Protein 1E4E (pdb70)

Radius of gyration: 25.15 Å; Cα contacts (8 Å, |Δi|>4): 1741; chains: 2; bounding box: 69×65×69 Å

Secondary structure (DSSP, 8-state):
-PEEEEEEEE-SSTTHHHHHHHHHHHHHHS-TTTEEEEEEEE-TTS-EEEES---TT---TT-EEEEE-S-TTT-EEEEEETTEEEEEE-SEEEE---STTTTSSHHHHHHHHHT--BSS--HHHHHHHHSHHHHHHHHHHTT-B---EEEE-TT----GGGSPSPEEEEESS--TTTT-EEE-SGGGHHHHHHHHTTT-SSEEEEEPPPSEEEEEEEEEETT--EE---EEEEESSS---GGGSSSGGG--SSEEE-SS-SS-HHHHHHHHHHHHHHHHHTT-EEEEEEEEEE-TT--EEEEEEESS---STT-HHHHHHHHTT--HHHHHHHHHHHHH-/--EEEEEEEE-SSTTHHHHHHHHHHHHTTS-TTTEEEEEEEE-TTS-EEEESS-STT---TT-EEEEE---TTT-EEEEESSSSEEEEE-SEEEE---STTTTSSHHHHHHHHHT--BSS--HHHHHHHHSHHHHHHHHHHTT-----EEEE-SS----GGGSPSSEEEEESS--TTTT-EEE-SGGGHHHHHHHHTTT-SSEEEEEPPPSEEEEEEEEE-TT--EE---EEEEESSS---GGGSSSGGG--SSEEEESS-SS-HHHHHHHHHHHHHHHHHTT--EEEEEEEEE-TT--EEEEEEESS---STT-HHHHHHHHTT--HHHHHHHHHHHH-

CATH classification: 3.30.470.20 (+2 more: 3.30.1490.20, 3.40.50.20)

B-factor: mean 54.25, std 12.25, range [28.39, 143.51]

Nearest PDB structures (foldseek):
  1e4e-assembly1_A-2  TM=1.003E+00  e=3.037E-80  Enterococcus faecium
  1e4e-assembly1_B-2  TM=1.000E+00  e=1.804E-72  Enterococcus faecium
  3se7-assembly3_F  TM=9.676E-01  e=1.861E-54  unclassified
  4fu0-assembly1_B  TM=8.749E-01  e=3.438E-44  Enterococcus faecalis
  4me6-assembly1_A-2  TM=8.802E-01  e=4.103E-37  Xanthomonas oryzae pv. oryzae KACC 10331

Solvent-accessible surface area: 26660 Å² total; per-residue (Å²): 151,99,44,58,0,0,0,0,0,1,0,48,15,44,10,13,85,13,0,11,58,0,0,60,43,0,18,78,44,8,59,90,154,80,0,52,23,28,10,0,0,6,14,135,72,2,29,2,47,27,9,134,100,5,33,83,149,17,95,52,183,113,17,86,31,0,0,0,0,0,3,65,176,12,47,0,0,0,0,90,66,128,142,86,22,75,80,37,86,0,38,0,0,0,7,0,0,5,1,53,19,1,13,32,0,1,0,12,0,0,2,67,10,0,37,2,44,32,9,6,3,39,10,29,0,0,2,5,5,11,1,18,6,8,1,2,30,8,0,129,78,32,63,12,25,23,4,64,51,94,62,10,72,140,134,61,221,36,106,22,84,105,24,96,50,49,0,44,0,14,2,0,50,8,8,28,26,45,12,40,51,77,0,85,37,30,125,62,0,92,160,1,4,98,29,0,56,135,48,15,53,34,0,0,0,5,44,37,29,65,48,25,29,0,0,0,0,0,4,8,27,49,72,92,16,49,30,1,45,0,0,9,2,114,62,147,135,36,19,38,102,17,47,54,20,129,98,10,104,172,35,33,136,12,9,99,41,41,37,62,5,98,41,67,76,147,44,58,25,94,0,36,104,28,0,38,105,0,0,114,38,4,43,6,102,3,0,0,25,0,3,0,30,14,36,133,128,18,138,17,6,0,20,23,3,22,4,11,1,12,0,4,76,25,8,14,0,18,82,0,0,50,50,42,60,16,61,24,55,70,0,0,37,82,1,0,70,36,18,73,116,197,101,48,62,0,0,0,0,0,0,0,49,14,51,11,11,83,12,0,10,61,0,0,55,48,0,12,76,40,4,72,94,166,75,0,60,25,15,11,0,0,4,14,125,78,2,32,2,45,33,10,134,108,7,35,100,77,13,88,66,176,124,12,68,31,0,0,0,0,0,2,64,173,19,42,0,0,0,0,82,78,121,168,30,14,82,76,39,84,0,37,0,0,0,7,0,0,5,1,58,16,1,12,31,0,0,0,16,0,0,2,72,11,0,38,2,44,30,10,5,6,42,11,29,0,1,2,6,4,16,0,19,6,7,1,0,21,8,0,91,87,56,68,25,59,25,4,48,32,99,54,10,62,130,101,58,216,35,102,19,88,103,38,95,50,50,0,42,0,14,2,0,49,6,8,28,29,42,12,37,51,86,0,86,50,37,121,74,0,88,149,0,6,97,26,0,57,129,50,16,74,34,0,0,0,5,57,34,26,72,45,29,29,0,0,0,0,0,4,6,45,81,104,73,25,61,27,0,41,0,0,6,2,116,60,141,128,37,22,34,98,18,45,52,20,135,92,13,89,163,36,28,128,11,11,94,47,40,40,64,5,97,39,69,75,127,36,54,24,90,0,33,90,30,0,47,105,0,0,97,37,4,44,8,109,3,0,0,24,0,3,0,30,12,37,140,156,9,142,22,9,0,18,26,4,23,8,15,2,14,1,2,83,27,7,14,0,18,77,0,0,57,48,41,60,13,60,27,55,85,0,1,38,81,1,0,76,58,16,103

InterPro domains:
  IPR000291 D-alanine--D-alanine ligase/VANA/B/C, conserved site [PS00843] (99-110)
  IPR000291 D-alanine--D-alanine ligase/VANA/B/C, conserved site [PS00844] (283-311)
  IPR005905 D-alanine--D-alanine ligase [MF_00047] (4-341)
  IPR005905 D-alanine--D-alanine ligase [PIRSF039102] (2-342)
  IPR005905 D-alanine--D-alanine ligase [TIGR01205] (5-340)
  IPR011095 D-alanine--D-alanine ligase, C-terminal [PF07478] (141-337)
  IPR011127 D-alanine--D-alanine ligase, N-terminal domain [PF01820] (5-122)
  IPR011761 ATP-grasp fold [PS50975] (137-338)
  IPR013815 ATP-grasp fold, subdomain 1 [G3DSA:3.30.1490.20] (147-206)
  IPR016185 Pre-ATP-grasp domain superfamily [SSF52440] (3-131)
  IPR058165 Vancomycin/teicoplanin A-type resistance protein VanA-like [NF000206] (1-342)
  IPR058166 Vancomycin/teicoplanin A-type resistance protein VanA [NF012217] (1-343)

Structure (mmCIF, N/CA/C/O backbone):
data_1E4E
#
_entry.id   1E4E
#
_cell.length_a   123.204
_cell.length_b   225.359
_cell.length_c   72.439
_cell.angle_alpha   90.00
_cell.angle_beta   90.00
_cell.angle_gamma   90.00
#
_symmetry.space_group_name_H-M   'C 2 2 21'
#
loop_
_entity.id
_entity.type
_entity.pdbx_description
1 polymer 'VANCOMYCIN/TEICOPLANIN A-TYPE RESISTANCE PROTEIN VANA'
2 polymer 'VANCOMYCIN/TEICOPLANIN A-TYPE RESISTANCE PROTEIN VANA'
3 non-polymer "ADENOSINE-5'-DIPHOSPHATE"
4 non-polymer '1(S)-AMINOETHYL-(2-CARBOXYPROPYL)PHOSPHORYL-PHOSPHINIC ACID'
5 non-polymer 'MAGNESIUM ION'
6 non-polymer 'SULFATE ION'
7 non-polymer GLYCEROL
8 water water
#
loop_
_atom_site.group_PDB
_atom_site.id
_atom_site.type_symbol
_atom_site.label_atom_id
_atom_site.label_alt_id
_atom_site.label_comp_id
_atom_site.label_asym_id
_atom_site.label_entity_id
_atom_site.label_seq_id
_atom_site.pdbx_PDB_ins_code
_atom_site.Cartn_x
_atom_site.Cartn_y
_atom_site.Cartn_z
_atom_site.occupancy
_atom_site.B_iso_or_equiv
_atom_site.auth_seq_id
_atom_site.auth_comp_id
_atom_site.auth_asym_id
_atom_site.auth_atom_id
_atom_site.pdbx_PDB_model_num
ATOM 1 N N . ASN A 1 2 ? 7.199 34.700 36.270 1.00 74.16 2 ASN A N 1
ATOM 2 C CA . ASN A 1 2 ? 7.983 35.811 35.638 1.00 72.56 2 ASN A CA 1
ATOM 3 C C . ASN A 1 2 ? 8.387 35.619 34.175 1.00 70.85 2 ASN A C 1
ATOM 4 O O . ASN A 1 2 ? 8.246 34.554 33.570 1.00 70.76 2 ASN A O 1
ATOM 6 N N . ARG A 1 3 ? 8.804 36.726 33.598 1.00 68.23 3 ARG A N 1
ATOM 7 C CA . ARG A 1 3 ? 9.523 36.712 32.331 1.00 65.09 3 ARG A CA 1
ATOM 8 C C . ARG A 1 3 ? 10.997 36.294 32.585 1.00 63.35 3 ARG A C 1
ATOM 9 O O . ARG A 1 3 ? 11.523 36.439 33.696 1.00 62.47 3 ARG A O 1
ATOM 17 N N . ILE A 1 4 ? 11.685 35.764 31.595 1.00 61.98 4 ILE A N 1
ATOM 18 C CA . ILE A 1 4 ? 13.080 35.439 31.847 1.00 60.39 4 ILE A CA 1
ATOM 19 C C . ILE A 1 4 ? 13.895 36.730 31.896 1.00 59.09 4 ILE A C 1
ATOM 20 O O . ILE A 1 4 ? 13.795 37.496 30.977 1.00 58.99 4 ILE A O 1
ATOM 25 N N . LYS A 1 5 ? 14.598 37.038 32.999 1.00 58.27 5 LYS A N 1
ATOM 26 C CA . LYS A 1 5 ? 15.464 38.226 33.027 1.00 57.54 5 LYS A CA 1
ATOM 27 C C . LYS A 1 5 ? 16.712 37.943 32.217 1.00 56.19 5 LYS A C 1
ATOM 28 O O . LYS A 1 5 ? 17.473 37.055 32.580 1.00 56.41 5 LYS A O 1
ATOM 34 N N . VAL A 1 6 ? 16.899 38.750 31.178 1.00 53.92 6 VAL A N 1
ATOM 35 C CA . VAL A 1 6 ? 18.028 38.718 30.294 1.00 53.91 6 VAL A CA 1
ATOM 36 C C . VAL A 1 6 ? 18.972 39.993 30.351 1.00 52.45 6 VAL A C 1
ATOM 37 O O . VAL A 1 6 ? 18.644 41.136 29.914 1.00 50.05 6 VAL A O 1
ATOM 41 N N . ALA A 1 7 ? 20.176 39.768 30.838 1.00 50.25 7 ALA A N 1
ATOM 42 C CA . ALA A 1 7 ? 21.087 40.874 30.839 1.00 50.42 7 ALA A CA 1
ATOM 43 C C . ALA A 1 7 ? 21.707 40.961 29.434 1.00 50.01 7 ALA A C 1
ATOM 44 O O . ALA A 1 7 ? 22.268 39.954 28.912 1.00 49.08 7 ALA A O 1
ATOM 46 N N . ILE A 1 8 ? 21.516 42.139 28.830 1.00 49.03 8 ILE A N 1
ATOM 47 C CA . ILE A 1 8 ? 22.031 42.463 27.510 1.00 49.25 8 ILE A CA 1
ATOM 48 C C . ILE A 1 8 ? 23.113 43.505 27.556 1.00 50.72 8 ILE A C 1
ATOM 49 O O . ILE A 1 8 ? 22.857 44.690 27.828 1.00 51.89 8 ILE A O 1
ATOM 54 N N . LEU A 1 9 ? 24.334 43.031 27.348 1.00 51.90 9 LEU A N 1
ATOM 55 C CA . LEU A 1 9 ? 25.538 43.864 27.426 1.00 52.10 9 LEU A CA 1
ATOM 56 C C . LEU A 1 9 ? 25.880 44.435 26.062 1.00 52.18 9 LEU A C 1
ATOM 57 O O . LEU A 1 9 ? 25.799 43.733 25.056 1.00 53.15 9 LEU A O 1
ATOM 62 N N . PHE A 1 10 ? 26.330 45.681 26.026 1.00 52.31 10 PHE A N 1
ATOM 63 C CA . PHE A 1 10 ? 26.632 46.302 24.728 1.00 52.01 10 PHE A CA 1
ATOM 64 C C . PHE A 1 10 ? 27.572 47.481 24.888 1.00 52.43 10 PHE A C 1
ATOM 65 O O . PHE A 1 10 ? 27.775 48.015 26.006 1.00 52.58 10 PHE A O 1
ATOM 73 N N . GLY A 1 11 ? 28.124 47.916 23.764 1.00 51.88 11 GLY A N 1
ATOM 74 C CA . GLY A 1 11 ? 29.089 49.017 23.759 1.00 49.64 11 GLY A CA 1
ATOM 75 C C . GLY A 1 11 ? 30.514 48.505 23.877 1.00 48.70 11 GLY A C 1
ATOM 76 O O . GLY A 1 11 ? 31.018 47.937 22.911 1.00 49.29 11 GLY A O 1
ATOM 77 N N . GLY A 1 12 ? 31.173 48.694 25.012 1.00 46.37 12 GLY A N 1
ATOM 78 C CA . GLY A 1 12 ? 32.478 48.106 25.163 1.00 44.98 12 GLY A CA 1
ATOM 79 C C . GLY A 1 12 ? 33.661 48.994 25.008 1.00 44.66 12 GLY A C 1
ATOM 80 O O . GLY A 1 12 ? 33.643 49.999 24.326 1.00 43.46 12 GLY A O 1
ATOM 81 N N . CYS A 1 13 ? 34.723 48.585 25.684 1.00 45.13 13 CYS A N 1
ATOM 82 C CA . CYS A 1 13 ? 36.003 49.258 25.554 1.00 46.17 13 CYS A CA 1
ATOM 83 C C . CYS A 1 13 ? 36.656 48.520 24.375 1.00 46.91 13 CYS A C 1
ATOM 84 O O . CYS A 1 13 ? 37.427 47.583 24.575 1.00 48.47 13 CYS A O 1
ATOM 87 N N . SER A 1 14 ? 36.309 48.914 23.151 1.00 46.41 14 SER A N 1
ATOM 88 C CA . SER A 1 14 ? 36.697 48.208 21.992 1.00 45.28 14 SER A CA 1
ATOM 89 C C . SER A 1 14 ? 36.461 49.109 20.814 1.00 45.39 14 SER A C 1
ATOM 90 O O . SER A 1 14 ? 35.497 49.792 20.844 1.00 47.38 14 SER A O 1
ATOM 93 N N . GLU A 1 15 ? 37.300 49.150 19.804 1.00 45.18 15 GLU A N 1
ATOM 94 C CA . GLU A 1 15 ? 36.979 49.846 18.615 1.00 45.50 15 GLU A CA 1
ATOM 95 C C . GLU A 1 15 ? 35.678 49.377 17.932 1.00 47.45 15 GLU A C 1
ATOM 96 O O . GLU A 1 15 ? 35.173 50.136 17.110 1.00 49.79 15 GLU A O 1
ATOM 102 N N . GLU A 1 16 ? 35.096 48.223 18.195 1.00 47.38 16 GLU A N 1
ATOM 103 C CA . GLU A 1 16 ? 33.795 47.990 17.526 1.00 47.71 16 GLU A CA 1
ATOM 104 C C . GLU A 1 16 ? 32.614 48.478 18.368 1.00 47.44 16 GLU A C 1
ATOM 105 O O . GLU A 1 16 ? 31.464 48.148 18.066 1.00 46.44 16 GLU A O 1
ATOM 111 N N . HIS A 1 17 ? 32.922 49.284 19.375 1.00 45.46 17 HIS A N 1
ATOM 112 C CA . HIS A 1 17 ? 31.909 49.866 20.252 1.00 46.68 17 HIS A CA 1
ATOM 113 C C . HIS A 1 17 ? 30.713 50.358 19.528 1.00 46.41 17 HIS A C 1
ATOM 114 O O . HIS A 1 17 ? 29.635 49.899 19.846 1.00 48.37 17 HIS A O 1
ATOM 121 N N . ASP A 1 18 ? 30.878 51.209 18.508 1.00 46.12 18 ASP A N 1
ATOM 122 C CA . ASP A 1 18 ? 29.713 51.738 17.775 1.00 45.68 18 ASP A CA 1
ATOM 123 C C . ASP A 1 18 ? 28.926 50.718 17.042 1.00 46.17 18 ASP A C 1
ATOM 124 O O . ASP A 1 18 ? 27.716 50.879 16.985 1.00 49.65 18 ASP A O 1
ATOM 129 N N . VAL A 1 19 ? 29.554 49.599 16.577 1.00 43.68 19 VAL A N 1
ATOM 130 C CA . VAL A 1 19 ? 28.829 48.652 15.830 1.00 41.77 19 VAL A CA 1
ATOM 131 C C . VAL A 1 19 ? 28.030 47.892 16.882 1.00 43.22 19 VAL A C 1
ATOM 132 O O . VAL A 1 19 ? 26.918 47.404 16.640 1.00 41.50 19 VAL A O 1
ATOM 136 N N . SER A 1 20 ? 28.600 47.765 18.071 1.00 42.30 20 SER A N 1
ATOM 137 C CA . SER A 1 20 ? 27.928 47.000 19.090 1.00 43.72 20 SER A CA 1
ATOM 138 C C . SER A 1 20 ? 26.603 47.661 19.575 1.00 43.89 20 SER A C 1
ATOM 139 O O . SER A 1 20 ? 25.571 46.971 19.796 1.00 38.86 20 SER A O 1
ATOM 142 N N . VAL A 1 21 ? 26.657 49.001 19.749 1.00 46.05 21 VAL A N 1
ATOM 143 C CA . VAL A 1 21 ? 25.471 49.748 20.217 1.00 47.09 21 VAL A CA 1
ATOM 144 C C . VAL A 1 21 ? 24.357 49.484 19.115 1.00 49.70 21 VAL A C 1
ATOM 145 O O . VAL A 1 21 ? 23.150 49.108 19.388 1.00 49.18 21 VAL A O 1
ATOM 149 N N . LYS A 1 22 ? 24.777 49.612 17.852 1.00 49.58 22 LYS A N 1
ATOM 150 C CA . LYS A 1 22 ? 23.845 49.291 16.779 1.00 50.33 22 LYS A CA 1
ATOM 151 C C . LYS A 1 22 ? 23.298 47.940 16.875 1.00 50.40 22 LYS A C 1
ATOM 152 O O . LYS A 1 22 ? 22.116 47.742 16.646 1.00 52.71 22 LYS A O 1
ATOM 158 N N . SER A 1 23 ? 24.154 46.950 17.169 1.00 51.69 23 SER A N 1
ATOM 159 C CA . SER A 1 23 ? 23.725 45.547 17.268 1.00 50.15 23 SER A CA 1
ATOM 160 C C . SER A 1 23 ? 22.699 45.490 18.366 1.00 51.19 23 SER A C 1
ATOM 161 O O . SER A 1 23 ? 21.590 44.948 18.176 1.00 51.07 23 SER A O 1
ATOM 164 N N . ALA A 1 24 ? 23.037 46.107 19.494 1.00 51.02 24 ALA A N 1
ATOM 165 C CA . ALA A 1 24 ? 22.096 46.126 20.630 1.00 51.18 24 ALA A CA 1
ATOM 166 C C . ALA A 1 24 ? 20.818 46.860 20.296 1.00 51.63 24 ALA A C 1
ATOM 167 O O . ALA A 1 24 ? 19.741 46.427 20.709 1.00 54.10 24 ALA A O 1
ATOM 169 N N . ILE A 1 25 ? 20.874 47.937 19.537 1.00 50.43 25 ILE A N 1
ATOM 170 C CA . ILE A 1 25 ? 19.614 48.608 19.238 1.00 49.21 25 ILE A CA 1
ATOM 171 C C . ILE A 1 25 ? 18.586 47.654 18.607 1.00 50.94 25 ILE A C 1
ATOM 172 O O . ILE A 1 25 ? 17.398 47.546 19.043 1.00 52.71 25 ILE A O 1
ATOM 177 N N . GLU A 1 26 ? 19.035 46.925 17.596 1.00 51.96 26 GLU A N 1
ATOM 178 C CA . GLU A 1 26 ? 18.175 45.912 16.951 1.00 51.17 26 GLU A CA 1
ATOM 179 C C . GLU A 1 26 ? 17.670 44.902 17.944 1.00 52.17 26 GLU A C 1
ATOM 180 O O . GLU A 1 26 ? 16.495 44.553 17.934 1.00 53.75 26 GLU A O 1
ATOM 186 N N . ILE A 1 27 ? 18.543 44.379 18.782 1.00 53.13 27 ILE A N 1
ATOM 187 C CA . ILE A 1 27 ? 18.101 43.310 19.621 1.00 53.59 27 ILE A CA 1
ATOM 188 C C . ILE A 1 27 ? 17.098 43.841 20.516 1.00 54.10 27 ILE A C 1
ATOM 189 O O . ILE A 1 27 ? 16.096 43.197 20.704 1.00 54.48 27 ILE A O 1
ATOM 194 N N . ALA A 1 28 ? 17.322 45.026 21.071 1.00 55.15 28 ALA A N 1
ATOM 195 C CA . ALA A 1 28 ? 16.268 45.559 21.970 1.00 55.88 28 ALA A CA 1
ATOM 196 C C . ALA A 1 28 ? 15.014 45.781 21.216 1.00 56.08 28 ALA A C 1
ATOM 197 O O . ALA A 1 28 ? 13.956 45.711 21.794 1.00 58.61 28 ALA A O 1
ATOM 199 N N . ALA A 1 29 ? 15.082 46.054 19.939 1.00 55.63 29 ALA A N 1
ATOM 200 C CA . ALA A 1 29 ? 13.809 46.266 19.257 1.00 56.15 29 ALA A CA 1
ATOM 201 C C . ALA A 1 29 ? 13.108 45.004 18.849 1.00 56.90 29 ALA A C 1
ATOM 202 O O . ALA A 1 29 ? 11.973 45.134 18.378 1.00 57.93 29 ALA A O 1
ATOM 204 N N . ASN A 1 30 ? 13.735 43.813 18.953 1.00 55.98 30 ASN A N 1
ATOM 205 C CA . ASN A 1 30 ? 13.034 42.575 18.515 1.00 55.77 30 ASN A CA 1
ATOM 206 C C . ASN A 1 30 ? 12.788 41.509 19.565 1.00 55.73 30 ASN A C 1
ATOM 207 O O . ASN A 1 30 ? 11.970 40.638 19.339 1.00 57.35 30 ASN A O 1
ATOM 212 N N . ILE A 1 31 ? 13.515 41.535 20.678 1.00 54.53 31 ILE A N 1
ATOM 213 C CA . ILE A 1 31 ? 13.355 40.533 21.678 1.00 54.00 31 ILE A CA 1
ATOM 214 C C . ILE A 1 31 ? 11.896 40.554 22.089 1.00 56.52 31 ILE A C 1
ATOM 215 O O . ILE A 1 31 ? 11.259 41.581 22.149 1.00 56.63 31 ILE A O 1
ATOM 220 N N . ASN A 1 32 ? 11.332 39.419 22.387 1.00 59.54 32 ASN A N 1
ATOM 221 C CA . ASN A 1 32 ? 9.954 39.424 22.761 1.00 61.52 32 ASN A CA 1
ATOM 222 C C . ASN A 1 32 ? 9.751 39.806 24.255 1.00 61.58 32 ASN A C 1
ATOM 223 O O . ASN A 1 32 ? 10.052 38.990 25.141 1.00 63.51 32 ASN A O 1
ATOM 228 N N . LYS A 1 33 ? 9.209 40.997 24.543 1.00 60.25 33 LYS A N 1
ATOM 229 C CA . LYS A 1 33 ? 9.040 41.375 25.933 1.00 61.43 33 LYS A CA 1
ATOM 230 C C . LYS A 1 33 ? 7.832 40.735 26.639 1.00 62.69 33 LYS A C 1
ATOM 231 O O . LYS A 1 33 ? 7.536 41.002 27.808 1.00 62.47 33 LYS A O 1
ATOM 237 N N . GLU A 1 34 ? 7.166 39.818 25.964 1.00 64.24 34 GLU A N 1
ATOM 238 C CA . GLU A 1 34 ? 6.115 39.080 26.630 1.00 65.49 34 GLU A CA 1
ATOM 239 C C . GLU A 1 34 ? 6.843 38.029 27.395 1.00 63.44 34 GLU A C 1
ATOM 240 O O . GLU A 1 34 ? 6.562 37.809 28.534 1.00 64.28 34 GLU A O 1
ATOM 246 N N . LYS A 1 35 ? 7.792 37.397 26.751 1.00 62.30 35 LYS A N 1
ATOM 247 C CA . LYS A 1 35 ? 8.557 36.305 27.342 1.00 61.23 35 LYS A CA 1
ATOM 248 C C . LYS A 1 35 ? 9.753 36.816 28.161 1.00 60.44 35 LYS A C 1
ATOM 249 O O . LYS A 1 35 ? 10.154 36.223 29.201 1.00 60.76 35 LYS A O 1
ATOM 255 N N . TYR A 1 36 ? 10.329 37.925 27.703 1.00 57.91 36 TYR A N 1
ATOM 256 C CA . TYR A 1 36 ? 11.554 38.301 28.316 1.00 56.65 36 TYR A CA 1
ATOM 257 C C . TYR A 1 36 ? 11.585 39.692 28.908 1.00 56.90 36 TYR A C 1
ATOM 258 O O . TYR A 1 36 ? 10.985 40.636 28.365 1.00 57.92 36 TYR A O 1
ATOM 267 N N . GLU A 1 37 ? 12.299 39.803 30.012 1.00 54.55 37 GLU A N 1
ATOM 268 C CA . GLU A 1 37 ? 12.540 41.098 30.606 1.00 55.94 37 GLU A CA 1
ATOM 269 C C . GLU A 1 37 ? 14.035 41.531 30.429 1.00 55.46 37 GLU A C 1
ATOM 270 O O . GLU A 1 37 ? 14.924 41.044 31.089 1.00 54.40 37 GLU A O 1
ATOM 276 N N . PRO A 1 38 ? 14.288 42.371 29.459 1.00 54.67 38 PRO A N 1
ATOM 277 C CA . PRO A 1 38 ? 15.630 42.764 29.143 1.00 54.82 38 PRO A CA 1
ATOM 278 C C . PRO A 1 38 ? 16.205 43.789 30.127 1.00 55.76 38 PRO A C 1
ATOM 279 O O . PRO A 1 38 ? 15.513 44.722 30.558 1.00 56.89 38 PRO A O 1
ATOM 283 N N . LEU A 1 39 ? 17.467 43.588 30.479 1.00 54.52 39 LEU A N 1
ATOM 284 C CA . LEU A 1 39 ? 18.196 44.463 31.309 1.00 53.78 39 LEU A CA 1
ATOM 285 C C . LEU A 1 39 ? 19.448 44.918 30.553 1.00 54.68 39 LEU A C 1
ATOM 286 O O . LEU A 1 39 ? 20.422 44.176 30.392 1.00 54.79 39 LEU A O 1
ATOM 291 N N . TYR A 1 40 ? 19.432 46.166 30.119 1.00 54.26 40 TYR A N 1
ATOM 292 C CA . TYR A 1 40 ? 20.485 46.800 29.399 1.00 53.62 40 TYR A CA 1
ATOM 293 C C . TYR A 1 40 ? 21.679 47.393 30.220 1.00 54.15 40 TYR A C 1
ATOM 294 O O . TYR A 1 40 ? 21.573 48.367 30.972 1.00 54.29 40 TYR A O 1
ATOM 303 N N . ILE A 1 41 ? 22.837 46.747 30.048 1.00 54.02 41 ILE A N 1
ATOM 304 C CA . ILE A 1 41 ? 24.085 47.234 30.552 1.00 50.92 41 ILE A CA 1
ATOM 305 C C . ILE A 1 41 ? 24.956 47.632 29.348 1.00 49.72 41 ILE A C 1
ATOM 306 O O . ILE A 1 41 ? 25.370 46.811 28.466 1.00 49.35 41 ILE A O 1
ATOM 311 N N . GLY A 1 42 ? 25.266 48.909 29.326 1.00 48.69 42 GLY A N 1
ATOM 312 C CA . GLY A 1 42 ? 26.191 49.493 28.364 1.00 47.93 42 GLY A CA 1
ATOM 313 C C . GLY A 1 42 ? 27.548 49.621 29.085 1.00 48.09 42 GLY A C 1
ATOM 314 O O . GLY A 1 42 ? 27.618 49.841 30.329 1.00 49.04 42 GLY A O 1
ATOM 315 N N . ILE A 1 43 ? 28.629 49.465 28.330 1.00 45.87 43 ILE A N 1
ATOM 316 C CA . ILE A 1 43 ? 29.931 49.712 28.857 1.00 42.92 43 ILE A CA 1
ATOM 317 C C . ILE A 1 43 ? 30.498 50.796 28.039 1.00 42.13 43 ILE A C 1
ATOM 318 O O . ILE A 1 43 ? 30.490 50.710 26.810 1.00 41.83 43 ILE A O 1
ATOM 323 N N . THR A 1 44 ? 31.031 51.817 28.697 1.00 41.56 44 THR A N 1
ATOM 324 C CA . THR A 1 44 ? 31.580 52.905 27.967 1.00 42.82 44 THR A CA 1
ATOM 325 C C . THR A 1 44 ? 32.787 52.561 27.133 1.00 46.69 44 THR A C 1
ATOM 326 O O . THR A 1 44 ? 33.362 51.470 27.211 1.00 48.70 44 THR A O 1
ATOM 330 N N . LYS A 1 45 ? 33.276 53.530 26.371 1.00 48.93 45 LYS A N 1
ATOM 331 C CA . LYS A 1 45 ? 34.450 53.249 25.611 1.00 50.98 45 LYS A CA 1
ATOM 332 C C . LYS A 1 45 ? 35.614 53.020 26.555 1.00 50.48 45 LYS A C 1
ATOM 333 O O . LYS A 1 45 ? 36.694 52.603 26.195 1.00 51.72 45 LYS A O 1
ATOM 339 N N . SER A 1 46 ? 35.396 53.346 27.780 1.00 50.21 46 SER A N 1
ATOM 340 C CA . SER A 1 46 ? 36.506 53.316 28.626 1.00 50.37 46 SER A CA 1
ATOM 341 C C . SER A 1 46 ? 36.248 52.371 29.762 1.00 49.61 46 SER A C 1
ATOM 342 O O . SER A 1 46 ? 36.839 52.542 30.795 1.00 51.31 46 SER A O 1
ATOM 345 N N . GLY A 1 47 ? 35.388 51.362 29.581 1.00 49.19 47 GLY A N 1
ATOM 346 C CA . GLY A 1 47 ? 35.216 50.344 30.616 1.00 47.54 47 GLY A CA 1
ATOM 347 C C . GLY A 1 47 ? 34.236 50.521 31.766 1.00 48.43 47 GLY A C 1
ATOM 348 O O . GLY A 1 47 ? 34.326 49.724 32.696 1.00 50.38 47 GLY A O 1
ATOM 349 N N . VAL A 1 48 ? 33.322 51.505 31.703 1.00 47.04 48 VAL A N 1
ATOM 350 C CA . VAL A 1 48 ? 32.472 51.760 32.781 1.00 46.14 48 VAL A CA 1
ATOM 351 C C . VAL A 1 48 ? 31.141 51.103 32.479 1.00 48.21 48 VAL A C 1
ATOM 352 O O . VAL A 1 48 ? 30.581 51.240 31.348 1.00 47.92 48 VAL A O 1
ATOM 356 N N . TRP A 1 49 ? 30.636 50.381 33.488 1.00 47.27 49 TRP A N 1
ATOM 357 C CA . TRP A 1 49 ? 29.385 49.675 33.395 1.00 48.41 49 TRP A CA 1
ATOM 358 C C . TRP A 1 49 ? 28.191 50.420 33.945 1.00 49.97 49 TRP A C 1
ATOM 359 O O . TRP A 1 49 ? 28.153 50.892 35.114 1.00 49.48 49 TRP A O 1
ATOM 370 N N . LYS A 1 50 ? 27.133 50.390 33.131 1.00 51.48 50 LYS A N 1
ATOM 371 C CA . LYS A 1 50 ? 25.910 51.051 33.494 1.00 52.72 50 LYS A CA 1
ATOM 372 C C . LYS A 1 50 ? 24.676 50.406 33.005 1.00 54.50 50 LYS A C 1
ATOM 373 O O . LYS A 1 50 ? 24.619 50.094 31.797 1.00 55.71 50 LYS A O 1
ATOM 379 N N . MET A 1 51 ? 23.634 50.376 33.868 1.00 54.28 51 MET A N 1
ATOM 380 C CA . MET A 1 51 ? 22.320 49.933 33.519 1.00 54.88 51 MET A CA 1
ATOM 381 C C . MET A 1 51 ? 21.525 51.121 32.954 1.00 56.20 51 MET A C 1
ATOM 382 O O . MET A 1 51 ? 21.354 52.108 33.607 1.00 55.98 51 MET A O 1
ATOM 387 N N . CYS A 1 52 ? 20.942 50.973 31.772 1.00 56.53 52 CYS A N 1
ATOM 388 C CA . CYS A 1 52 ? 20.163 52.019 31.199 1.00 56.14 52 CYS A CA 1
ATOM 389 C C . CYS A 1 52 ? 18.845 51.451 30.778 1.00 55.29 52 CYS A C 1
ATOM 390 O O . CYS A 1 52 ? 18.619 50.244 30.828 1.00 53.63 52 CYS A O 1
ATOM 393 N N . GLU A 1 53 ? 17.969 52.354 30.373 1.00 56.08 53 GLU A N 1
ATOM 394 C CA . GLU A 1 53 ? 16.653 52.005 29.985 1.00 58.33 53 GLU A CA 1
ATOM 395 C C . GLU A 1 53 ? 16.720 51.255 28.693 1.00 56.62 53 GLU A C 1
ATOM 396 O O . GLU A 1 53 ? 15.965 50.295 28.471 1.00 56.35 53 GLU A O 1
ATOM 402 N N . LYS A 1 54 ? 17.634 51.687 27.852 1.00 56.74 54 LYS A N 1
ATOM 403 C CA . LYS A 1 54 ? 17.737 51.086 26.541 1.00 56.64 54 LYS A CA 1
ATOM 404 C C . LYS A 1 54 ? 18.925 51.478 25.693 1.00 57.25 54 LYS A C 1
ATOM 405 O O . LYS A 1 54 ? 19.554 52.563 25.825 1.00 57.35 54 LYS A O 1
ATOM 411 N N . PRO A 1 55 ? 19.297 50.556 24.814 1.00 57.28 55 PRO A N 1
ATOM 412 C CA . PRO A 1 55 ? 20.406 50.821 23.902 1.00 56.19 55 PRO A CA 1
ATOM 413 C C . PRO A 1 55 ? 19.991 51.900 22.900 1.00 55.81 55 PRO A C 1
ATOM 414 O O . PRO A 1 55 ? 18.891 51.828 22.385 1.00 55.60 55 PRO A O 1
ATOM 418 N N . CYS A 1 56 ? 20.836 52.912 22.703 1.00 55.54 56 CYS A N 1
ATOM 419 C CA . CYS A 1 56 ? 20.633 53.930 21.668 1.00 55.94 56 CYS A CA 1
ATOM 420 C C . CYS A 1 56 ? 21.905 54.627 21.422 1.00 55.85 56 CYS A C 1
ATOM 421 O O . CYS A 1 56 ? 22.860 54.466 22.156 1.00 54.29 56 CYS A O 1
ATOM 424 N N . ALA A 1 57 ? 21.909 55.403 20.366 1.00 57.26 57 ALA A N 1
ATOM 425 C CA . ALA A 1 57 ? 23.068 56.214 20.090 1.00 60.02 57 ALA A CA 1
ATOM 426 C C . ALA A 1 57 ? 23.549 57.045 21.299 1.00 61.55 57 ALA A C 1
ATOM 427 O O . ALA A 1 57 ? 24.713 57.175 21.540 1.00 63.85 57 ALA A O 1
ATOM 429 N N . GLU A 1 58 ? 22.682 57.657 22.051 1.00 64.43 58 GLU A N 1
ATOM 430 C CA . GLU A 1 58 ? 23.153 58.359 23.217 1.00 66.72 58 GLU A CA 1
ATOM 431 C C . GLU A 1 58 ? 22.399 57.782 24.336 1.00 66.09 58 GLU A C 1
ATOM 432 O O . GLU A 1 58 ? 21.465 58.408 24.870 1.00 67.29 58 GLU A O 1
ATOM 438 N N . TRP A 1 59 ? 22.860 56.596 24.686 1.00 64.11 59 TRP A N 1
ATOM 439 C CA . TRP A 1 59 ? 22.300 55.809 25.739 1.00 62.63 59 TRP A CA 1
ATOM 440 C C . TRP A 1 59 ? 22.772 56.297 27.114 1.00 61.99 59 TRP A C 1
ATOM 441 O O . TRP A 1 59 ? 22.013 56.144 28.045 1.00 61.34 59 TRP A O 1
ATOM 452 N N . GLU A 1 60 ? 23.979 56.849 27.263 1.00 61.79 60 GLU A N 1
ATOM 453 C CA . GLU A 1 60 ? 24.350 57.279 28.612 1.00 64.50 60 GLU A CA 1
ATOM 454 C C . GLU A 1 60 ? 23.538 58.516 28.917 1.00 66.77 60 GLU A C 1
ATOM 455 O O . GLU A 1 60 ? 23.618 59.511 28.177 1.00 67.40 60 GLU A O 1
ATOM 461 N N . ASN A 1 61 ? 22.859 58.486 30.062 1.00 68.94 61 ASN A N 1
ATOM 462 C CA . ASN A 1 61 ? 21.832 59.462 30.470 1.00 70.54 61 ASN A CA 1
ATOM 463 C C . ASN A 1 61 ? 21.917 59.643 31.998 1.00 71.51 61 ASN A C 1
ATOM 464 O O . ASN A 1 61 ? 22.467 58.768 32.667 1.00 70.95 61 ASN A O 1
ATOM 466 N N . GLU A 1 62 ? 21.374 60.714 32.599 1.00 73.47 62 GLU A N 1
ATOM 467 C CA . GLU A 1 62 ? 21.329 60.631 34.085 1.00 76.75 62 GLU A CA 1
ATOM 468 C C . GLU A 1 62 ? 20.389 59.509 34.567 1.00 77.33 62 GLU A C 1
ATOM 469 O O . GLU A 1 62 ? 20.174 59.335 35.766 1.00 77.42 62 GLU A O 1
ATOM 475 N N . ASN A 1 63 ? 19.847 58.726 33.645 1.00 79.06 63 ASN A N 1
ATOM 476 C CA . ASN A 1 63 ? 19.114 57.555 34.054 1.00 80.73 63 ASN A CA 1
ATOM 477 C C . ASN A 1 63 ? 19.968 56.255 34.210 1.00 80.51 63 ASN A C 1
ATOM 478 O O . ASN A 1 63 ? 19.670 55.458 35.097 1.00 82.73 63 ASN A O 1
ATOM 483 N N . CYS A 1 64 ? 20.976 56.065 33.356 1.00 78.21 64 CYS A N 1
ATOM 484 C CA . CYS A 1 64 ? 21.843 54.884 33.248 1.00 77.57 64 CYS A CA 1
ATOM 485 C C . CYS A 1 64 ? 22.492 54.146 34.455 1.00 78.60 64 CYS A C 1
ATOM 486 O O . CYS A 1 64 ? 23.379 54.725 34.928 1.00 80.54 64 CYS A O 1
ATOM 489 N N . TYR A 1 65 ? 22.249 52.904 34.913 1.00 78.09 65 TYR A N 1
ATOM 490 C CA . TYR A 1 65 ? 22.889 52.491 36.256 1.00 76.61 65 TYR A CA 1
ATOM 491 C C . TYR A 1 65 ? 24.290 51.989 36.537 1.00 71.99 65 TYR A C 1
ATOM 492 O O . TYR A 1 65 ? 24.677 50.956 36.003 1.00 74.86 65 TYR A O 1
ATOM 501 N N . SER A 1 66 ? 24.990 52.599 37.483 1.00 66.48 66 SER A N 1
ATOM 502 C CA . SER A 1 66 ? 26.225 51.905 37.841 1.00 61.25 66 SER A CA 1
ATOM 503 C C . SER A 1 66 ? 25.800 50.429 38.214 1.00 59.37 66 SER A C 1
ATOM 504 O O . SER A 1 66 ? 25.097 50.177 39.192 1.00 56.56 66 SER A O 1
ATOM 507 N N . ALA A 1 67 ? 26.242 49.475 37.375 1.00 56.05 67 ALA A N 1
ATOM 508 C CA . ALA A 1 67 ? 25.749 48.142 37.475 1.00 54.24 67 ALA A CA 1
ATOM 509 C C . ALA A 1 67 ? 26.708 47.171 36.866 1.00 52.80 67 ALA A C 1
ATOM 510 O O . ALA A 1 67 ? 27.032 47.253 35.671 1.00 53.11 67 ALA A O 1
ATOM 512 N N . VAL A 1 68 ? 27.199 46.253 37.680 1.00 50.46 68 VAL A N 1
ATOM 513 C CA . VAL A 1 68 ? 28.029 45.190 37.146 1.00 47.90 68 VAL A CA 1
ATOM 514 C C . VAL A 1 68 ? 27.467 43.794 37.333 1.00 49.57 68 VAL A C 1
ATOM 515 O O . VAL A 1 68 ? 26.716 43.487 38.246 1.00 48.84 68 VAL A O 1
ATOM 519 N N . LEU A 1 69 ? 27.865 42.939 36.415 1.00 50.77 69 LEU A N 1
ATOM 520 C CA . LEU A 1 69 ? 27.548 41.529 36.476 1.00 50.90 69 LEU A CA 1
ATOM 521 C C . LEU A 1 69 ? 28.668 40.978 37.365 1.00 49.88 69 LEU A C 1
ATOM 522 O O . LEU A 1 69 ? 29.816 41.324 37.151 1.00 48.92 69 LEU A O 1
ATOM 527 N N . SER A 1 70 ? 28.288 40.248 38.424 1.00 47.67 70 SER A N 1
ATOM 528 C CA . SER A 1 70 ? 29.209 39.809 39.419 1.00 45.98 70 SER A CA 1
ATOM 529 C C . SER A 1 70 ? 29.660 38.380 39.096 1.00 45.92 70 SER A C 1
ATOM 530 O O . SER A 1 70 ? 28.886 37.636 38.504 1.00 46.03 70 SER A O 1
ATOM 533 N N . PRO A 1 71 ? 30.858 37.996 39.521 1.00 44.51 71 PRO A N 1
ATOM 534 C CA . PRO A 1 71 ? 31.370 36.653 39.256 1.00 45.86 71 PRO A CA 1
ATOM 535 C C . PRO A 1 71 ? 30.870 35.668 40.276 1.00 46.28 71 PRO A C 1
ATOM 536 O O . PRO A 1 71 ? 31.134 34.463 40.188 1.00 45.39 71 PRO A O 1
ATOM 540 N N . ASP A 1 72 ? 30.148 36.182 41.246 1.00 46.73 72 ASP A N 1
ATOM 541 C CA . ASP A 1 72 ? 29.645 35.314 42.315 1.00 47.88 72 ASP A CA 1
ATOM 542 C C . ASP A 1 72 ? 28.430 34.376 41.964 1.00 47.76 72 ASP A C 1
ATOM 543 O O . ASP A 1 72 ? 27.390 34.858 41.540 1.00 49.20 72 ASP A O 1
ATOM 548 N N . LYS A 1 73 ? 28.562 33.071 42.156 1.00 47.21 73 LYS A N 1
ATOM 549 C CA . LYS A 1 73 ? 27.452 32.129 41.860 1.00 48.69 73 LYS A CA 1
ATOM 550 C C . LYS A 1 73 ? 26.195 32.290 42.679 1.00 50.48 73 LYS A C 1
ATOM 551 O O . LYS A 1 73 ? 25.128 31.967 42.205 1.00 49.52 73 LYS A O 1
ATOM 557 N N . LYS A 1 74 ? 26.301 32.690 43.943 1.00 52.81 74 LYS A N 1
ATOM 558 C CA . LYS A 1 74 ? 25.061 32.884 44.681 1.00 55.51 74 LYS A CA 1
ATOM 559 C C . LYS A 1 74 ? 24.362 34.111 44.243 1.00 53.65 74 LYS A C 1
ATOM 560 O O . LYS A 1 74 ? 23.166 34.080 44.103 1.00 53.74 74 LYS A O 1
ATOM 566 N N . MET A 1 75 ? 25.101 35.185 43.996 1.00 52.63 75 MET A N 1
ATOM 567 C CA . MET A 1 75 ? 24.443 36.395 43.469 1.00 52.13 75 MET A CA 1
ATOM 568 C C . MET A 1 75 ? 23.752 36.097 42.160 1.00 52.91 75 MET A C 1
ATOM 569 O O . MET A 1 75 ? 22.678 36.630 41.929 1.00 53.61 75 MET A O 1
ATOM 574 N N . HIS A 1 76 ? 24.312 35.201 41.330 1.00 52.86 76 HIS A N 1
ATOM 575 C CA . HIS A 1 76 ? 23.678 34.885 40.016 1.00 52.69 76 HIS A CA 1
ATOM 576 C C . HIS A 1 76 ? 23.052 36.106 39.305 1.00 51.34 76 HIS A C 1
ATOM 577 O O . HIS A 1 76 ? 21.912 36.060 38.859 1.00 53.03 76 HIS A O 1
ATOM 584 N N . GLY A 1 77 ? 23.824 37.166 39.161 1.00 50.93 77 GLY A N 1
ATOM 585 C CA . GLY A 1 77 ? 23.296 38.344 38.519 1.00 52.85 77 GLY A CA 1
ATOM 586 C C . GLY A 1 77 ? 24.125 39.582 38.755 1.00 53.37 77 GLY A C 1
ATOM 587 O O . GLY A 1 77 ? 25.343 39.512 38.707 1.00 53.25 77 GLY A O 1
ATOM 588 N N . LEU A 1 78 ? 23.461 40.704 39.029 1.00 53.70 78 LEU A N 1
ATOM 589 C CA . LEU A 1 78 ? 24.142 41.968 39.106 1.00 53.92 78 LEU A CA 1
ATOM 590 C C . LEU A 1 78 ? 24.288 42.671 40.489 1.00 54.78 78 LEU A C 1
ATOM 591 O O . LEU A 1 78 ? 23.547 42.408 41.423 1.00 55.52 78 LEU A O 1
ATOM 596 N N . LEU A 1 79 ? 25.287 43.542 40.615 1.00 55.63 79 LEU A N 1
ATOM 597 C CA . LEU A 1 79 ? 25.439 44.498 41.734 1.00 55.63 79 LEU A CA 1
ATOM 598 C C . LEU A 1 79 ? 25.026 45.898 41.113 1.00 56.81 79 LEU A C 1
ATOM 599 O O . LEU A 1 79 ? 25.697 46.407 40.180 1.00 57.46 79 LEU A O 1
ATOM 604 N N . VAL A 1 80 ? 23.838 46.408 41.487 1.00 55.61 80 VAL A N 1
ATOM 605 C CA . VAL A 1 80 ? 23.268 47.637 40.916 1.00 56.62 80 VAL A CA 1
ATOM 606 C C . VAL A 1 80 ? 23.236 48.787 41.942 1.00 56.86 80 VAL A C 1
ATOM 607 O O . VAL A 1 80 ? 22.821 48.606 43.105 1.00 56.80 80 VAL A O 1
ATOM 611 N N . LYS A 1 81 ? 23.757 49.929 41.554 1.00 57.26 81 LYS A N 1
ATOM 612 C CA . LYS A 1 81 ? 23.873 51.000 42.512 1.00 60.14 81 LYS A CA 1
ATOM 613 C C . LYS A 1 81 ? 22.567 51.785 42.492 1.00 62.52 81 LYS A C 1
ATOM 614 O O . LYS A 1 81 ? 22.182 52.323 41.474 1.00 62.32 81 LYS A O 1
ATOM 620 N N . LYS A 1 82 ? 21.835 51.768 43.589 1.00 65.73 82 LYS A N 1
ATOM 621 C CA . LYS A 1 82 ? 20.665 52.614 43.653 1.00 69.77 82 LYS A CA 1
ATOM 622 C C . LYS A 1 82 ? 20.619 53.117 45.083 1.00 70.73 82 LYS A C 1
ATOM 623 O O . LYS A 1 82 ? 20.941 52.398 46.042 1.00 70.47 82 LYS A O 1
ATOM 629 N N . ASN A 1 83 ? 20.408 54.427 45.182 1.00 72.25 83 ASN A N 1
ATOM 630 C CA . ASN A 1 83 ? 20.496 55.116 46.453 1.00 71.21 83 ASN A CA 1
ATOM 631 C C . ASN A 1 83 ? 21.827 55.088 47.022 1.00 70.01 83 ASN A C 1
ATOM 632 O O . ASN A 1 83 ? 21.965 54.977 48.237 1.00 70.68 83 ASN A O 1
ATOM 637 N N . HIS A 1 84 ? 22.801 55.203 46.136 1.00 68.17 84 HIS A N 1
ATOM 638 C CA . HIS A 1 84 ? 24.191 55.180 46.502 1.00 66.41 84 HIS A CA 1
ATOM 639 C C . HIS A 1 84 ? 24.591 53.841 47.114 1.00 65.36 84 HIS A C 1
ATOM 640 O O . HIS A 1 84 ? 25.636 53.710 47.627 1.00 64.76 84 HIS A O 1
ATOM 647 N N . GLU A 1 85 ? 23.753 52.837 47.102 1.00 64.90 85 GLU A N 1
ATOM 648 C CA . GLU A 1 85 ? 24.215 51.544 47.622 1.00 64.64 85 GLU A CA 1
ATOM 649 C C . GLU A 1 85 ? 24.094 50.447 46.567 1.00 62.36 85 GLU A C 1
ATOM 650 O O . GLU A 1 85 ? 23.083 50.390 45.830 1.00 61.24 85 GLU A O 1
ATOM 656 N N . TYR A 1 86 ? 25.112 49.589 46.490 1.00 60.65 86 TYR A N 1
ATOM 657 C CA . TYR A 1 86 ? 25.049 48.456 45.534 1.00 58.19 86 TYR A CA 1
ATOM 658 C C . TYR A 1 86 ? 24.092 47.437 46.022 1.00 58.52 86 TYR A C 1
ATOM 659 O O . TYR A 1 86 ? 24.116 47.046 47.205 1.00 57.77 86 TYR A O 1
ATOM 668 N N . GLU A 1 87 ? 23.170 47.061 45.155 1.00 58.81 87 GLU A N 1
ATOM 669 C CA . GLU A 1 87 ? 22.366 45.903 45.518 1.00 59.92 87 GLU A CA 1
ATOM 670 C C . GLU A 1 87 ? 22.289 44.734 44.467 1.00 59.00 87 GLU A C 1
ATOM 671 O O . GLU A 1 87 ? 22.469 44.920 43.247 1.00 58.15 87 GLU A O 1
ATOM 677 N N . ILE A 1 88 ? 21.920 43.539 44.967 1.00 58.12 88 ILE A N 1
ATOM 678 C CA . ILE A 1 88 ? 21.824 42.374 44.134 1.00 56.00 88 ILE A CA 1
ATOM 679 C C . ILE A 1 88 ? 20.552 42.220 43.402 1.00 55.90 88 ILE A C 1
ATOM 680 O O . ILE A 1 88 ? 19.580 42.043 44.019 1.00 55.95 88 ILE A O 1
ATOM 685 N N . ASN A 1 89 ? 20.622 42.222 42.067 1.00 56.00 89 ASN A N 1
ATOM 686 C CA . ASN A 1 89 ? 19.570 41.867 41.175 1.00 55.67 89 ASN A CA 1
ATOM 687 C C . ASN A 1 89 ? 19.842 40.629 40.367 1.00 56.03 89 ASN A C 1
ATOM 688 O O . ASN A 1 89 ? 20.832 40.545 39.567 1.00 54.71 89 ASN A O 1
ATOM 693 N N . HIS A 1 90 ? 18.873 39.714 40.476 1.00 55.88 90 HIS A N 1
ATOM 694 C CA . HIS A 1 90 ? 18.979 38.410 39.851 1.00 55.80 90 HIS A CA 1
ATOM 695 C C . HIS A 1 90 ? 18.877 38.447 38.346 1.00 55.63 90 HIS A C 1
ATOM 696 O O . HIS A 1 90 ? 18.174 39.222 37.824 1.00 55.42 90 HIS A O 1
ATOM 703 N N . VAL A 1 91 ? 19.604 37.585 37.663 1.00 55.15 91 VAL A N 1
ATOM 704 C CA . VAL A 1 91 ? 19.495 37.603 36.222 1.00 55.50 91 VAL A CA 1
ATOM 705 C C . VAL A 1 91 ? 19.263 36.146 35.812 1.00 55.07 91 VAL A C 1
ATOM 706 O O . VAL A 1 91 ? 19.821 35.276 36.470 1.00 54.79 91 VAL A O 1
ATOM 710 N N . ASP A 1 92 ? 18.509 35.846 34.760 1.00 53.70 92 ASP A N 1
ATOM 711 C CA . ASP A 1 92 ? 18.424 34.447 34.360 1.00 53.21 92 ASP A CA 1
ATOM 712 C C . ASP A 1 92 ? 19.421 33.952 33.336 1.00 52.59 92 ASP A C 1
ATOM 713 O O . ASP A 1 92 ? 19.888 32.810 33.404 1.00 53.48 92 ASP A O 1
ATOM 718 N N . VAL A 1 93 ? 19.764 34.834 32.399 1.00 51.04 93 VAL A N 1
ATOM 719 C CA . VAL A 1 93 ? 20.542 34.457 31.256 1.00 50.09 93 VAL A CA 1
ATOM 720 C C . VAL A 1 93 ? 21.238 35.736 30.803 1.00 49.81 93 VAL A C 1
ATOM 721 O O . VAL A 1 93 ? 20.725 36.835 31.033 1.00 51.27 93 VAL A O 1
ATOM 725 N N . ALA A 1 94 ? 22.395 35.595 30.197 1.00 48.14 94 ALA A N 1
ATOM 726 C CA . ALA A 1 94 ? 23.171 36.743 29.701 1.00 49.57 94 ALA A CA 1
ATOM 727 C C . ALA A 1 94 ? 23.399 36.602 28.200 1.00 49.24 94 ALA A C 1
ATOM 728 O O . ALA A 1 94 ? 23.864 35.565 27.695 1.00 49.45 94 ALA A O 1
ATOM 730 N N . PHE A 1 95 ? 23.147 37.694 27.531 1.00 48.91 95 PHE A N 1
ATOM 731 C CA . PHE A 1 95 ? 23.374 37.787 26.169 1.00 49.18 95 PHE A CA 1
ATOM 732 C C . PHE A 1 95 ? 24.255 38.992 25.904 1.00 49.25 95 PHE A C 1
ATOM 733 O O . PHE A 1 95 ? 23.831 40.166 25.922 1.00 51.76 95 PHE A O 1
ATOM 741 N N . SER A 1 96 ? 25.507 38.722 25.639 1.00 46.93 96 SER A N 1
ATOM 742 C CA . SER A 1 96 ? 26.412 39.794 25.266 1.00 45.11 96 SER A CA 1
ATOM 743 C C . SER A 1 96 ? 26.390 40.169 23.826 1.00 43.49 96 SER A C 1
ATOM 744 O O . SER A 1 96 ? 26.586 39.346 22.926 1.00 40.49 96 SER A O 1
ATOM 747 N N . ALA A 1 97 ? 26.146 41.456 23.611 1.00 44.53 97 ALA A N 1
ATOM 748 C CA . ALA A 1 97 ? 26.229 41.954 22.248 1.00 46.01 97 ALA A CA 1
ATOM 749 C C . ALA A 1 97 ? 27.512 42.771 21.970 1.00 46.31 97 ALA A C 1
ATOM 750 O O . ALA A 1 97 ? 27.607 43.501 20.980 1.00 47.78 97 ALA A O 1
ATOM 752 N N . LEU A 1 98 ? 28.515 42.627 22.832 1.00 45.82 98 LEU A N 1
ATOM 753 C CA . LEU A 1 98 ? 29.789 43.256 22.589 1.00 44.27 98 LEU A CA 1
ATOM 754 C C . LEU A 1 98 ? 30.454 42.560 21.451 1.00 45.24 98 LEU A C 1
ATOM 755 O O . LEU A 1 98 ? 30.416 41.315 21.364 1.00 44.00 98 LEU A O 1
ATOM 760 N N . HIS A 1 99 ? 31.241 43.332 20.720 1.00 44.30 99 HIS A N 1
ATOM 761 C CA . HIS A 1 99 ? 31.991 42.801 19.644 1.00 44.88 99 HIS A CA 1
ATOM 762 C C . HIS A 1 99 ? 33.541 42.964 19.781 1.00 44.40 99 HIS A C 1
ATOM 763 O O . HIS A 1 99 ? 34.017 44.004 20.138 1.00 43.51 99 HIS A O 1
ATOM 770 N N . GLY A 1 100 ? 34.337 41.998 19.334 1.00 45.56 100 GLY A N 1
ATOM 771 C CA . GLY A 1 100 ? 35.784 42.245 19.342 1.00 46.74 100 GLY A CA 1
ATOM 772 C C . GLY A 1 100 ? 36.373 42.256 20.764 1.00 47.19 100 GLY A C 1
ATOM 773 O O . GLY A 1 100 ? 35.872 41.587 21.655 1.00 45.53 100 GLY A O 1
ATOM 774 N N . LYS A 1 101 ? 37.402 43.071 20.968 1.00 48.05 101 LYS A N 1
ATOM 775 C CA . LYS A 1 101 ? 37.970 43.278 22.302 1.00 49.49 101 LYS A CA 1
ATOM 776 C C . LYS A 1 101 ? 36.951 43.284 23.440 1.00 49.29 101 LYS A C 1
ATOM 777 O O . LYS A 1 101 ? 35.955 44.070 23.503 1.00 46.87 101 LYS A O 1
ATOM 783 N N . SER A 1 102 ? 37.238 42.323 24.323 1.00 48.51 102 SER A N 1
ATOM 784 C CA . SER A 1 102 ? 36.535 42.117 25.581 1.00 47.18 102 SER A CA 1
ATOM 785 C C . SER A 1 102 ? 35.324 41.356 25.310 1.00 46.14 102 SER A C 1
ATOM 786 O O . SER A 1 102 ? 34.823 40.764 26.228 1.00 47.64 102 SER A O 1
ATOM 789 N N . GLY A 1 103 ? 34.839 41.386 24.087 1.00 44.00 103 GLY A N 1
ATOM 790 C CA . GLY A 1 103 ? 33.568 40.780 23.790 1.00 44.28 103 GLY A CA 1
ATOM 791 C C . GLY A 1 103 ? 33.568 39.430 23.071 1.00 45.56 103 GLY A C 1
ATOM 792 O O . GLY A 1 103 ? 32.728 38.601 23.409 1.00 46.19 103 GLY A O 1
ATOM 793 N N . GLU A 1 104 ? 34.413 39.254 22.042 1.00 45.96 104 GLU A N 1
ATOM 794 C CA . GLU A 1 104 ? 34.614 38.012 21.346 1.00 45.96 104 GLU A CA 1
ATOM 795 C C . GLU A 1 104 ? 35.945 37.374 21.692 1.00 46.58 104 GLU A C 1
ATOM 796 O O . GLU A 1 104 ? 36.398 36.505 20.981 1.00 47.22 104 GLU A O 1
ATOM 802 N N . ASP A 1 105 ? 36.651 37.846 22.725 1.00 45.75 105 ASP A N 1
ATOM 803 C CA . ASP A 1 105 ? 37.986 37.281 22.931 1.00 43.80 105 ASP A CA 1
ATOM 804 C C . ASP A 1 105 ? 38.023 36.420 24.231 1.00 44.16 105 ASP A C 1
ATOM 805 O O . ASP A 1 105 ? 39.081 36.094 24.700 1.00 42.56 105 ASP A O 1
ATOM 810 N N . GLY A 1 106 ? 36.850 36.135 24.794 1.00 44.25 106 GLY A N 1
ATOM 811 C CA . GLY A 1 106 ? 36.644 35.297 25.937 1.00 44.92 106 GLY A CA 1
ATOM 812 C C . GLY A 1 106 ? 36.728 35.973 27.296 1.00 45.41 106 GLY A C 1
ATOM 813 O O . GLY A 1 106 ? 36.661 35.327 28.300 1.00 46.99 106 GLY A O 1
ATOM 814 N N . SER A 1 107 ? 36.957 37.254 27.295 1.00 44.73 107 SER A N 1
ATOM 815 C CA . SER A 1 107 ? 36.939 38.070 28.447 1.00 44.84 107 SER A CA 1
ATOM 816 C C . SER A 1 107 ? 35.608 38.112 29.115 1.00 43.47 107 SER A C 1
ATOM 817 O O . SER A 1 107 ? 35.508 37.800 30.252 1.00 46.31 107 SER A O 1
ATOM 820 N N . ILE A 1 108 ? 34.583 38.537 28.390 1.00 44.63 108 ILE A N 1
ATOM 821 C CA . ILE A 1 108 ? 33.205 38.526 28.850 1.00 43.90 108 ILE A CA 1
ATOM 822 C C . ILE A 1 108 ? 32.818 37.109 29.176 1.00 44.28 108 ILE A C 1
ATOM 823 O O . ILE A 1 108 ? 32.273 36.884 30.264 1.00 45.54 108 ILE A O 1
ATOM 828 N N . GLN A 1 109 ? 33.150 36.132 28.313 1.00 43.45 109 GLN A N 1
ATOM 829 C CA . GLN A 1 109 ? 32.835 34.738 28.631 1.00 44.15 109 GLN A CA 1
ATOM 830 C C . GLN A 1 109 ? 33.444 34.242 29.967 1.00 44.43 109 GLN A C 1
ATOM 831 O O . GLN A 1 109 ? 32.819 33.449 30.712 1.00 42.64 109 GLN A O 1
ATOM 837 N N . GLY A 1 110 ? 34.651 34.750 30.265 1.00 43.82 110 GLY A N 1
ATOM 838 C CA . GLY A 1 110 ? 35.326 34.432 31.514 1.00 45.03 110 GLY A CA 1
ATOM 839 C C . GLY A 1 110 ? 34.494 34.820 32.755 1.00 45.81 110 GLY A C 1
ATOM 840 O O . GLY A 1 110 ? 34.317 34.025 33.711 1.00 43.97 110 GLY A O 1
ATOM 841 N N . LEU A 1 111 ? 33.935 36.044 32.707 1.00 46.60 111 LEU A N 1
ATOM 842 C CA . LEU A 1 111 ? 33.087 36.512 33.795 1.00 45.23 111 LEU A CA 1
ATOM 843 C C . LEU A 1 111 ? 31.808 35.685 33.771 1.00 44.20 111 LEU A C 1
ATOM 844 O O . LEU A 1 111 ? 31.330 35.241 34.837 1.00 42.58 111 LEU A O 1
ATOM 849 N N . PHE A 1 112 ? 31.248 35.475 32.578 1.00 42.58 112 PHE A N 1
ATOM 850 C CA . PHE A 1 112 ? 29.999 34.670 32.545 1.00 43.80 112 PHE A CA 1
ATOM 851 C C . PHE A 1 112 ? 30.285 33.277 33.181 1.00 43.84 112 PHE A C 1
ATOM 852 O O . PHE A 1 112 ? 29.509 32.811 33.988 1.00 43.80 112 PHE A O 1
ATOM 860 N N . GLU A 1 113 ? 31.387 32.618 32.823 1.00 44.31 113 GLU A N 1
ATOM 861 C CA . GLU A 1 113 ? 31.663 31.326 33.432 1.00 44.67 113 GLU A CA 1
ATOM 862 C C . GLU A 1 113 ? 31.719 31.402 34.945 1.00 44.87 113 GLU A C 1
ATOM 863 O O . GLU A 1 113 ? 31.163 30.555 35.604 1.00 46.89 113 GLU A O 1
ATOM 869 N N . LEU A 1 114 ? 32.328 32.442 35.500 1.00 46.95 114 LEU A N 1
ATOM 870 C CA . LEU A 1 114 ? 32.560 32.536 36.958 1.00 45.82 114 LEU A CA 1
ATOM 871 C C . LEU A 1 114 ? 31.223 32.692 37.651 1.00 46.80 114 LEU A C 1
ATOM 872 O O . LEU A 1 114 ? 30.987 32.091 38.658 1.00 47.64 114 LEU A O 1
ATOM 877 N N . SER A 1 115 ? 30.329 33.487 37.052 1.00 47.30 115 SER A N 1
ATOM 878 C CA . SER A 1 115 ? 29.018 33.764 37.583 1.00 46.84 115 SER A CA 1
ATOM 879 C C . SER A 1 115 ? 28.028 32.626 37.579 1.00 49.48 115 SER A C 1
ATOM 880 O O . SER A 1 115 ? 27.006 32.727 38.300 1.00 48.97 115 SER A O 1
ATOM 883 N N . GLY A 1 116 ? 28.237 31.607 36.715 1.00 48.92 116 GLY A N 1
ATOM 884 C CA . GLY A 1 116 ? 27.269 30.544 36.542 1.00 46.57 116 GLY A CA 1
ATOM 885 C C . GLY A 1 116 ? 25.994 31.006 35.818 1.00 47.59 116 GLY A C 1
ATOM 886 O O . GLY A 1 116 ? 25.004 30.237 35.703 1.00 47.10 116 GLY A O 1
ATOM 887 N N . ILE A 1 117 ? 25.895 32.266 35.384 1.00 47.06 117 ILE A N 1
ATOM 888 C CA . ILE A 1 117 ? 24.686 32.575 34.628 1.00 49.30 117 ILE A CA 1
ATOM 889 C C . ILE A 1 117 ? 24.770 31.896 33.243 1.00 50.84 117 ILE A C 1
ATOM 890 O O . ILE A 1 117 ? 25.767 31.957 32.575 1.00 53.66 117 ILE A O 1
ATOM 895 N N . PRO A 1 118 ? 23.733 31.237 32.814 1.00 50.71 118 PRO A N 1
ATOM 896 C CA . PRO A 1 118 ? 23.711 30.761 31.440 1.00 50.03 118 PRO A CA 1
ATOM 897 C C . PRO A 1 118 ? 23.822 32.001 30.514 1.00 49.66 118 PRO A C 1
ATOM 898 O O . PRO A 1 118 ? 23.220 33.037 30.801 1.00 49.89 118 PRO A O 1
ATOM 902 N N . PHE A 1 119 ? 24.565 31.848 29.420 1.00 48.40 119 PHE A N 1
ATOM 903 C CA . PHE A 1 119 ? 24.834 32.883 28.434 1.00 48.21 119 PHE A CA 1
ATOM 904 C C . PHE A 1 119 ? 24.854 32.349 27.001 1.00 46.90 119 PHE A C 1
ATOM 905 O O . PHE A 1 119 ? 25.111 31.231 26.725 1.00 46.99 119 PHE A O 1
ATOM 913 N N . VAL A 1 120 ? 24.534 33.217 26.098 1.00 46.68 120 VAL A N 1
ATOM 914 C CA . VAL A 1 120 ? 24.442 32.939 24.703 1.00 46.18 120 VAL A CA 1
ATOM 915 C C . VAL A 1 120 ? 25.797 32.864 24.065 1.00 45.87 120 VAL A C 1
ATOM 916 O O . VAL A 1 120 ? 26.690 33.535 24.542 1.00 46.69 120 VAL A O 1
ATOM 920 N N . GLY A 1 121 ? 26.009 31.995 23.059 1.00 46.31 121 GLY A N 1
ATOM 921 C CA . GLY A 1 121 ? 27.245 32.017 22.278 1.00 47.46 121 GLY A CA 1
ATOM 922 C C . GLY A 1 121 ? 28.368 31.113 22.745 1.00 48.97 121 GLY A C 1
ATOM 923 O O . GLY A 1 121 ? 28.133 30.244 23.569 1.00 50.68 121 GLY A O 1
ATOM 924 N N . CYS A 1 122 ? 29.565 31.379 22.257 1.00 46.85 122 CYS A N 1
ATOM 925 C CA . CYS A 1 122 ? 30.712 30.574 22.401 1.00 45.18 122 CYS A CA 1
ATOM 926 C C . CYS A 1 122 ? 31.392 30.669 23.802 1.00 45.41 122 CYS A C 1
ATOM 927 O O . CYS A 1 122 ? 31.263 31.694 24.524 1.00 43.55 122 CYS A O 1
ATOM 930 N N . ASP A 1 123 ? 32.117 29.599 24.153 1.00 43.11 123 ASP A N 1
ATOM 931 C CA . ASP A 1 123 ? 32.750 29.537 25.443 1.00 43.88 123 ASP A CA 1
ATOM 932 C C . ASP A 1 123 ? 33.996 30.355 25.274 1.00 44.58 123 ASP A C 1
ATOM 933 O O . ASP A 1 123 ? 34.134 31.012 24.227 1.00 46.27 123 ASP A O 1
ATOM 938 N N . ILE A 1 124 ? 34.881 30.296 26.265 1.00 43.57 124 ILE A N 1
ATOM 939 C CA . ILE A 1 124 ? 36.088 31.100 26.315 1.00 43.51 124 ILE A CA 1
ATOM 940 C C . ILE A 1 124 ? 37.141 30.670 25.277 1.00 45.53 124 ILE A C 1
ATOM 941 O O . ILE A 1 124 ? 37.647 31.499 24.558 1.00 47.45 124 ILE A O 1
ATOM 946 N N . GLN A 1 125 ? 37.506 29.375 25.230 1.00 45.96 125 GLN A N 1
ATOM 947 C CA . GLN A 1 125 ? 38.514 28.894 24.320 1.00 44.63 125 GLN A CA 1
ATOM 948 C C . GLN A 1 125 ? 38.108 29.024 22.845 1.00 44.47 125 GLN A C 1
ATOM 949 O O . GLN A 1 125 ? 38.932 29.321 22.044 1.00 44.13 125 GLN A O 1
ATOM 955 N N . SER A 1 126 ? 36.861 28.823 22.499 1.00 43.66 126 SER A N 1
ATOM 956 C CA . SER A 1 126 ? 36.551 28.944 21.102 1.00 43.24 126 SER A CA 1
ATOM 957 C C . SER A 1 126 ? 36.514 30.452 20.736 1.00 42.83 126 SER A C 1
ATOM 958 O O . SER A 1 126 ? 36.833 30.814 19.596 1.00 40.84 126 SER A O 1
ATOM 961 N N . SER A 1 127 ? 36.119 31.289 21.711 1.00 41.43 127 SER A N 1
ATOM 962 C CA . SER A 1 127 ? 36.113 32.733 21.500 1.00 41.31 127 SER A CA 1
ATOM 963 C C . SER A 1 127 ? 37.580 33.106 21.338 1.00 43.14 127 SER A C 1
ATOM 964 O O . SER A 1 127 ? 37.961 33.660 20.314 1.00 43.22 127 SER A O 1
ATOM 967 N N . ALA A 1 128 ? 38.472 32.651 22.219 1.00 44.06 128 ALA A N 1
ATOM 968 C CA . ALA A 1 128 ? 39.876 33.035 22.029 1.00 44.34 128 ALA A CA 1
ATOM 969 C C . ALA A 1 128 ? 40.492 32.540 20.713 1.00 43.40 128 ALA A C 1
ATOM 970 O O . ALA A 1 128 ? 41.253 33.258 20.034 1.00 44.26 128 ALA A O 1
ATOM 972 N N . ILE A 1 129 ? 40.136 31.345 20.328 1.00 43.45 129 ILE A N 1
ATOM 973 C CA . ILE A 1 129 ? 40.724 30.831 19.117 1.00 44.53 129 ILE A CA 1
ATOM 974 C C . ILE A 1 129 ? 40.140 31.518 17.845 1.00 43.39 129 ILE A C 1
ATOM 975 O O . ILE A 1 129 ? 40.880 31.747 16.886 1.00 40.28 129 ILE A O 1
ATOM 980 N N . CYS A 1 130 ? 38.837 31.819 17.853 1.00 42.09 130 CYS A N 1
ATOM 981 C CA . CYS A 1 130 ? 38.237 32.553 16.737 1.00 43.15 130 CYS A CA 1
ATOM 982 C C . CYS A 1 130 ? 38.634 34.100 16.675 1.00 42.31 130 CYS A C 1
ATOM 983 O O . CYS A 1 130 ? 38.620 34.666 15.617 1.00 40.48 130 CYS A O 1
ATOM 986 N N . MET A 1 131 ? 39.048 34.662 17.803 1.00 43.48 131 MET A N 1
ATOM 987 C CA . MET A 1 131 ? 39.442 36.051 17.886 1.00 43.52 131 MET A CA 1
ATOM 988 C C . MET A 1 131 ? 40.827 36.302 17.329 1.00 42.35 131 MET A C 1
ATOM 989 O O . MET A 1 131 ? 41.044 37.317 16.683 1.00 41.72 131 MET A O 1
ATOM 994 N N . ASP A 1 132 ? 41.793 35.468 17.674 1.00 43.40 132 ASP A N 1
ATOM 995 C CA . ASP A 1 132 ? 43.127 35.608 17.121 1.00 43.98 132 ASP A CA 1
ATOM 996 C C . ASP A 1 132 ? 43.111 34.823 15.806 1.00 44.77 132 ASP A C 1
ATOM 997 O O . ASP A 1 132 ? 43.150 33.550 15.789 1.00 45.17 132 ASP A O 1
ATOM 1002 N N . LYS A 1 133 ? 43.010 35.593 14.713 1.00 43.95 133 LYS A N 1
ATOM 1003 C CA . LYS A 1 133 ? 42.921 35.001 13.384 1.00 44.05 133 LYS A CA 1
ATOM 1004 C C . LYS A 1 133 ? 43.980 33.935 13.156 1.00 43.03 133 LYS A C 1
ATOM 1005 O O . LYS A 1 133 ? 43.645 32.899 12.619 1.00 43.24 133 LYS A O 1
ATOM 1011 N N . SER A 1 134 ? 45.221 34.195 13.563 1.00 42.71 134 SER A N 1
ATOM 1012 C CA . SER A 1 134 ? 46.308 33.200 13.401 1.00 43.62 134 SER A CA 1
ATOM 1013 C C . SER A 1 134 ? 46.033 31.989 14.259 1.00 43.97 134 SER A C 1
ATOM 1014 O O . SER A 1 134 ? 46.196 30.854 13.811 1.00 42.90 134 SER A O 1
ATOM 1017 N N . LEU A 1 135 ? 45.408 32.187 15.424 1.00 45.82 135 LEU A N 1
ATOM 1018 C CA . LEU A 1 135 ? 45.010 30.982 16.132 1.00 44.75 135 LEU A CA 1
ATOM 1019 C C . LEU A 1 135 ? 43.945 30.192 15.340 1.00 45.73 135 LEU A C 1
ATOM 1020 O O . LEU A 1 135 ? 44.057 28.978 15.241 1.00 46.44 135 LEU A O 1
ATOM 1025 N N . THR A 1 136 ? 42.944 30.853 14.748 1.00 44.76 136 THR A N 1
ATOM 1026 C CA . THR A 1 136 ? 41.940 30.168 13.997 1.00 44.19 136 THR A CA 1
ATOM 1027 C C . THR A 1 136 ? 42.540 29.407 12.808 1.00 45.38 136 THR A C 1
ATOM 1028 O O . THR A 1 136 ? 42.046 28.311 12.485 1.00 44.55 136 THR A O 1
ATOM 1032 N N . TYR A 1 137 ? 43.571 29.954 12.154 1.00 43.31 137 TYR A N 1
ATOM 1033 C CA . TYR A 1 137 ? 44.092 29.262 11.012 1.00 43.57 137 TYR A CA 1
ATOM 1034 C C . TYR A 1 137 ? 44.827 27.988 11.471 1.00 44.81 137 TYR A C 1
ATOM 1035 O O . TYR A 1 137 ? 44.918 26.943 10.734 1.00 44.23 137 TYR A O 1
ATOM 1044 N N . ILE A 1 138 ? 45.455 28.099 12.621 1.00 43.84 138 ILE A N 1
ATOM 1045 C CA . ILE A 1 138 ? 46.185 26.960 13.091 1.00 44.33 138 ILE A CA 1
ATOM 1046 C C . ILE A 1 138 ? 45.254 25.852 13.450 1.00 43.96 138 ILE A C 1
ATOM 1047 O O . ILE A 1 138 ? 45.460 24.745 13.074 1.00 45.01 138 ILE A O 1
ATOM 1052 N N . VAL A 1 139 ? 44.158 26.147 14.089 1.00 43.63 139 VAL A N 1
ATOM 1053 C CA . VAL A 1 139 ? 43.258 25.116 14.464 1.00 42.65 139 VAL A CA 1
ATOM 1054 C C . VAL A 1 139 ? 42.443 24.640 13.245 1.00 43.67 139 VAL A C 1
ATOM 1055 O O . VAL A 1 139 ? 42.080 23.470 13.139 1.00 43.46 139 VAL A O 1
ATOM 1059 N N . ALA A 1 140 ? 42.095 25.523 12.326 1.00 44.73 140 ALA A N 1
ATOM 1060 C CA . ALA A 1 140 ? 41.271 25.042 11.195 1.00 44.33 140 ALA A CA 1
ATOM 1061 C C . ALA A 1 140 ? 42.114 24.096 10.300 1.00 43.44 140 ALA A C 1
ATOM 1062 O O . ALA A 1 140 ? 41.664 23.045 9.824 1.00 43.80 140 ALA A O 1
ATOM 1064 N N . LYS A 1 141 ? 43.356 24.492 10.100 1.00 42.98 141 LYS A N 1
ATOM 1065 C CA . LYS A 1 141 ? 44.302 23.740 9.307 1.00 43.67 141 LYS A CA 1
ATOM 1066 C C . LYS A 1 141 ? 44.453 22.389 9.915 1.00 45.76 141 LYS A C 1
ATOM 1067 O O . LYS A 1 141 ? 44.211 21.429 9.236 1.00 46.27 141 LYS A O 1
ATOM 1073 N N . ASN A 1 142 ? 44.621 22.293 11.243 1.00 46.72 142 ASN A N 1
ATOM 1074 C CA . ASN A 1 142 ? 44.810 20.999 11.861 1.00 46.49 142 ASN A CA 1
ATOM 1075 C C . ASN A 1 142 ? 43.615 20.148 11.574 1.00 45.25 142 ASN A C 1
ATOM 1076 O O . ASN A 1 142 ? 43.739 18.954 11.481 1.00 46.95 142 ASN A O 1
ATOM 1081 N N . ALA A 1 143 ? 42.449 20.729 11.470 1.00 44.33 143 ALA A N 1
ATOM 1082 C CA . ALA A 1 143 ? 41.244 19.947 11.137 1.00 44.57 143 ALA A CA 1
ATOM 1083 C C . ALA A 1 143 ? 40.995 19.758 9.568 1.00 46.19 143 ALA A C 1
ATOM 1084 O O . ALA A 1 143 ? 39.917 19.350 9.128 1.00 47.46 143 ALA A O 1
ATOM 1086 N N . GLY A 1 144 ? 41.943 20.129 8.712 1.00 45.88 144 GLY A N 1
ATOM 1087 C CA . GLY A 1 144 ? 41.729 19.857 7.307 1.00 46.49 144 GLY A CA 1
ATOM 1088 C C . GLY A 1 144 ? 41.091 20.976 6.446 1.00 49.22 144 GLY A C 1
ATOM 1089 O O . GLY A 1 144 ? 40.841 20.732 5.243 1.00 48.57 144 GLY A O 1
ATOM 1090 N N . ILE A 1 145 ? 40.908 22.182 7.020 1.00 48.74 145 ILE A N 1
ATOM 1091 C CA . ILE A 1 145 ? 40.301 23.288 6.342 1.00 48.91 145 ILE A CA 1
ATOM 1092 C C . ILE A 1 145 ? 41.395 24.066 5.733 1.00 48.74 145 ILE A C 1
ATOM 1093 O O . ILE A 1 145 ? 42.399 24.319 6.428 1.00 49.94 145 ILE A O 1
ATOM 1098 N N . ALA A 1 146 ? 41.259 24.487 4.481 1.00 45.98 146 ALA A N 1
ATOM 1099 C CA . ALA A 1 146 ? 42.352 25.297 3.885 1.00 43.72 146 ALA A CA 1
ATOM 1100 C C . ALA A 1 146 ? 42.318 26.726 4.504 1.00 42.18 146 ALA A C 1
ATOM 1101 O O . ALA A 1 146 ? 41.278 27.191 4.907 1.00 40.95 146 ALA A O 1
ATOM 1103 N N . THR A 1 147 ? 43.424 27.431 4.488 1.00 40.22 147 THR A N 1
ATOM 1104 C CA . THR A 1 147 ? 43.480 28.661 5.101 1.00 42.94 147 THR A CA 1
ATOM 1105 C C . THR A 1 147 ? 44.449 29.486 4.264 1.00 42.77 147 THR A C 1
ATOM 1106 O O . THR A 1 147 ? 45.244 28.987 3.570 1.00 41.19 147 THR A O 1
ATOM 1110 N N . PRO A 1 148 ? 44.483 30.774 4.464 1.00 43.11 148 PRO A N 1
ATOM 1111 C CA . PRO A 1 148 ? 45.477 31.562 3.728 1.00 42.38 148 PRO A CA 1
ATOM 1112 C C . PRO A 1 148 ? 46.806 31.361 4.343 1.00 42.18 148 PRO A C 1
ATOM 1113 O O . PRO A 1 148 ? 46.954 31.235 5.535 1.00 47.33 148 PRO A O 1
ATOM 1117 N N . ALA A 1 149 ? 47.828 31.446 3.561 1.00 42.92 149 ALA A N 1
ATOM 1118 C CA . ALA A 1 149 ? 49.175 31.525 4.047 1.00 42.54 149 ALA A CA 1
ATOM 1119 C C . ALA A 1 149 ? 49.269 32.886 4.729 1.00 44.35 149 ALA A C 1
ATOM 1120 O O . ALA A 1 149 ? 48.756 33.877 4.207 1.00 44.81 149 ALA A O 1
ATOM 1122 N N . PHE A 1 150 ? 49.998 32.979 5.830 1.00 45.84 150 PHE A N 1
ATOM 1123 C CA . PHE A 1 150 ? 50.155 34.241 6.515 1.00 46.34 150 PHE A CA 1
ATOM 1124 C C . PHE A 1 150 ? 51.482 34.356 7.269 1.00 45.73 150 PHE A C 1
ATOM 1125 O O . PHE A 1 150 ? 52.190 33.426 7.422 1.00 46.10 150 PHE A O 1
ATOM 1133 N N . TRP A 1 151 ? 51.798 35.556 7.695 1.00 47.13 151 TRP A N 1
ATOM 1134 C CA . TRP A 1 151 ? 52.944 35.872 8.483 1.00 47.54 151 TRP A CA 1
ATOM 1135 C C . TRP A 1 151 ? 52.485 36.711 9.652 1.00 48.31 151 TRP A C 1
ATOM 1136 O O . TRP A 1 151 ? 51.729 37.724 9.470 1.00 48.32 151 TRP A O 1
ATOM 1147 N N . VAL A 1 152 ? 52.925 36.268 10.838 1.00 48.48 152 VAL A N 1
ATOM 1148 C CA . VAL A 1 152 ? 52.713 36.926 12.112 1.00 49.02 152 VAL A CA 1
ATOM 1149 C C . VAL A 1 152 ? 53.831 38.000 12.213 1.00 51.08 152 VAL A C 1
ATOM 1150 O O . VAL A 1 152 ? 54.962 37.688 11.996 1.00 51.07 152 VAL A O 1
ATOM 1154 N N . ILE A 1 153 ? 53.491 39.251 12.523 1.00 52.47 153 ILE A N 1
ATOM 1155 C CA . ILE A 1 153 ? 54.431 40.303 12.588 1.00 53.12 153 ILE A CA 1
ATOM 1156 C C . ILE A 1 153 ? 54.240 40.834 13.954 1.00 55.75 153 ILE A C 1
ATOM 1157 O O . ILE A 1 153 ? 53.214 41.407 14.225 1.00 55.70 153 ILE A O 1
ATOM 1162 N N . ASN A 1 154 ? 55.209 40.671 14.849 1.00 59.21 154 ASN A N 1
ATOM 1163 C CA . ASN A 1 154 ? 54.995 41.109 16.230 1.00 62.30 154 ASN A CA 1
ATOM 1164 C C . ASN A 1 154 ? 55.526 42.413 16.353 1.00 62.91 154 ASN A C 1
ATOM 1165 O O . ASN A 1 154 ? 56.211 42.842 15.448 1.00 61.63 154 ASN A O 1
ATOM 1170 N N . LYS A 1 155 ? 55.247 43.006 17.512 1.00 66.47 155 LYS A N 1
ATOM 1171 C CA . LYS A 1 155 ? 55.480 44.417 17.813 1.00 69.86 155 LYS A CA 1
ATOM 1172 C C . LYS A 1 155 ? 56.788 45.069 17.419 1.00 70.32 155 LYS A C 1
ATOM 1173 O O . LYS A 1 155 ? 56.805 46.207 16.907 1.00 69.73 155 LYS A O 1
ATOM 1179 N N . ASP A 1 156 ? 57.885 44.354 17.640 1.00 70.82 156 ASP A N 1
ATOM 1180 C CA . ASP A 1 156 ? 59.155 44.978 17.293 1.00 72.05 156 ASP A CA 1
ATOM 1181 C C . ASP A 1 156 ? 59.709 44.538 15.913 1.00 72.60 156 ASP A C 1
ATOM 1182 O O . ASP A 1 156 ? 60.790 44.973 15.529 1.00 74.00 156 ASP A O 1
ATOM 1187 N N . ASP A 1 157 ? 58.954 43.743 15.140 1.00 70.02 157 ASP A N 1
ATOM 1188 C CA . ASP A 1 157 ? 59.450 43.293 13.858 1.00 67.14 157 ASP A CA 1
ATOM 1189 C C . ASP A 1 157 ? 59.463 44.386 12.822 1.00 66.20 157 ASP A C 1
ATOM 1190 O O . ASP A 1 157 ? 58.543 45.188 12.779 1.00 64.65 157 ASP A O 1
ATOM 1195 N N . ARG A 1 158 ? 60.453 44.327 11.933 1.00 63.75 158 ARG A N 1
ATOM 1196 C CA . ARG A 1 158 ? 60.521 45.219 10.827 1.00 62.96 158 ARG A CA 1
ATOM 1197 C C . ARG A 1 158 ? 60.749 44.407 9.539 1.00 60.56 158 ARG A C 1
ATOM 1198 O O . ARG A 1 158 ? 61.841 44.188 9.115 1.00 60.08 158 ARG A O 1
ATOM 1206 N N . PRO A 1 159 ? 59.692 43.898 8.958 1.00 58.93 159 PRO A N 1
ATOM 1207 C CA . PRO A 1 159 ? 59.831 43.052 7.788 1.00 57.64 159 PRO A CA 1
ATOM 1208 C C . PRO A 1 159 ? 60.271 43.858 6.584 1.00 58.27 159 PRO A C 1
ATOM 1209 O O . PRO A 1 159 ? 59.789 44.974 6.506 1.00 58.75 159 PRO A O 1
ATOM 1213 N N . VAL A 1 160 ? 61.131 43.315 5.701 1.00 56.37 160 VAL A N 1
ATOM 1214 C CA . VAL A 1 160 ? 61.453 43.928 4.461 1.00 54.77 160 VAL A CA 1
ATOM 1215 C C . VAL A 1 160 ? 60.280 43.644 3.506 1.00 56.42 160 VAL A C 1
ATOM 1216 O O . VAL A 1 160 ? 59.928 42.474 3.238 1.00 55.79 160 VAL A O 1
ATOM 1220 N N . ALA A 1 161 ? 59.692 44.718 2.972 1.00 56.21 161 ALA A N 1
ATOM 1221 C CA . ALA A 1 161 ? 58.568 44.619 2.054 1.00 56.15 161 ALA A CA 1
ATOM 1222 C C . ALA A 1 161 ? 58.789 43.829 0.764 1.00 57.50 161 ALA A C 1
ATOM 1223 O O . ALA A 1 161 ? 57.859 43.142 0.256 1.00 56.40 161 ALA A O 1
ATOM 1225 N N . ALA A 1 162 ? 60.009 43.958 0.215 1.00 59.32 162 ALA A N 1
ATOM 1226 C CA . ALA A 1 162 ? 60.287 43.282 -1.050 1.00 59.62 162 ALA A CA 1
ATOM 1227 C C . ALA A 1 162 ? 60.131 41.776 -0.901 1.00 58.23 162 ALA A C 1
ATOM 1228 O O . ALA A 1 162 ? 59.860 41.122 -1.877 1.00 59.68 162 ALA A O 1
ATOM 1230 N N . THR A 1 163 ? 60.282 41.234 0.297 1.00 56.37 163 THR A N 1
ATOM 1231 C CA . THR A 1 163 ? 60.074 39.800 0.490 1.00 55.00 163 THR A CA 1
ATOM 1232 C C . THR A 1 163 ? 58.777 39.208 -0.043 1.00 54.60 163 THR A C 1
ATOM 1233 O O . THR A 1 163 ? 58.793 38.132 -0.595 1.00 54.92 163 THR A O 1
ATOM 1237 N N . PHE A 1 164 ? 57.667 39.904 0.138 1.00 53.73 164 PHE A N 1
ATOM 1238 C CA . PHE A 1 164 ? 56.379 39.388 -0.248 1.00 53.25 164 PHE A CA 1
ATOM 1239 C C . PHE A 1 164 ? 56.095 39.467 -1.756 1.00 54.21 164 PHE A C 1
ATOM 1240 O O . PHE A 1 164 ? 56.726 40.200 -2.525 1.00 56.16 164 PHE A O 1
ATOM 1248 N N . THR A 1 165 ? 55.141 38.658 -2.159 1.00 54.52 165 THR A N 1
ATOM 1249 C CA . THR A 1 165 ? 54.487 38.669 -3.423 1.00 52.58 165 THR A CA 1
ATOM 1250 C C . THR A 1 165 ? 53.154 39.476 -3.194 1.00 53.06 165 THR A C 1
ATOM 1251 O O . THR A 1 165 ? 52.370 39.118 -2.379 1.00 48.89 165 THR A O 1
ATOM 1255 N N . TYR A 1 166 ? 52.921 40.574 -3.930 1.00 53.92 166 TYR A N 1
ATOM 1256 C CA . TYR A 1 166 ? 51.732 41.362 -3.808 1.00 54.14 166 TYR A CA 1
ATOM 1257 C C . TYR A 1 166 ? 50.625 40.845 -4.725 1.00 55.95 166 TYR A C 1
ATOM 1258 O O . TYR A 1 166 ? 50.911 40.151 -5.713 1.00 58.47 166 TYR A O 1
ATOM 1267 N N . PRO A 1 167 ? 49.341 41.059 -4.390 1.00 54.55 167 PRO A N 1
ATOM 1268 C CA . PRO A 1 167 ? 48.953 41.824 -3.229 1.00 53.37 167 PRO A CA 1
ATOM 1269 C C . PRO A 1 167 ? 48.924 41.001 -1.952 1.00 52.98 167 PRO A C 1
ATOM 1270 O O . PRO A 1 167 ? 48.834 39.802 -1.973 1.00 50.62 167 PRO A O 1
ATOM 1274 N N . VAL A 1 168 ? 48.839 41.727 -0.850 1.00 53.51 168 VAL A N 1
ATOM 1275 C CA . VAL A 1 168 ? 48.920 41.149 0.455 1.00 52.28 168 VAL A CA 1
ATOM 1276 C C . VAL A 1 168 ? 47.856 41.835 1.359 1.00 52.38 168 VAL A C 1
ATOM 1277 O O . VAL A 1 168 ? 47.360 42.918 1.022 1.00 52.95 168 VAL A O 1
ATOM 1281 N N . PHE A 1 169 ? 47.335 41.155 2.385 1.00 51.37 169 PHE A N 1
ATOM 1282 C CA . PHE A 1 169 ? 46.363 41.812 3.285 1.00 49.23 169 PHE A CA 1
ATOM 1283 C C . PHE A 1 169 ? 47.053 41.991 4.640 1.00 48.91 169 PHE A C 1
ATOM 1284 O O . PHE A 1 169 ? 47.665 41.060 5.162 1.00 50.72 169 PHE A O 1
ATOM 1292 N N . VAL A 1 170 ? 47.014 43.194 5.161 1.00 46.35 170 VAL A N 1
ATOM 1293 C CA . VAL A 1 170 ? 47.581 43.512 6.401 1.00 45.87 170 VAL A CA 1
ATOM 1294 C C . VAL A 1 170 ? 46.414 43.736 7.346 1.00 45.88 170 VAL A C 1
ATOM 1295 O O . VAL A 1 170 ? 45.347 44.232 6.936 1.00 46.18 170 VAL A O 1
ATOM 1299 N N . LYS A 1 171 ? 46.577 43.261 8.579 1.00 45.54 171 LYS A N 1
ATOM 1300 C CA . LYS A 1 171 ? 45.528 43.374 9.580 1.00 44.91 171 LYS A CA 1
ATOM 1301 C C . LYS A 1 171 ? 46.031 43.003 10.953 1.00 43.42 171 LYS A C 1
ATOM 1302 O O . LYS A 1 171 ? 47.022 42.306 11.112 1.00 42.77 171 LYS A O 1
ATOM 1308 N N . PRO A 1 172 ? 45.304 43.526 11.918 1.00 41.95 172 PRO A N 1
ATOM 1309 C CA . PRO A 1 172 ? 45.487 43.215 13.331 1.00 41.34 172 PRO A CA 1
ATOM 1310 C C . PRO A 1 172 ? 45.186 41.733 13.504 1.00 41.11 172 PRO A C 1
ATOM 1311 O O . PRO A 1 172 ? 44.385 41.254 12.696 1.00 41.88 172 PRO A O 1
ATOM 1315 N N . ALA A 1 173 ? 45.744 41.046 14.505 1.00 40.56 173 ALA A N 1
ATOM 1316 C CA . ALA A 1 173 ? 45.360 39.688 14.714 1.00 42.51 173 ALA A CA 1
ATOM 1317 C C . ALA A 1 173 ? 44.009 39.593 15.337 1.00 43.11 173 ALA A C 1
ATOM 1318 O O . ALA A 1 173 ? 43.236 38.658 15.010 1.00 40.64 173 ALA A O 1
ATOM 1320 N N . ARG A 1 174 ? 43.728 40.542 16.245 1.00 43.51 174 ARG A N 1
ATOM 1321 C CA . ARG A 1 174 ? 42.514 40.417 17.025 1.00 44.62 174 ARG A CA 1
ATOM 1322 C C . ARG A 1 174 ? 41.568 41.601 16.875 1.00 44.38 174 ARG A C 1
ATOM 1323 O O . ARG A 1 174 ? 41.324 42.304 17.811 1.00 44.55 174 ARG A O 1
ATOM 1331 N N . SER A 1 175 ? 41.029 41.854 15.700 1.00 44.60 175 SER A N 1
ATOM 1332 C CA . SER A 1 175 ? 40.077 42.922 15.630 1.00 43.35 175 SER A CA 1
ATOM 1333 C C . SER A 1 175 ? 38.846 42.449 14.805 1.00 43.59 175 SER A C 1
ATOM 1334 O O . SER A 1 175 ? 38.587 41.233 14.745 1.00 43.81 175 SER A O 1
ATOM 1337 N N . GLY A 1 176 ? 38.076 43.385 14.251 1.00 43.70 176 GLY A N 1
ATOM 1338 C CA . GLY A 1 176 ? 36.866 43.081 13.516 1.00 43.25 176 GLY A CA 1
ATOM 1339 C C . GLY A 1 176 ? 36.381 44.328 12.857 1.00 44.20 176 GLY A C 1
ATOM 1340 O O . GLY A 1 176 ? 36.998 45.448 13.047 1.00 43.91 176 GLY A O 1
ATOM 1341 N N . SER A 1 177 ? 35.333 44.159 12.044 1.00 43.04 177 SER A N 1
ATOM 1342 C CA . SER A 1 177 ? 34.758 45.270 11.306 1.00 45.64 177 SER A CA 1
ATOM 1343 C C . SER A 1 177 ? 35.688 45.984 10.386 1.00 44.89 177 SER A C 1
ATOM 1344 O O . SER A 1 177 ? 35.401 47.071 9.949 1.00 46.62 177 SER A O 1
ATOM 1347 N N . SER A 1 178 ? 36.746 45.308 10.027 1.00 44.97 178 SER A N 1
ATOM 1348 C CA . SER A 1 178 ? 37.780 45.834 9.164 1.00 42.54 178 SER A CA 1
ATOM 1349 C C . SER A 1 178 ? 38.594 46.912 9.780 1.00 43.03 178 SER A C 1
ATOM 1350 O O . SER A 1 178 ? 39.350 47.500 9.087 1.00 42.70 178 SER A O 1
ATOM 1353 N N . PHE A 1 179 ? 38.505 47.175 11.072 1.00 43.86 179 PHE A N 1
ATOM 1354 C CA . PHE A 1 179 ? 39.440 48.096 11.602 1.00 44.78 179 PHE A CA 1
ATOM 1355 C C . PHE A 1 179 ? 40.833 47.547 11.342 1.00 46.74 179 PHE A C 1
ATOM 1356 O O . PHE A 1 179 ? 41.175 46.372 11.508 1.00 46.74 179 PHE A O 1
ATOM 1364 N N . GLY A 1 180 ? 41.688 48.446 10.889 1.00 48.28 180 GLY A N 1
ATOM 1365 C CA . GLY A 1 180 ? 43.063 48.090 10.609 1.00 45.45 180 GLY A CA 1
ATOM 1366 C C . GLY A 1 180 ? 43.330 47.170 9.448 1.00 44.40 180 GLY A C 1
ATOM 1367 O O . GLY A 1 180 ? 44.441 46.773 9.357 1.00 43.68 180 GLY A O 1
ATOM 1368 N N . VAL A 1 181 ? 42.391 46.905 8.546 1.00 44.87 181 VAL A N 1
ATOM 1369 C CA . VAL A 1 181 ? 42.635 45.978 7.458 1.00 47.44 181 VAL A CA 1
ATOM 1370 C C . VAL A 1 181 ? 42.975 46.702 6.157 1.00 50.72 181 VAL A C 1
ATOM 1371 O O . VAL A 1 181 ? 42.485 47.750 5.902 1.00 52.16 181 VAL A O 1
ATOM 1375 N N . LYS A 1 182 ? 43.807 46.159 5.297 1.00 52.51 182 LYS A N 1
ATOM 1376 C CA . LYS A 1 182 ? 43.995 46.900 4.103 1.00 53.12 182 LYS A CA 1
ATOM 1377 C C . LYS A 1 182 ? 44.607 45.972 3.060 1.00 53.42 182 LYS A C 1
ATOM 1378 O O . LYS A 1 182 ? 45.465 45.121 3.341 1.00 53.05 182 LYS A O 1
ATOM 1384 N N . LYS A 1 183 ? 44.169 46.144 1.826 1.00 53.80 183 LYS A N 1
ATOM 1385 C CA . LYS A 1 183 ? 44.784 45.414 0.748 1.00 52.84 183 LYS A CA 1
ATOM 1386 C C . LYS A 1 183 ? 46.012 46.234 0.293 1.00 54.71 183 LYS A C 1
ATOM 1387 O O . LYS A 1 183 ? 45.937 47.419 -0.088 1.00 56.33 183 LYS A O 1
ATOM 1393 N N . VAL A 1 184 ? 47.185 45.639 0.411 1.00 56.32 184 VAL A N 1
ATOM 1394 C CA . VAL A 1 184 ? 48.352 46.342 -0.015 1.00 57.91 184 VAL A CA 1
ATOM 1395 C C . VAL A 1 184 ? 48.900 45.735 -1.308 1.00 59.42 184 VAL A C 1
ATOM 1396 O O . VAL A 1 184 ? 49.195 44.526 -1.430 1.00 60.10 184 VAL A O 1
ATOM 1400 N N . ASN A 1 185 ? 48.916 46.585 -2.330 1.00 61.78 185 ASN A N 1
ATOM 1401 C CA . ASN A 1 185 ? 49.279 46.097 -3.680 1.00 62.53 185 ASN A CA 1
ATOM 1402 C C . ASN A 1 185 ? 50.721 46.297 -4.046 1.00 60.81 185 ASN A C 1
ATOM 1403 O O . ASN A 1 185 ? 51.134 45.791 -5.089 1.00 59.01 185 ASN A O 1
ATOM 1408 N N . SER A 1 186 ? 51.457 47.026 -3.215 1.00 58.03 186 SER A N 1
ATOM 1409 C CA . SER A 1 186 ? 52.805 47.176 -3.547 1.00 58.71 186 SER A CA 1
ATOM 1410 C C . SER A 1 186 ? 53.589 47.384 -2.281 1.00 59.55 186 SER A C 1
ATOM 1411 O O . SER A 1 186 ? 53.150 48.019 -1.312 1.00 58.64 186 SER A O 1
ATOM 1414 N N . ALA A 1 187 ? 54.795 46.850 -2.325 1.00 60.81 187 ALA A N 1
ATOM 1415 C CA . ALA A 1 187 ? 55.655 46.926 -1.193 1.00 62.21 187 ALA A CA 1
ATOM 1416 C C . ALA A 1 187 ? 55.771 48.287 -0.554 1.00 63.23 187 ALA A C 1
ATOM 1417 O O . ALA A 1 187 ? 55.860 48.409 0.662 1.00 65.90 187 ALA A O 1
ATOM 1419 N N . ASP A 1 188 ? 55.773 49.326 -1.336 1.00 62.83 188 ASP A N 1
ATOM 1420 C CA . ASP A 1 188 ? 55.985 50.632 -0.727 1.00 63.95 188 ASP A CA 1
ATOM 1421 C C . ASP A 1 188 ? 54.811 51.014 0.114 1.00 62.45 188 ASP A C 1
ATOM 1422 O O . ASP A 1 188 ? 54.915 51.930 0.921 1.00 61.79 188 ASP A O 1
ATOM 1427 N N . GLU A 1 189 ? 53.701 50.292 0.010 1.00 62.04 189 GLU A N 1
ATOM 1428 C CA . GLU A 1 189 ? 52.572 50.627 0.906 1.00 62.35 189 GLU A CA 1
ATOM 1429 C C . GLU A 1 189 ? 52.505 49.792 2.168 1.00 59.79 189 GLU A C 1
ATOM 1430 O O . GLU A 1 189 ? 51.736 50.093 3.063 1.00 57.81 189 GLU A O 1
ATOM 1436 N N . LEU A 1 190 ? 53.399 48.804 2.268 1.00 57.23 190 LEU A N 1
ATOM 1437 C CA . LEU A 1 190 ? 53.406 47.907 3.424 1.00 56.48 190 LEU A CA 1
ATOM 1438 C C . LEU A 1 190 ? 53.507 48.569 4.756 1.00 55.53 190 LEU A C 1
ATOM 1439 O O . LEU A 1 190 ? 52.714 48.270 5.623 1.00 56.11 190 LEU A O 1
ATOM 1444 N N . ASP A 1 191 ? 54.436 49.491 4.916 1.00 56.22 191 ASP A N 1
ATOM 1445 C CA . ASP A 1 191 ? 54.653 50.139 6.193 1.00 57.70 191 ASP A CA 1
ATOM 1446 C C . ASP A 1 191 ? 53.494 50.882 6.667 1.00 56.45 191 ASP A C 1
ATOM 1447 O O . ASP A 1 191 ? 53.163 50.820 7.847 1.00 55.75 191 ASP A O 1
ATOM 1452 N N . TYR A 1 192 ? 52.883 51.601 5.738 1.00 54.94 192 TYR A N 1
ATOM 1453 C CA . TYR A 1 192 ? 51.731 52.329 6.151 1.00 53.85 192 TYR A CA 1
ATOM 1454 C C . TYR A 1 192 ? 50.718 51.358 6.769 1.00 50.95 192 TYR A C 1
ATOM 1455 O O . TYR A 1 192 ? 50.178 51.649 7.835 1.00 49.48 192 TYR A O 1
ATOM 1464 N N . ALA A 1 193 ? 50.491 50.217 6.125 1.00 48.27 193 ALA A N 1
ATOM 1465 C CA . ALA A 1 193 ? 49.466 49.333 6.578 1.00 47.55 193 ALA A CA 1
ATOM 1466 C C . ALA A 1 193 ? 49.847 48.636 7.898 1.00 48.04 193 ALA A C 1
ATOM 1467 O O . ALA A 1 193 ? 48.994 48.469 8.714 1.00 45.75 193 ALA A O 1
ATOM 1469 N N . ILE A 1 194 ? 51.146 48.321 8.128 1.00 49.53 194 ILE A N 1
ATOM 1470 C CA . ILE A 1 194 ? 51.534 47.662 9.384 1.00 50.01 194 ILE A CA 1
ATOM 1471 C C . ILE A 1 194 ? 51.191 48.548 10.530 1.00 50.29 194 ILE A C 1
ATOM 1472 O O . ILE A 1 194 ? 50.562 48.070 11.571 1.00 50.96 194 ILE A O 1
ATOM 1477 N N . GLU A 1 195 ? 51.553 49.808 10.363 1.00 48.60 195 GLU A N 1
ATOM 1478 C CA . GLU A 1 195 ? 51.324 50.817 11.455 1.00 51.35 195 GLU A CA 1
ATOM 1479 C C . GLU A 1 195 ? 49.867 51.101 11.744 1.00 49.24 195 GLU A C 1
ATOM 1480 O O . GLU A 1 195 ? 49.457 51.239 12.863 1.00 50.95 195 GLU A O 1
ATOM 1486 N N . SER A 1 196 ? 49.085 51.098 10.720 1.00 48.39 196 SER A N 1
ATOM 1487 C CA . SER A 1 196 ? 47.715 51.359 10.873 1.00 49.81 196 SER A CA 1
ATOM 1488 C C . SER A 1 196 ? 47.097 50.133 11.606 1.00 49.11 196 SER A C 1
ATOM 1489 O O . SER A 1 196 ? 46.376 50.356 12.619 1.00 48.72 196 SER A O 1
ATOM 1492 N N . ALA A 1 197 ? 47.394 48.893 11.171 1.00 47.27 197 ALA A N 1
ATOM 1493 C CA . ALA A 1 197 ? 46.954 47.685 11.943 1.00 48.55 197 ALA A CA 1
ATOM 1494 C C . ALA A 1 197 ? 47.397 47.713 13.410 1.00 47.58 197 ALA A C 1
ATOM 1495 O O . ALA A 1 197 ? 46.675 47.282 14.253 1.00 47.62 197 ALA A O 1
ATOM 1497 N N . ARG A 1 198 ? 48.616 48.199 13.651 1.00 47.28 198 ARG A N 1
ATOM 1498 C CA . ARG A 1 198 ? 49.205 48.250 14.984 1.00 47.15 198 ARG A CA 1
ATOM 1499 C C . ARG A 1 198 ? 48.455 49.166 15.890 1.00 49.36 198 ARG A C 1
ATOM 1500 O O . ARG A 1 198 ? 48.718 49.141 17.083 1.00 49.17 198 ARG A O 1
ATOM 1508 N N . GLN A 1 199 ? 47.501 49.924 15.357 1.00 47.57 199 GLN A N 1
ATOM 1509 C CA . GLN A 1 199 ? 46.658 50.591 16.307 1.00 48.82 199 GLN A CA 1
ATOM 1510 C C . GLN A 1 199 ? 45.700 49.630 16.995 1.00 47.70 199 GLN A C 1
ATOM 1511 O O . GLN A 1 199 ? 45.240 49.918 18.058 1.00 48.60 199 GLN A O 1
ATOM 1517 N N . TYR A 1 200 ? 45.358 48.499 16.429 1.00 47.74 200 TYR A N 1
ATOM 1518 C CA . TYR A 1 200 ? 44.351 47.743 17.139 1.00 47.25 200 TYR A CA 1
ATOM 1519 C C . TYR A 1 200 ? 44.934 46.488 17.792 1.00 47.61 200 TYR A C 1
ATOM 1520 O O . TYR A 1 200 ? 44.252 45.736 18.495 1.00 50.02 200 TYR A O 1
ATOM 1529 N N . ASP A 1 201 ? 46.191 46.177 17.529 1.00 48.10 201 ASP A N 1
ATOM 1530 C CA . ASP A 1 201 ? 46.759 45.016 18.193 1.00 47.41 201 ASP A CA 1
ATOM 1531 C C . ASP A 1 201 ? 48.274 45.166 18.165 1.00 46.66 201 ASP A C 1
ATOM 1532 O O . ASP A 1 201 ? 48.830 45.575 17.180 1.00 46.94 201 ASP A O 1
ATOM 1537 N N . SER A 1 202 ? 48.957 44.772 19.220 1.00 47.06 202 SER A N 1
ATOM 1538 C CA . SER A 1 202 ? 50.385 44.712 19.146 1.00 45.98 202 SER A CA 1
ATOM 1539 C C . SER A 1 202 ? 50.755 43.566 18.253 1.00 45.04 202 SER A C 1
ATOM 1540 O O . SER A 1 202 ? 51.854 43.592 17.738 1.00 45.00 202 SER A O 1
ATOM 1543 N N . LYS A 1 203 ? 49.867 42.622 17.984 1.00 44.43 203 LYS A N 1
ATOM 1544 C CA . LYS A 1 203 ? 50.242 41.658 16.971 1.00 44.65 203 LYS A CA 1
ATOM 1545 C C . LYS A 1 203 ? 49.417 41.776 15.690 1.00 44.23 203 LYS A C 1
ATOM 1546 O O . LYS A 1 203 ? 48.221 41.923 15.743 1.00 44.79 203 LYS A O 1
ATOM 1552 N N . ILE A 1 204 ? 50.052 41.674 14.530 1.00 44.64 204 ILE A N 1
ATOM 1553 C CA . ILE A 1 204 ? 49.395 41.865 13.247 1.00 44.77 204 ILE A CA 1
ATOM 1554 C C . ILE A 1 204 ? 49.767 40.808 12.195 1.00 46.23 204 ILE A C 1
ATOM 1555 O O . ILE A 1 204 ? 50.833 40.222 12.257 1.00 47.30 204 ILE A O 1
ATOM 1560 N N . LEU A 1 205 ? 48.854 40.564 11.267 1.00 46.97 205 LEU A N 1
ATOM 1561 C CA . LEU A 1 205 ? 49.013 39.610 10.230 1.00 47.53 205 LEU A CA 1
ATOM 1562 C C . LEU A 1 205 ? 49.208 40.187 8.813 1.00 48.48 205 LEU A C 1
ATOM 1563 O O . LEU A 1 205 ? 48.464 41.152 8.396 1.00 48.01 205 LEU A O 1
ATOM 1568 N N . ILE A 1 206 ? 50.194 39.590 8.094 1.00 46.91 206 ILE A N 1
ATOM 1569 C CA . ILE A 1 206 ? 50.322 39.766 6.669 1.00 45.69 206 ILE A CA 1
ATOM 1570 C C . ILE A 1 206 ? 49.765 38.445 6.018 1.00 46.90 206 ILE A C 1
ATOM 1571 O O . ILE A 1 206 ? 50.239 37.339 6.313 1.00 45.98 206 ILE A O 1
ATOM 1576 N N . GLU A 1 207 ? 48.727 38.547 5.181 1.00 46.31 207 GLU A N 1
ATOM 1577 C CA . GLU A 1 207 ? 48.173 37.352 4.570 1.00 47.00 207 GLU A CA 1
ATOM 1578 C C . GLU A 1 207 ? 48.313 37.319 3.009 1.00 49.31 207 GLU A C 1
ATOM 1579 O O . GLU A 1 207 ? 48.234 38.330 2.329 1.00 51.03 207 GLU A O 1
ATOM 1585 N N . GLN A 1 208 ? 48.372 36.106 2.475 1.00 52.01 208 GLN A N 1
ATOM 1586 C CA . GLN A 1 208 ? 48.387 35.939 1.033 1.00 52.81 208 GLN A CA 1
ATOM 1587 C C . GLN A 1 208 ? 47.032 36.401 0.527 1.00 51.70 208 GLN A C 1
ATOM 1588 O O . GLN A 1 208 ? 45.967 35.999 1.070 1.00 51.57 208 GLN A O 1
ATOM 1594 N N . ALA A 1 209 ? 46.996 37.266 -0.472 1.00 49.91 209 ALA A N 1
ATOM 1595 C CA . ALA A 1 209 ? 45.687 37.556 -1.017 1.00 51.77 209 ALA A CA 1
ATOM 1596 C C . ALA A 1 209 ? 44.993 36.263 -1.433 1.00 52.56 209 ALA A C 1
ATOM 1597 O O . ALA A 1 209 ? 45.564 35.478 -2.127 1.00 54.60 209 ALA A O 1
ATOM 1599 N N . VAL A 1 210 ? 43.794 35.987 -0.989 1.00 53.00 210 VAL A N 1
ATOM 1600 C CA . VAL A 1 210 ? 43.152 34.766 -1.411 1.00 54.41 210 VAL A CA 1
ATOM 1601 C C . VAL A 1 210 ? 42.116 35.106 -2.495 1.00 57.76 210 VAL A C 1
ATOM 1602 O O . VAL A 1 210 ? 41.240 35.979 -2.341 1.00 60.28 210 VAL A O 1
ATOM 1606 N N . SER A 1 211 ? 42.124 34.418 -3.596 1.00 58.89 211 SER A N 1
ATOM 1607 C CA . SER A 1 211 ? 41.248 34.882 -4.664 1.00 59.97 211 SER A CA 1
ATOM 1608 C C . SER A 1 211 ? 39.814 34.348 -4.580 1.00 61.52 211 SER A C 1
ATOM 1609 O O . SER A 1 211 ? 39.517 33.334 -3.896 1.00 62.61 211 SER A O 1
ATOM 1612 N N . GLY A 1 212 ? 38.896 34.998 -5.275 1.00 61.39 212 GLY A N 1
ATOM 1613 C CA . GLY A 1 212 ? 37.548 34.450 -5.311 1.00 62.37 212 GLY A CA 1
ATOM 1614 C C . GLY A 1 212 ? 36.505 35.392 -4.769 1.00 62.79 212 GLY A C 1
ATOM 1615 O O . GLY A 1 212 ? 36.577 36.582 -4.956 1.00 65.70 212 GLY A O 1
ATOM 1616 N N . CYS A 1 213 ? 35.461 34.876 -4.176 1.00 61.18 213 CYS A N 1
ATOM 1617 C CA . CYS A 1 213 ? 34.537 35.778 -3.589 1.00 58.39 213 CYS A CA 1
ATOM 1618 C C . CYS A 1 213 ? 34.301 35.243 -2.189 1.00 55.46 213 CYS A C 1
ATOM 1619 O O . CYS A 1 213 ? 34.578 34.035 -1.904 1.00 53.27 213 CYS A O 1
ATOM 1622 N N . GLU A 1 214 ? 33.773 36.138 -1.357 1.00 51.21 214 GLU A N 1
ATOM 1623 C CA . GLU A 1 214 ? 33.530 35.838 -0.007 1.00 49.85 214 GLU A CA 1
ATOM 1624 C C . GLU A 1 214 ? 32.207 35.243 0.067 1.00 48.79 214 GLU A C 1
ATOM 1625 O O . GLU A 1 214 ? 31.284 35.799 -0.484 1.00 50.92 214 GLU A O 1
ATOM 1631 N N . VAL A 1 215 ? 32.143 34.053 0.661 1.00 48.55 215 VAL A N 1
ATOM 1632 C CA . VAL A 1 215 ? 30.828 33.397 0.890 1.00 49.69 215 VAL A CA 1
ATOM 1633 C C . VAL A 1 215 ? 30.717 33.135 2.375 1.00 50.75 215 VAL A C 1
ATOM 1634 O O . VAL A 1 215 ? 31.688 32.627 2.986 1.00 51.91 215 VAL A O 1
ATOM 1638 N N . GLY A 1 216 ? 29.640 33.590 2.990 1.00 49.72 216 GLY A N 1
ATOM 1639 C CA . GLY A 1 216 ? 29.535 33.397 4.427 1.00 48.36 216 GLY A CA 1
ATOM 1640 C C . GLY A 1 216 ? 28.481 32.440 4.855 1.00 47.63 216 GLY A C 1
ATOM 1641 O O . GLY A 1 216 ? 27.645 32.037 4.067 1.00 48.23 216 GLY A O 1
ATOM 1642 N N . CYS A 1 217 ? 28.493 32.035 6.113 1.00 48.03 217 CYS A N 1
ATOM 1643 C CA . CYS A 1 217 ? 27.400 31.160 6.531 1.00 46.98 217 CYS A CA 1
ATOM 1644 C C . CYS A 1 217 ? 26.999 31.370 7.959 1.00 47.32 217 CYS A C 1
ATOM 1645 O O . CYS A 1 217 ? 27.823 31.182 8.808 1.00 48.64 217 CYS A O 1
ATOM 1648 N N . ALA A 1 218 ? 25.739 31.753 8.224 1.00 46.83 218 ALA A N 1
ATOM 1649 C CA . ALA A 1 218 ? 25.224 31.848 9.586 1.00 46.75 218 ALA A CA 1
ATOM 1650 C C . ALA A 1 218 ? 24.894 30.481 10.188 1.00 48.59 218 ALA A C 1
ATOM 1651 O O . ALA A 1 218 ? 24.034 29.737 9.623 1.00 49.94 218 ALA A O 1
ATOM 1653 N N . VAL A 1 219 ? 25.562 30.176 11.327 1.00 48.53 219 VAL A N 1
ATOM 1654 C CA . VAL A 1 219 ? 25.393 28.907 12.078 1.00 48.05 219 VAL A CA 1
ATOM 1655 C C . VAL A 1 219 ? 24.674 29.069 13.437 1.00 48.87 219 VAL A C 1
ATOM 1656 O O . VAL A 1 219 ? 24.899 30.029 14.157 1.00 48.50 219 VAL A O 1
ATOM 1660 N N . LEU A 1 220 ? 23.831 28.100 13.782 1.00 49.93 220 LEU A N 1
ATOM 1661 C CA . LEU A 1 220 ? 23.007 28.248 14.949 1.00 51.94 220 LEU A CA 1
ATOM 1662 C C . LEU A 1 220 ? 22.891 26.907 15.591 1.00 51.82 220 LEU A C 1
ATOM 1663 O O . LEU A 1 220 ? 22.444 25.947 14.985 1.00 50.70 220 LEU A O 1
ATOM 1668 N N . GLY A 1 221 ? 23.228 26.889 16.855 1.00 51.74 221 GLY A N 1
ATOM 1669 C CA . GLY A 1 221 ? 23.159 25.660 17.543 1.00 52.06 221 GLY A CA 1
ATOM 1670 C C . GLY A 1 221 ? 24.351 25.394 18.406 1.00 54.15 221 GLY A C 1
ATOM 1671 O O . GLY A 1 221 ? 25.338 26.140 18.446 1.00 54.45 221 GLY A O 1
ATOM 1672 N N . ASN A 1 222 ? 24.182 24.297 19.123 1.00 57.26 222 ASN A N 1
ATOM 1673 C CA . ASN A 1 222 ? 25.143 23.752 20.039 1.00 61.37 222 ASN A CA 1
ATOM 1674 C C . ASN A 1 222 ? 25.638 22.402 19.616 1.00 65.11 222 ASN A C 1
ATOM 1675 O O . ASN A 1 222 ? 24.869 21.477 19.490 1.00 67.99 222 ASN A O 1
ATOM 1680 N N . SER A 1 223 ? 26.920 22.249 19.404 1.00 69.45 223 SER A N 1
ATOM 1681 C CA . SER A 1 223 ? 27.484 20.889 19.157 1.00 73.95 223 SER A CA 1
ATOM 1682 C C . SER A 1 223 ? 26.576 19.933 18.426 1.00 74.99 223 SER A C 1
ATOM 1683 O O . SER A 1 223 ? 25.672 19.397 19.013 1.00 76.48 223 SER A O 1
ATOM 1686 N N . ALA A 1 224 ? 26.797 19.713 17.146 1.00 77.37 224 ALA A N 1
ATOM 1687 C CA . ALA A 1 224 ? 25.965 18.731 16.471 1.00 78.30 224 ALA A CA 1
ATOM 1688 C C . ALA A 1 224 ? 24.719 19.202 15.678 1.00 78.57 224 ALA A C 1
ATOM 1689 O O . ALA A 1 224 ? 24.754 19.219 14.431 1.00 80.24 224 ALA A O 1
ATOM 1691 N N . ALA A 1 225 ? 23.648 19.549 16.405 1.00 76.74 225 ALA A N 1
ATOM 1692 C CA . ALA A 1 225 ? 22.289 19.832 15.868 1.00 75.08 225 ALA A CA 1
ATOM 1693 C C . ALA A 1 225 ? 22.049 21.098 14.952 1.00 73.13 225 ALA A C 1
ATOM 1694 O O . ALA A 1 225 ? 20.898 21.430 14.578 1.00 74.96 225 ALA A O 1
ATOM 1696 N N . LEU A 1 226 ? 23.147 21.730 14.577 1.00 68.34 226 LEU A N 1
ATOM 1697 C CA . LEU A 1 226 ? 23.278 22.932 13.765 1.00 63.88 226 LEU A CA 1
ATOM 1698 C C . LEU A 1 226 ? 22.204 23.377 12.746 1.00 62.34 226 LEU A C 1
ATOM 1699 O O . LEU A 1 226 ? 21.777 22.661 11.911 1.00 62.64 226 LEU A O 1
ATOM 1704 N N . VAL A 1 227 ? 21.777 24.601 12.811 1.00 60.47 227 VAL A N 1
ATOM 1705 C CA . VAL A 1 227 ? 20.923 25.108 11.781 1.00 58.54 227 VAL A CA 1
ATOM 1706 C C . VAL A 1 227 ? 21.796 26.091 11.095 1.00 58.97 227 VAL A C 1
ATOM 1707 O O . VAL A 1 227 ? 22.623 26.743 11.771 1.00 59.12 227 VAL A O 1
ATOM 1711 N N . VAL A 1 228 ? 21.591 26.236 9.780 1.00 57.53 228 VAL A N 1
ATOM 1712 C CA . VAL A 1 228 ? 22.281 27.228 9.005 1.00 57.71 228 VAL A CA 1
ATOM 1713 C C . VAL A 1 228 ? 21.345 28.151 8.227 1.00 56.96 228 VAL A C 1
ATOM 1714 O O . VAL A 1 228 ? 20.277 27.718 7.824 1.00 56.26 228 VAL A O 1
ATOM 1718 N N . GLY A 1 229 ? 21.781 29.388 7.938 1.00 55.70 229 GLY A N 1
ATOM 1719 C CA . GLY A 1 229 ? 20.950 30.267 7.135 1.00 54.42 229 GLY A CA 1
ATOM 1720 C C . GLY A 1 229 ? 21.251 30.035 5.667 1.00 53.84 229 GLY A C 1
ATOM 1721 O O . GLY A 1 229 ? 21.907 29.059 5.318 1.00 52.48 229 GLY A O 1
ATOM 1722 N N . GLU A 1 230 ? 20.812 30.936 4.803 1.00 53.07 230 GLU A N 1
ATOM 1723 C CA . GLU A 1 230 ? 21.128 30.862 3.368 1.00 52.52 230 GLU A CA 1
ATOM 1724 C C . GLU A 1 230 ? 22.543 31.382 3.146 1.00 51.82 230 GLU A C 1
ATOM 1725 O O . GLU A 1 230 ? 22.960 32.328 3.781 1.00 53.17 230 GLU A O 1
ATOM 1731 N N . VAL A 1 231 ? 23.321 30.775 2.286 1.00 51.13 231 VAL A N 1
ATOM 1732 C CA . VAL A 1 231 ? 24.623 31.326 2.076 1.00 50.57 231 VAL A CA 1
ATOM 1733 C C . VAL A 1 231 ? 24.550 32.735 1.492 1.00 51.88 231 VAL A C 1
ATOM 1734 O O . VAL A 1 231 ? 23.818 32.952 0.567 1.00 53.15 231 VAL A O 1
ATOM 1738 N N . ASP A 1 232 ? 25.360 33.670 2.005 1.00 51.38 232 ASP A N 1
ATOM 1739 C CA . ASP A 1 232 ? 25.419 35.021 1.436 1.00 48.47 232 ASP A CA 1
ATOM 1740 C C . ASP A 1 232 ? 26.668 35.047 0.554 1.00 49.28 232 ASP A C 1
ATOM 1741 O O . ASP A 1 232 ? 27.387 34.057 0.499 1.00 48.27 232 ASP A O 1
ATOM 1746 N N . GLN A 1 233 ? 26.906 36.123 -0.181 1.00 49.27 233 GLN A N 1
ATOM 1747 C CA . GLN A 1 233 ? 28.017 36.146 -1.142 1.00 53.14 233 GLN A CA 1
ATOM 1748 C C . GLN A 1 233 ? 28.365 37.584 -1.435 1.00 52.65 233 GLN A C 1
ATOM 1749 O O . GLN A 1 233 ? 27.497 38.300 -1.766 1.00 52.80 233 GLN A O 1
ATOM 1755 N N . ILE A 1 234 ? 29.620 37.975 -1.294 1.00 53.41 234 ILE A N 1
ATOM 1756 C CA . ILE A 1 234 ? 30.083 39.333 -1.553 1.00 55.23 234 ILE A CA 1
ATOM 1757 C C . ILE A 1 234 ? 31.029 39.428 -2.745 1.00 56.62 234 ILE A C 1
ATOM 1758 O O . ILE A 1 234 ? 32.099 38.755 -2.816 1.00 57.80 234 ILE A O 1
ATOM 1763 N N . ARG A 1 235 ? 30.665 40.325 -3.635 1.00 57.74 235 ARG A N 1
ATOM 1764 C CA . ARG A 1 235 ? 31.435 40.714 -4.776 1.00 59.20 235 ARG A CA 1
ATOM 1765 C C . ARG A 1 235 ? 31.894 42.149 -4.531 1.00 58.29 235 ARG A C 1
ATOM 1766 O O . ARG A 1 235 ? 31.131 42.994 -4.013 1.00 56.64 235 ARG A O 1
ATOM 1774 N N . LEU A 1 236 ? 33.158 42.395 -4.827 1.00 57.22 236 LEU A N 1
ATOM 1775 C CA . LEU A 1 236 ? 33.741 43.667 -4.577 1.00 58.04 236 LEU A CA 1
ATOM 1776 C C . LEU A 1 236 ? 34.211 44.278 -5.907 1.00 59.48 236 LEU A C 1
ATOM 1777 O O . LEU A 1 236 ? 34.769 43.556 -6.714 1.00 58.80 236 LEU A O 1
ATOM 1782 N N . GLN A 1 237 ? 34.054 45.597 -6.121 1.00 60.01 237 GLN A N 1
ATOM 1783 C CA . GLN A 1 237 ? 34.522 46.163 -7.362 1.00 60.81 237 GLN A CA 1
ATOM 1784 C C . GLN A 1 237 ? 35.981 46.612 -7.225 1.00 60.98 237 GLN A C 1
ATOM 1785 O O . GLN A 1 237 ? 36.699 46.666 -8.199 1.00 62.74 237 GLN A O 1
ATOM 1791 N N . TYR A 1 238 ? 36.430 46.872 -5.992 1.00 57.98 238 TYR A N 1
ATOM 1792 C CA . TYR A 1 238 ? 37.802 47.118 -5.667 1.00 53.80 238 TYR A CA 1
ATOM 1793 C C . TYR A 1 238 ? 37.855 47.070 -4.139 1.00 53.14 238 TYR A C 1
ATOM 1794 O O . TYR A 1 238 ? 36.869 46.803 -3.476 1.00 53.43 238 TYR A O 1
ATOM 1803 N N . GLY A 1 239 ? 39.016 47.313 -3.578 1.00 51.60 239 GLY A N 1
ATOM 1804 C CA . GLY A 1 239 ? 39.214 47.302 -2.143 1.00 51.67 239 GLY A CA 1
ATOM 1805 C C . GLY A 1 239 ? 38.793 46.114 -1.294 1.00 50.87 239 GLY A C 1
ATOM 1806 O O . GLY A 1 239 ? 38.991 45.011 -1.694 1.00 52.41 239 GLY A O 1
ATOM 1807 N N . ILE A 1 240 ? 38.174 46.321 -0.145 1.00 48.89 240 ILE A N 1
ATOM 1808 C CA . ILE A 1 240 ? 37.891 45.184 0.705 1.00 49.54 240 ILE A CA 1
ATOM 1809 C C . ILE A 1 240 ? 36.508 45.408 1.247 1.00 51.08 240 ILE A C 1
ATOM 1810 O O . ILE A 1 240 ? 36.002 46.519 1.138 1.00 52.35 240 ILE A O 1
ATOM 1815 N N . PHE A 1 241 ? 35.860 44.380 1.797 1.00 49.01 241 PHE A N 1
ATOM 1816 C CA . PHE A 1 241 ? 34.554 44.581 2.433 1.00 48.49 241 PHE A CA 1
ATOM 1817 C C . PHE A 1 241 ? 34.856 45.270 3.777 1.00 48.25 241 PHE A C 1
ATOM 1818 O O . PHE A 1 241 ? 35.620 44.757 4.580 1.00 48.53 241 PHE A O 1
ATOM 1826 N N . ARG A 1 242 ? 34.271 46.438 3.982 1.00 46.91 242 ARG A N 1
ATOM 1827 C CA . ARG A 1 242 ? 34.455 47.191 5.182 1.00 47.12 242 ARG A CA 1
ATOM 1828 C C . ARG A 1 242 ? 33.271 48.083 5.388 1.00 46.87 242 ARG A C 1
ATOM 1829 O O . ARG A 1 242 ? 33.437 49.276 5.707 1.00 48.37 242 ARG A O 1
ATOM 1837 N N . ILE A 1 243 ? 32.099 47.519 5.176 1.00 45.37 243 ILE A N 1
ATOM 1838 C CA . ILE A 1 243 ? 30.874 48.213 5.311 1.00 47.39 243 ILE A CA 1
ATOM 1839 C C . ILE A 1 243 ? 30.705 49.102 6.582 1.00 46.31 243 ILE A C 1
ATOM 1840 O O . ILE A 1 243 ? 30.212 50.178 6.457 1.00 46.32 243 ILE A O 1
ATOM 1845 N N . HIS A 1 244 ? 31.084 48.677 7.773 1.00 46.31 244 HIS A N 1
ATOM 1846 C CA . HIS A 1 244 ? 30.902 49.506 8.990 1.00 47.33 244 HIS A CA 1
ATOM 1847 C C . HIS A 1 244 ? 31.773 50.758 9.017 1.00 48.00 244 HIS A C 1
ATOM 1848 O O . HIS A 1 244 ? 31.500 51.731 9.719 1.00 46.07 244 HIS A O 1
ATOM 1855 N N . GLN A 1 245 ? 32.778 50.757 8.164 1.00 49.63 245 GLN A N 1
ATOM 1856 C CA . GLN A 1 245 ? 33.659 51.865 8.106 1.00 49.52 245 GLN A CA 1
ATOM 1857 C C . GLN A 1 245 ? 33.199 52.912 7.103 1.00 50.11 245 GLN A C 1
ATOM 1858 O O . GLN A 1 245 ? 33.877 53.941 6.987 1.00 47.96 245 GLN A O 1
ATOM 1864 N N . GLU A 1 246 ? 32.112 52.637 6.349 1.00 50.36 246 GLU A N 1
ATOM 1865 C CA . GLU A 1 246 ? 31.736 53.490 5.181 1.00 50.55 246 GLU A CA 1
ATOM 1866 C C . GLU A 1 246 ? 30.827 54.711 5.549 1.00 51.54 246 GLU A C 1
ATOM 1867 O O . GLU A 1 246 ? 30.349 54.848 6.683 1.00 51.23 246 GLU A O 1
ATOM 1873 N N . VAL A 1 247 ? 30.619 55.630 4.614 1.00 50.84 247 VAL A N 1
ATOM 1874 C CA . VAL A 1 247 ? 29.681 56.677 4.906 1.00 49.01 247 VAL A CA 1
ATOM 1875 C C . VAL A 1 247 ? 28.305 56.038 4.942 1.00 48.26 247 VAL A C 1
ATOM 1876 O O . VAL A 1 247 ? 27.892 55.364 4.012 1.00 47.11 247 VAL A O 1
ATOM 1880 N N . GLU A 1 248 ? 27.557 56.314 5.991 1.00 49.54 248 GLU A N 1
ATOM 1881 C CA . GLU A 1 248 ? 26.201 55.883 6.128 1.00 50.64 248 GLU A CA 1
ATOM 1882 C C . GLU A 1 248 ? 25.935 54.498 5.577 1.00 52.73 248 GLU A C 1
ATOM 1883 O O . GLU A 1 248 ? 25.238 54.352 4.579 1.00 51.31 248 GLU A O 1
ATOM 1889 N N . PRO A 1 249 ? 26.472 53.463 6.220 1.00 55.10 249 PRO A N 1
ATOM 1890 C CA . PRO A 1 249 ? 26.338 52.093 5.705 1.00 55.05 249 PRO A CA 1
ATOM 1891 C C . PRO A 1 249 ? 24.935 51.616 5.591 1.00 55.89 249 PRO A C 1
ATOM 1892 O O . PRO A 1 249 ? 24.694 50.791 4.721 1.00 55.80 249 PRO A O 1
ATOM 1896 N N . GLU A 1 250 ? 24.011 52.132 6.391 1.00 57.53 250 GLU A N 1
ATOM 1897 C CA . GLU A 1 250 ? 22.597 51.662 6.285 1.00 57.79 250 GLU A CA 1
ATOM 1898 C C . GLU A 1 250 ? 22.128 51.971 4.852 1.00 57.60 250 GLU A C 1
ATOM 1899 O O . GLU A 1 250 ? 21.223 51.329 4.294 1.00 57.81 250 GLU A O 1
ATOM 1905 N N . LYS A 1 251 ? 22.854 52.834 4.153 1.00 56.93 251 LYS A N 1
ATOM 1906 C CA . LYS A 1 251 ? 22.362 53.156 2.844 1.00 55.78 251 LYS A CA 1
ATOM 1907 C C . LYS A 1 251 ? 22.961 52.336 1.786 1.00 57.43 251 LYS A C 1
ATOM 1908 O O . LYS A 1 251 ? 22.694 52.539 0.625 1.00 59.95 251 LYS A O 1
ATOM 1914 N N . GLY A 1 252 ? 23.814 51.418 2.207 1.00 56.16 252 GLY A N 1
ATOM 1915 C CA . GLY A 1 252 ? 24.535 50.588 1.273 1.00 52.59 252 GLY A CA 1
ATOM 1916 C C . GLY A 1 252 ? 26.035 50.862 1.170 1.00 52.36 252 GLY A C 1
ATOM 1917 O O . GLY A 1 252 ? 26.565 51.896 1.617 1.00 52.89 252 GLY A O 1
ATOM 1918 N N . SER A 1 253 ? 26.743 49.894 0.577 1.00 51.88 253 SER A N 1
ATOM 1919 C CA . SER A 1 253 ? 28.136 49.966 0.299 1.00 51.28 253 SER A CA 1
ATOM 1920 C C . SER A 1 253 ? 28.494 50.629 -0.990 1.00 51.14 253 SER A C 1
ATOM 1921 O O . SER A 1 253 ? 27.866 50.490 -1.977 1.00 52.92 253 SER A O 1
ATOM 1924 N N . GLU A 1 254 ? 29.638 51.230 -0.988 1.00 51.82 254 GLU A N 1
ATOM 1925 C CA . GLU A 1 254 ? 30.141 51.816 -2.174 1.00 53.85 254 GLU A CA 1
ATOM 1926 C C . GLU A 1 254 ? 30.850 50.831 -3.105 1.00 54.54 254 GLU A C 1
ATOM 1927 O O . GLU A 1 254 ? 30.931 51.107 -4.313 1.00 55.96 254 GLU A O 1
ATOM 1933 N N . ASN A 1 255 ? 31.427 49.753 -2.583 1.00 53.60 255 ASN A N 1
ATOM 1934 C CA . ASN A 1 255 ? 32.314 48.985 -3.446 1.00 52.85 255 ASN A CA 1
ATOM 1935 C C . ASN A 1 255 ? 31.904 47.530 -3.414 1.00 53.84 255 ASN A C 1
ATOM 1936 O O . ASN A 1 255 ? 32.415 46.718 -4.200 1.00 54.57 255 ASN A O 1
ATOM 1941 N N . ALA A 1 256 ? 30.970 47.212 -2.527 1.00 52.50 256 ALA A N 1
ATOM 1942 C CA . ALA A 1 256 ? 30.617 45.854 -2.277 1.00 52.24 256 ALA A CA 1
ATOM 1943 C C . ALA A 1 256 ? 29.182 45.566 -2.615 1.00 52.62 256 ALA A C 1
ATOM 1944 O O . ALA A 1 256 ? 28.386 46.341 -2.246 1.00 54.27 256 ALA A O 1
ATOM 1946 N N . VAL A 1 257 ? 28.850 44.429 -3.243 1.00 52.99 257 VAL A N 1
ATOM 1947 C CA . VAL A 1 257 ? 27.469 43.977 -3.339 1.00 51.73 257 VAL A CA 1
ATOM 1948 C C . VAL A 1 257 ? 27.421 42.601 -2.780 1.00 51.55 257 VAL A C 1
ATOM 1949 O O . VAL A 1 257 ? 28.287 41.797 -3.003 1.00 52.81 257 VAL A O 1
ATOM 1953 N N . ILE A 1 258 ? 26.383 42.326 -2.042 1.00 52.53 258 ILE A N 1
ATOM 1954 C CA . ILE A 1 258 ? 26.183 41.084 -1.358 1.00 53.49 258 ILE A CA 1
ATOM 1955 C C . ILE A 1 258 ? 24.951 40.398 -1.883 1.00 55.14 258 ILE A C 1
ATOM 1956 O O . ILE A 1 258 ? 23.926 40.994 -1.907 1.00 57.79 258 ILE A O 1
ATOM 1961 N N . THR A 1 259 ? 24.955 39.125 -2.188 1.00 56.25 259 THR A N 1
ATOM 1962 C CA . THR A 1 259 ? 23.732 38.495 -2.643 1.00 54.67 259 THR A CA 1
ATOM 1963 C C . THR A 1 259 ? 23.359 37.327 -1.770 1.00 54.84 259 THR A C 1
ATOM 1964 O O . THR A 1 259 ? 24.182 36.482 -1.422 1.00 53.86 259 THR A O 1
ATOM 1968 N N . VAL A 1 260 ? 22.094 37.225 -1.465 1.00 56.41 260 VAL A N 1
ATOM 1969 C CA . VAL A 1 260 ? 21.630 36.115 -0.670 1.00 59.09 260 VAL A CA 1
ATOM 1970 C C . VAL A 1 260 ? 20.279 35.744 -1.155 1.00 60.93 260 VAL A C 1
ATOM 1971 O O . VAL A 1 260 ? 19.416 36.599 -1.262 1.00 62.14 260 VAL A O 1
ATOM 1975 N N . PRO A 1 261 ? 20.044 34.476 -1.390 1.00 62.67 261 PRO A N 1
ATOM 1976 C CA . PRO A 1 261 ? 21.091 33.468 -1.306 1.00 63.26 261 PRO A CA 1
ATOM 1977 C C . PRO A 1 261 ? 22.165 33.787 -2.316 1.00 63.67 261 PRO A C 1
ATOM 1978 O O . PRO A 1 261 ? 21.926 34.571 -3.273 1.00 66.08 261 PRO A O 1
ATOM 1982 N N . ALA A 1 262 ? 23.342 33.207 -2.148 1.00 63.17 262 ALA A N 1
ATOM 1983 C CA . ALA A 1 262 ? 24.391 33.408 -3.137 1.00 62.26 262 ALA A CA 1
ATOM 1984 C C . ALA A 1 262 ? 23.966 32.830 -4.489 1.00 62.11 262 ALA A C 1
ATOM 1985 O O . ALA A 1 262 ? 23.153 31.922 -4.604 1.00 61.98 262 ALA A O 1
ATOM 1987 N N . ASP A 1 263 ? 24.535 33.393 -5.524 1.00 62.72 263 ASP A N 1
ATOM 1988 C CA . ASP A 1 263 ? 24.260 32.996 -6.863 1.00 62.81 263 ASP A CA 1
ATOM 1989 C C . ASP A 1 263 ? 25.200 31.837 -7.211 1.00 61.92 263 ASP A C 1
ATOM 1990 O O . ASP A 1 263 ? 26.174 32.005 -7.937 1.00 61.17 263 ASP A O 1
ATOM 1995 N N . LEU A 1 264 ? 24.872 30.673 -6.658 1.00 60.67 264 LEU A N 1
ATOM 1996 C CA . LEU A 1 264 ? 25.620 29.451 -6.839 1.00 62.35 264 LEU A CA 1
ATOM 1997 C C . LEU A 1 264 ? 24.602 28.299 -6.799 1.00 62.94 264 LEU A C 1
ATOM 1998 O O . LEU A 1 264 ? 23.486 28.471 -6.248 1.00 62.93 264 LEU A O 1
ATOM 2003 N N . SER A 1 265 ? 24.986 27.146 -7.357 1.00 63.25 265 SER A N 1
ATOM 2004 C CA . SER A 1 265 ? 24.112 26.003 -7.471 1.00 64.82 265 SER A CA 1
ATOM 2005 C C . SER A 1 265 ? 23.677 25.569 -6.123 1.00 66.10 265 SER A C 1
ATOM 2006 O O . SER A 1 265 ? 24.322 25.851 -5.133 1.00 66.70 265 SER A O 1
ATOM 2009 N N . ALA A 1 266 ? 22.599 24.820 -6.075 1.00 67.74 266 ALA A N 1
ATOM 2010 C CA . ALA A 1 266 ? 22.122 24.388 -4.775 1.00 69.27 266 ALA A CA 1
ATOM 2011 C C . ALA A 1 266 ? 23.185 23.455 -4.146 1.00 70.30 266 ALA A C 1
ATOM 2012 O O . ALA A 1 266 ? 23.435 23.456 -2.935 1.00 71.47 266 ALA A O 1
ATOM 2014 N N . GLU A 1 267 ? 23.853 22.699 -4.989 1.00 70.76 267 GLU A N 1
ATOM 2015 C CA . GLU A 1 267 ? 24.870 21.832 -4.483 1.00 70.34 267 GLU A CA 1
ATOM 2016 C C . GLU A 1 267 ? 26.077 22.613 -4.000 1.00 69.02 267 GLU A C 1
ATOM 2017 O O . GLU A 1 267 ? 26.649 22.217 -2.993 1.00 67.31 267 GLU A O 1
ATOM 2023 N N . GLU A 1 268 ? 26.465 23.708 -4.666 1.00 67.60 268 GLU A N 1
ATOM 2024 C CA . GLU A 1 268 ? 27.593 24.460 -4.119 1.00 67.14 268 GLU A CA 1
ATOM 2025 C C . GLU A 1 268 ? 27.233 25.169 -2.785 1.00 66.31 268 GLU A C 1
ATOM 2026 O O . GLU A 1 268 ? 28.046 25.264 -1.864 1.00 65.18 268 GLU A O 1
ATOM 2032 N N . ARG A 1 269 ? 25.984 25.583 -2.656 1.00 64.39 269 ARG A N 1
ATOM 2033 C CA . ARG A 1 269 ? 25.591 26.266 -1.468 1.00 63.67 269 ARG A CA 1
ATOM 2034 C C . ARG A 1 269 ? 25.578 25.333 -0.255 1.00 61.97 269 ARG A C 1
ATOM 2035 O O . ARG A 1 269 ? 25.904 25.730 0.865 1.00 62.10 269 ARG A O 1
ATOM 2043 N N . GLY A 1 270 ? 25.232 24.080 -0.491 1.00 60.18 270 GLY A N 1
ATOM 2044 C CA . GLY A 1 270 ? 25.051 23.127 0.585 1.00 58.02 270 GLY A CA 1
ATOM 2045 C C . GLY A 1 270 ? 26.401 22.697 1.099 1.00 57.35 270 GLY A C 1
ATOM 2046 O O . GLY A 1 270 ? 26.534 22.403 2.276 1.00 58.37 270 GLY A O 1
ATOM 2047 N N . ARG A 1 271 ? 27.339 22.673 0.170 1.00 54.90 271 ARG A N 1
ATOM 2048 C CA . ARG A 1 271 ? 28.710 22.285 0.343 1.00 55.11 271 ARG A CA 1
ATOM 2049 C C . ARG A 1 271 ? 29.471 23.300 1.179 1.00 54.71 271 ARG A C 1
ATOM 2050 O O . ARG A 1 271 ? 30.409 22.966 1.901 1.00 54.96 271 ARG A O 1
ATOM 2058 N N . ILE A 1 272 ? 29.104 24.561 0.999 1.00 52.48 272 ILE A N 1
ATOM 2059 C CA . ILE A 1 272 ? 29.687 25.667 1.737 1.00 52.39 272 ILE A CA 1
ATOM 2060 C C . ILE A 1 272 ? 29.041 25.597 3.114 1.00 51.21 272 ILE A C 1
ATOM 2061 O O . ILE A 1 272 ? 29.678 25.828 4.077 1.00 48.91 272 ILE A O 1
ATOM 2066 N N . GLN A 1 273 ? 27.786 25.239 3.171 1.00 51.41 273 GLN A N 1
ATOM 2067 C CA . GLN A 1 273 ? 27.152 25.203 4.467 1.00 53.26 273 GLN A CA 1
ATOM 2068 C C . GLN A 1 273 ? 27.741 24.047 5.231 1.00 55.08 273 GLN A C 1
ATOM 2069 O O . GLN A 1 273 ? 27.802 24.101 6.449 1.00 55.05 273 GLN A O 1
ATOM 2075 N N . GLU A 1 274 ? 28.197 23.003 4.517 1.00 56.43 274 GLU A N 1
ATOM 2076 C CA . GLU A 1 274 ? 28.730 21.842 5.205 1.00 56.37 274 GLU A CA 1
ATOM 2077 C C . GLU A 1 274 ? 30.160 22.159 5.635 1.00 53.82 274 GLU A C 1
ATOM 2078 O O . GLU A 1 274 ? 30.600 21.771 6.735 1.00 51.11 274 GLU A O 1
ATOM 2084 N N . THR A 1 275 ? 30.861 22.879 4.789 1.00 51.46 275 THR A N 1
ATOM 2085 C CA . THR A 1 275 ? 32.180 23.304 5.215 1.00 51.93 275 THR A CA 1
ATOM 2086 C C . THR A 1 275 ? 32.004 24.223 6.479 1.00 50.97 275 THR A C 1
ATOM 2087 O O . THR A 1 275 ? 32.582 23.977 7.537 1.00 51.58 275 THR A O 1
ATOM 2091 N N . VAL A 1 276 ? 31.066 25.154 6.409 1.00 48.85 276 VAL A N 1
ATOM 2092 C CA . VAL A 1 276 ? 30.817 25.997 7.511 1.00 47.63 276 VAL A CA 1
ATOM 2093 C C . VAL A 1 276 ? 30.648 25.190 8.809 1.00 48.65 276 VAL A C 1
ATOM 2094 O O . VAL A 1 276 ? 31.286 25.511 9.843 1.00 49.80 276 VAL A O 1
ATOM 2096 N N . LYS A 1 277 ? 29.870 24.142 8.720 1.00 48.08 277 LYS A N 1
ATOM 2097 C CA . LYS A 1 277 ? 29.570 23.258 9.832 1.00 49.11 277 LYS A CA 1
ATOM 2098 C C . LYS A 1 277 ? 30.774 22.544 10.383 1.00 47.83 277 LYS A C 1
ATOM 2099 O O . LYS A 1 277 ? 31.043 22.523 11.588 1.00 46.86 277 LYS A O 1
ATOM 2105 N N . LYS A 1 278 ? 31.596 22.085 9.484 1.00 48.93 278 LYS A N 1
ATOM 2106 C CA . LYS A 1 278 ? 32.821 21.432 9.937 1.00 50.26 278 LYS A CA 1
ATOM 2107 C C . LYS A 1 278 ? 33.799 22.453 10.671 1.00 49.16 278 LYS A C 1
ATOM 2108 O O . LYS A 1 278 ? 34.481 22.154 11.641 1.00 49.38 278 LYS A O 1
ATOM 2114 N N . ILE A 1 279 ? 33.827 23.660 10.176 1.00 47.76 279 ILE A N 1
ATOM 2115 C CA . ILE A 1 279 ? 34.655 24.671 10.815 1.00 48.07 279 ILE A CA 1
ATOM 2116 C C . ILE A 1 279 ? 34.165 24.981 12.239 1.00 46.35 279 ILE A C 1
ATOM 2117 O O . ILE A 1 279 ? 34.907 25.080 13.161 1.00 43.52 279 ILE A O 1
ATOM 2122 N N . TYR A 1 280 ? 32.860 25.005 12.369 1.00 45.91 280 TYR A N 1
ATOM 2123 C CA . TYR A 1 280 ? 32.211 25.336 13.588 1.00 45.67 280 TYR A CA 1
ATOM 2124 C C . TYR A 1 280 ? 32.503 24.317 14.646 1.00 47.48 280 TYR A C 1
ATOM 2125 O O . TYR A 1 280 ? 32.902 24.723 15.753 1.00 49.78 280 TYR A O 1
ATOM 2134 N N . LYS A 1 281 ? 32.275 23.028 14.340 1.00 47.81 281 LYS A N 1
ATOM 2135 C CA . LYS A 1 281 ? 32.585 21.944 15.270 1.00 47.09 281 LYS A CA 1
ATOM 2136 C C . LYS A 1 281 ? 34.130 21.866 15.557 1.00 45.60 281 LYS A C 1
ATOM 2137 O O . LYS A 1 281 ? 34.530 21.749 16.715 1.00 47.06 281 LYS A O 1
ATOM 2143 N N . THR A 1 282 ? 34.953 21.985 14.530 1.00 43.56 282 THR A N 1
ATOM 2144 C CA . THR A 1 282 ? 36.367 21.876 14.661 1.00 42.36 282 THR A CA 1
ATOM 2145 C C . THR A 1 282 ? 36.886 22.919 15.563 1.00 45.37 282 THR A C 1
ATOM 2146 O O . THR A 1 282 ? 37.876 22.650 16.246 1.00 46.50 282 THR A O 1
ATOM 2148 N N . LEU A 1 283 ? 36.206 24.077 15.640 1.00 45.94 283 LEU A N 1
ATOM 2149 C CA . LEU A 1 283 ? 36.583 25.148 16.550 1.00 45.42 283 LEU A CA 1
ATOM 2150 C C . LEU A 1 283 ? 35.841 25.077 17.893 1.00 45.06 283 LEU A C 1
ATOM 2151 O O . LEU A 1 283 ? 36.063 25.914 18.785 1.00 45.45 283 LEU A O 1
ATOM 2156 N N . GLY A 1 284 ? 34.849 24.238 18.043 1.00 46.27 284 GLY A N 1
ATOM 2157 C CA . GLY A 1 284 ? 34.273 24.091 19.388 1.00 44.54 284 GLY A CA 1
ATOM 2158 C C . GLY A 1 284 ? 33.374 25.225 19.760 1.00 44.87 284 GLY A C 1
ATOM 2159 O O . GLY A 1 284 ? 33.180 25.478 20.975 1.00 45.73 284 GLY A O 1
ATOM 2160 N N . CYS A 1 285 ? 32.804 25.854 18.741 1.00 42.65 285 CYS A N 1
ATOM 2161 C CA . CYS A 1 285 ? 31.822 26.870 18.877 1.00 44.66 285 CYS A CA 1
ATOM 2162 C C . CYS A 1 285 ? 30.482 26.341 19.381 1.00 46.57 285 CYS A C 1
ATOM 2163 O O . CYS A 1 285 ? 30.240 25.117 19.314 1.00 45.25 285 CYS A O 1
ATOM 2166 N N . ARG A 1 286 ? 29.618 27.260 19.882 1.00 47.60 286 ARG A N 1
ATOM 2167 C CA . ARG A 1 286 ? 28.270 26.944 20.354 1.00 47.60 286 ARG A CA 1
ATOM 2168 C C . ARG A 1 286 ? 27.420 28.161 20.425 1.00 46.39 286 ARG A C 1
ATOM 2169 O O . ARG A 1 286 ? 27.917 29.260 20.535 1.00 46.27 286 ARG A O 1
ATOM 2177 N N . GLY A 1 287 ? 26.113 27.964 20.307 1.00 45.57 287 GLY A N 1
ATOM 2178 C CA . GLY A 1 287 ? 25.268 29.115 20.322 1.00 46.33 287 GLY A CA 1
ATOM 2179 C C . GLY A 1 287 ? 25.123 29.623 18.924 1.00 47.23 287 GLY A C 1
ATOM 2180 O O . GLY A 1 287 ? 24.121 29.275 18.195 1.00 48.98 287 GLY A O 1
ATOM 2181 N N . LEU A 1 288 ? 26.150 30.340 18.510 1.00 44.85 288 LEU A N 1
ATOM 2182 C CA . LEU A 1 288 ? 26.106 30.880 17.179 1.00 45.01 288 LEU A CA 1
ATOM 2183 C C . LEU A 1 288 ? 27.487 31.256 16.769 1.00 44.36 288 LEU A C 1
ATOM 2184 O O . LEU A 1 288 ? 28.398 31.387 17.605 1.00 43.56 288 LEU A O 1
ATOM 2189 N N . ALA A 1 289 ? 27.605 31.448 15.463 1.00 44.08 289 ALA A N 1
ATOM 2190 C CA . ALA A 1 289 ? 28.741 32.153 14.860 1.00 44.05 289 ALA A CA 1
ATOM 2191 C C . ALA A 1 289 ? 28.469 32.418 13.368 1.00 45.13 289 ALA A C 1
ATOM 2192 O O . ALA A 1 289 ? 27.571 31.799 12.720 1.00 44.59 289 ALA A O 1
ATOM 2194 N N . ARG A 1 290 ? 29.264 33.302 12.784 1.00 44.91 290 ARG A N 1
ATOM 2195 C CA . ARG A 1 290 ? 29.154 33.440 11.354 1.00 44.78 290 ARG A CA 1
ATOM 2196 C C . ARG A 1 290 ? 30.483 32.999 10.839 1.00 44.95 290 ARG A C 1
ATOM 2197 O O . ARG A 1 290 ? 31.543 33.539 11.239 1.00 46.88 290 ARG A O 1
ATOM 2205 N N . VAL A 1 291 ? 30.444 31.987 10.000 1.00 43.88 291 VAL A N 1
ATOM 2206 C CA . VAL A 1 291 ? 31.645 31.464 9.366 1.00 42.74 291 VAL A CA 1
ATOM 2207 C C . VAL A 1 291 ? 31.799 32.090 7.982 1.00 44.44 291 VAL A C 1
ATOM 2208 O O . VAL A 1 291 ? 31.000 31.809 7.037 1.00 44.99 291 VAL A O 1
ATOM 2212 N N . ASP A 1 292 ? 32.873 32.866 7.823 1.00 44.16 292 ASP A N 1
ATOM 2213 C CA . ASP A 1 292 ? 33.179 33.546 6.584 1.00 43.19 292 ASP A CA 1
ATOM 2214 C C . ASP A 1 292 ? 34.255 32.853 5.800 1.00 44.45 292 ASP A C 1
ATOM 2215 O O . ASP A 1 292 ? 35.388 32.642 6.304 1.00 46.06 292 ASP A O 1
ATOM 2220 N N . MET A 1 293 ? 33.984 32.633 4.530 1.00 45.14 293 MET A N 1
ATOM 2221 C CA . MET A 1 293 ? 34.876 31.892 3.699 1.00 46.49 293 MET A CA 1
ATOM 2222 C C . MET A 1 293 ? 35.212 32.573 2.379 1.00 49.55 293 MET A C 1
ATOM 2223 O O . MET A 1 293 ? 34.596 33.605 2.028 1.00 49.19 293 MET A O 1
ATOM 2228 N N . PHE A 1 294 ? 36.190 32.002 1.663 1.00 50.98 294 PHE A N 1
ATOM 2229 C CA . PHE A 1 294 ? 36.417 32.417 0.295 1.00 52.15 294 PHE A CA 1
ATOM 2230 C C . PHE A 1 294 ? 36.101 31.226 -0.626 1.00 54.81 294 PHE A C 1
ATOM 2231 O O . PHE A 1 294 ? 36.489 30.104 -0.332 1.00 53.86 294 PHE A O 1
ATOM 2239 N N . LEU A 1 295 ? 35.354 31.454 -1.719 1.00 58.46 295 LEU A N 1
ATOM 2240 C CA . LEU A 1 295 ? 35.143 30.387 -2.720 1.00 60.22 295 LEU A CA 1
ATOM 2241 C C . LEU A 1 295 ? 36.034 30.745 -3.843 1.00 62.35 295 LEU A C 1
ATOM 2242 O O . LEU A 1 295 ? 35.900 31.795 -4.464 1.00 63.90 295 LEU A O 1
ATOM 2247 N N . GLN A 1 296 ? 36.995 29.898 -4.108 1.00 65.78 296 GLN A N 1
ATOM 2248 C CA . GLN A 1 296 ? 37.936 30.177 -5.209 1.00 67.82 296 GLN A CA 1
ATOM 2249 C C . GLN A 1 296 ? 37.360 29.673 -6.551 1.00 69.16 296 GLN A C 1
ATOM 2250 O O . GLN A 1 296 ? 36.419 28.908 -6.535 1.00 68.86 296 GLN A O 1
ATOM 2256 N N . ASP A 1 297 ? 37.945 30.047 -7.693 1.00 71.72 297 ASP A N 1
ATOM 2257 C CA . ASP A 1 297 ? 37.453 29.574 -8.998 1.00 74.69 297 ASP A CA 1
ATOM 2258 C C . ASP A 1 297 ? 37.543 28.047 -9.188 1.00 75.35 297 ASP A C 1
ATOM 2259 O O . ASP A 1 297 ? 36.687 27.357 -9.766 1.00 76.92 297 ASP A O 1
ATOM 2264 N N . ASN A 1 298 ? 38.573 27.527 -8.607 1.00 74.95 298 ASN A N 1
ATOM 2265 C CA . ASN A 1 298 ? 38.880 26.131 -8.550 1.00 75.96 298 ASN A CA 1
ATOM 2266 C C . ASN A 1 298 ? 37.852 25.409 -7.701 1.00 75.75 298 ASN A C 1
ATOM 2267 O O . ASN A 1 298 ? 37.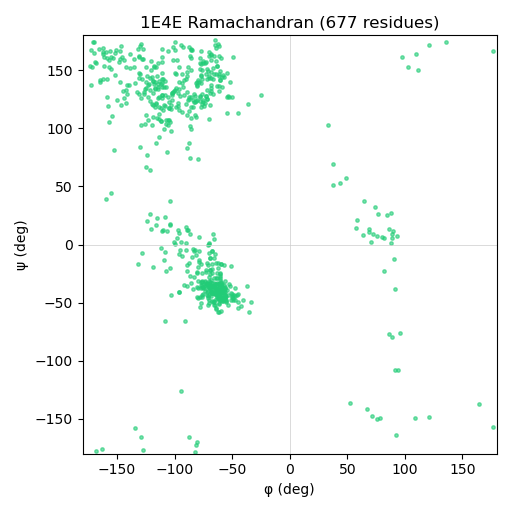860 24.138 -7.562 1.00 75.67 298 ASN A O 1
ATOM 2272 N N . GLY A 1 299 ? 36.960 26.231 -7.106 1.00 74.00 299 GLY A N 1
ATOM 2273 C CA . GLY A 1 299 ? 35.865 25.711 -6.296 1.00 69.83 299 GLY A CA 1
ATOM 2274 C C . GLY A 1 299 ? 36.282 25.363 -4.868 1.00 66.76 299 GLY A C 1
ATOM 2275 O O . GLY A 1 299 ? 35.519 24.807 -4.079 1.00 65.86 299 GLY A O 1
ATOM 2276 N N . ARG A 1 300 ? 37.509 25.687 -4.539 1.00 63.87 300 ARG A N 1
ATOM 2277 C CA . ARG A 1 300 ? 38.011 25.385 -3.216 1.00 61.67 300 ARG A CA 1
ATOM 2278 C C . ARG A 1 300 ? 37.527 26.456 -2.271 1.00 59.09 300 ARG A C 1
ATOM 2279 O O . ARG A 1 300 ? 37.526 27.668 -2.612 1.00 57.22 300 ARG A O 1
ATOM 2287 N N . ILE A 1 301 ? 37.138 25.975 -1.092 1.00 55.73 301 ILE A N 1
ATOM 2288 C CA . ILE A 1 301 ? 36.716 26.781 0.013 1.00 53.36 301 ILE A CA 1
ATOM 2289 C C . ILE A 1 301 ? 37.844 27.033 1.039 1.00 52.56 301 ILE A C 1
ATOM 2290 O O . ILE A 1 301 ? 38.436 26.104 1.599 1.00 52.68 301 ILE A O 1
ATOM 2295 N N . VAL A 1 302 ? 38.177 28.306 1.235 1.00 50.64 302 VAL A N 1
ATOM 2296 C CA . VAL A 1 302 ? 39.198 28.719 2.173 1.00 50.39 302 VAL A CA 1
ATOM 2297 C C . VAL A 1 302 ? 38.663 29.534 3.357 1.00 50.59 302 VAL A C 1
ATOM 2298 O O . VAL A 1 302 ? 37.814 30.430 3.166 1.00 52.30 302 VAL A O 1
ATOM 2302 N N . LEU A 1 303 ? 39.106 29.250 4.580 1.00 48.37 303 LEU A N 1
ATOM 2303 C CA . LEU A 1 303 ? 38.536 30.018 5.696 1.00 46.57 303 LEU A CA 1
ATOM 2304 C C . LEU A 1 303 ? 39.006 31.452 5.601 1.00 44.13 303 LEU A C 1
ATOM 2305 O O . LEU A 1 303 ? 40.179 31.682 5.455 1.00 43.65 303 LEU A O 1
ATOM 2310 N N . ASN A 1 304 ? 38.114 32.393 5.766 1.00 43.69 304 ASN A N 1
ATOM 2311 C CA . ASN A 1 304 ? 38.507 33.828 5.945 1.00 44.50 304 ASN A CA 1
ATOM 2312 C C . ASN A 1 304 ? 38.652 34.040 7.479 1.00 44.53 304 ASN A C 1
ATOM 2313 O O . ASN A 1 304 ? 39.763 34.199 8.014 1.00 44.47 304 ASN A O 1
ATOM 2318 N N . GLU A 1 305 ? 37.532 33.932 8.171 1.00 43.40 305 GLU A N 1
ATOM 2319 C CA . GLU A 1 305 ? 37.534 34.056 9.622 1.00 45.77 305 GLU A CA 1
ATOM 2320 C C . GLU A 1 305 ? 36.165 33.639 10.228 1.00 45.14 305 GLU A C 1
ATOM 2321 O O . GLU A 1 305 ? 35.224 33.299 9.513 1.00 45.73 305 GLU A O 1
ATOM 2327 N N . VAL A 1 306 ? 36.067 33.596 11.528 1.00 44.69 306 VAL A N 1
ATOM 2328 C CA . VAL A 1 306 ? 34.833 33.214 12.139 1.00 45.34 306 VAL A CA 1
ATOM 2329 C C . VAL A 1 306 ? 34.524 34.277 13.140 1.00 46.22 306 VAL A C 1
ATOM 2330 O O . VAL A 1 306 ? 35.399 34.621 13.915 1.00 45.42 306 VAL A O 1
ATOM 2334 N N . ASN A 1 307 ? 33.312 34.865 13.049 1.00 47.15 307 ASN A N 1
ATOM 2335 C CA . ASN A 1 307 ? 32.861 35.910 13.981 1.00 45.07 307 ASN A CA 1
ATOM 2336 C C . ASN A 1 307 ? 31.836 35.337 14.952 1.00 45.96 307 ASN A C 1
ATOM 2337 O O . ASN A 1 307 ? 30.658 34.964 14.700 1.00 43.92 307 ASN A O 1
ATOM 2342 N N . THR A 1 308 ? 32.376 35.213 16.117 1.00 46.74 308 THR A N 1
ATOM 2343 C CA . THR A 1 308 ? 31.759 34.448 17.134 1.00 46.89 308 THR A CA 1
ATOM 2344 C C . THR A 1 308 ? 30.519 35.224 17.646 1.00 48.36 308 THR A C 1
ATOM 2345 O O . THR A 1 308 ? 29.440 34.625 17.803 1.00 49.43 308 THR A O 1
ATOM 2349 N N . LEU A 1 309 ? 30.610 36.570 17.814 1.00 48.00 309 LEU A N 1
ATOM 2350 C CA . LEU A 1 309 ? 29.397 37.293 18.127 1.00 47.98 309 LEU A CA 1
ATOM 2351 C C . LEU A 1 309 ? 29.204 38.213 16.931 1.00 47.08 309 LEU A C 1
ATOM 2352 O O . LEU A 1 309 ? 29.675 39.365 16.968 1.00 50.33 309 LEU A O 1
ATOM 2357 N N . PRO A 1 310 ? 28.533 37.772 15.867 1.00 47.34 310 PRO A N 1
ATOM 2358 C CA . PRO A 1 310 ? 28.352 38.570 14.649 1.00 45.54 310 PRO A CA 1
ATOM 2359 C C . PRO A 1 310 ? 27.532 39.833 14.845 1.00 46.57 310 PRO A C 1
ATOM 2360 O O . PRO A 1 310 ? 26.779 39.963 15.813 1.00 44.93 310 PRO A O 1
ATOM 2364 N N . GLY A 1 311 ? 27.695 40.817 13.934 1.00 47.76 311 GLY A N 1
ATOM 2365 C CA . GLY A 1 311 ? 26.845 42.002 14.091 1.00 48.36 311 GLY A CA 1
ATOM 2366 C C . GLY A 1 311 ? 25.379 41.690 13.871 1.00 48.13 311 GLY A C 1
ATOM 2367 O O . GLY A 1 311 ? 25.066 40.766 13.052 1.00 47.45 311 GLY A O 1
ATOM 2368 N N . PHE A 1 312 ? 24.545 42.406 14.612 1.00 45.93 312 PHE A N 1
ATOM 2369 C CA . PHE A 1 312 ? 23.126 42.299 14.515 1.00 47.42 312 PHE A CA 1
ATOM 2370 C C . PHE A 1 312 ? 22.518 43.624 14.034 1.00 49.48 312 PHE A C 1
ATOM 2371 O O . PHE A 1 312 ? 21.310 43.803 14.245 1.00 50.72 312 PHE A O 1
ATOM 2379 N N . THR A 1 313 ? 23.315 44.537 13.450 1.00 48.41 313 THR A N 1
ATOM 2380 C CA . THR A 1 313 ? 22.746 45.734 12.907 1.00 50.38 313 THR A CA 1
ATOM 2381 C C . THR A 1 313 ? 21.776 45.350 11.806 1.00 51.15 313 THR A C 1
ATOM 2382 O O . THR A 1 313 ? 21.701 44.228 11.316 1.00 50.03 313 THR A O 1
ATOM 2386 N N . SER A 1 314 ? 21.083 46.367 11.391 1.00 51.77 314 SER A N 1
ATOM 2387 C CA . SER A 1 314 ? 20.047 46.241 10.409 1.00 52.23 314 SER A CA 1
ATOM 2388 C C . SER A 1 314 ? 20.597 45.972 8.998 1.00 51.18 314 SER A C 1
ATOM 2389 O O . SER A 1 314 ? 19.847 45.649 8.123 1.00 48.73 314 SER A O 1
ATOM 2392 N N . TYR A 1 315 ? 21.880 46.191 8.753 1.00 51.65 315 TYR A N 1
ATOM 2393 C CA . TYR A 1 315 ? 22.411 45.802 7.445 1.00 52.52 315 TYR A CA 1
ATOM 2394 C C . TYR A 1 315 ? 23.462 44.656 7.678 1.00 52.51 315 TYR A C 1
ATOM 2395 O O . TYR A 1 315 ? 24.331 44.467 6.858 1.00 53.18 315 TYR A O 1
ATOM 2404 N N . SER A 1 316 ? 23.383 43.920 8.802 1.00 51.40 316 SER A N 1
ATOM 2405 C CA . SER A 1 316 ? 24.351 42.836 9.098 1.00 50.05 316 SER A CA 1
ATOM 2406 C C . SER A 1 316 ? 24.134 41.528 8.286 1.00 50.57 316 SER A C 1
ATOM 2407 O O . SER A 1 316 ? 23.038 41.226 7.821 1.00 49.58 316 SER A O 1
ATOM 2410 N N . ARG A 1 317 ? 25.191 40.741 8.135 1.00 50.80 317 ARG A N 1
ATOM 2411 C CA . ARG A 1 317 ? 25.139 39.548 7.325 1.00 49.50 317 ARG A CA 1
ATOM 2412 C C . ARG A 1 317 ? 24.403 38.450 8.001 1.00 50.40 317 ARG A C 1
ATOM 2413 O O . ARG A 1 317 ? 23.604 37.671 7.360 1.00 50.36 317 ARG A O 1
ATOM 2421 N N . TYR A 1 318 ? 24.692 38.332 9.296 1.00 48.66 318 TYR A N 1
ATOM 2422 C CA . TYR A 1 318 ? 24.120 37.177 9.966 1.00 47.66 318 TYR A CA 1
ATOM 2423 C C . TYR A 1 318 ? 22.588 37.187 10.026 1.00 48.66 318 TYR A C 1
ATOM 2424 O O . TYR A 1 318 ? 21.998 36.223 9.587 1.00 50.45 318 TYR A O 1
ATOM 2433 N N . PRO A 1 319 ? 21.938 38.215 10.556 1.00 49.26 319 PRO A N 1
ATOM 2434 C CA . PRO A 1 319 ? 20.479 38.220 10.667 1.00 50.79 319 PRO A CA 1
ATOM 2435 C C . PRO A 1 319 ? 19.865 38.088 9.280 1.00 52.85 319 PRO A C 1
ATOM 2436 O O . PRO A 1 319 ? 18.775 37.497 9.118 1.00 53.67 319 PRO A O 1
ATOM 2440 N N . ARG A 1 320 ? 20.546 38.648 8.306 1.00 51.94 320 ARG A N 1
ATOM 2441 C CA . ARG A 1 320 ? 19.991 38.638 7.014 1.00 54.97 320 ARG A CA 1
ATOM 2442 C C . ARG A 1 320 ? 20.025 37.225 6.436 1.00 56.04 320 ARG A C 1
ATOM 2443 O O . ARG A 1 320 ? 19.145 36.843 5.686 1.00 57.20 320 ARG A O 1
ATOM 2451 N N . MET A 1 321 ? 21.047 36.430 6.767 1.00 57.49 321 MET A N 1
ATOM 2452 C CA . MET A 1 321 ? 21.106 35.087 6.216 1.00 55.09 321 MET A CA 1
ATOM 2453 C C . MET A 1 321 ? 20.001 34.287 6.892 1.00 56.28 321 MET A C 1
ATOM 2454 O O . MET A 1 321 ? 19.257 33.485 6.221 1.00 57.14 321 MET A O 1
ATOM 2459 N N . MET A 1 322 ? 19.816 34.512 8.186 1.00 54.00 322 MET A N 1
ATOM 2460 C CA . MET A 1 322 ? 18.816 33.691 8.867 1.00 53.78 322 MET A CA 1
ATOM 2461 C C . MET A 1 322 ? 17.456 34.022 8.349 1.00 53.87 322 MET A C 1
ATOM 2462 O O . MET A 1 322 ? 16.592 33.158 8.133 1.00 54.28 322 MET A O 1
ATOM 2467 N N . ALA A 1 323 ? 17.287 35.310 8.150 1.00 53.34 323 ALA A N 1
ATOM 2468 C CA . ALA A 1 323 ? 16.016 35.801 7.723 1.00 54.00 323 ALA A CA 1
ATOM 2469 C C . ALA A 1 323 ? 15.758 35.216 6.333 1.00 54.03 323 ALA A C 1
ATOM 2470 O O . ALA A 1 323 ? 14.610 34.812 6.049 1.00 53.39 323 ALA A O 1
ATOM 2472 N N . ALA A 1 324 ? 16.794 35.089 5.500 1.00 54.35 324 ALA A N 1
ATOM 2473 C CA . ALA A 1 324 ? 16.487 34.546 4.176 1.00 55.39 324 ALA A CA 1
ATOM 2474 C C . ALA A 1 324 ? 16.067 33.101 4.356 1.00 56.49 324 ALA A C 1
ATOM 2475 O O . ALA A 1 324 ? 15.356 32.624 3.562 1.00 58.07 324 ALA A O 1
ATOM 2477 N N . ALA A 1 325 ? 16.472 32.420 5.418 1.00 56.11 325 ALA A N 1
ATOM 2478 C CA . ALA A 1 325 ? 16.043 31.050 5.642 1.00 56.49 325 ALA A CA 1
ATOM 2479 C C . ALA A 1 325 ? 14.742 30.971 6.456 1.00 56.46 325 ALA A C 1
ATOM 2480 O O . ALA A 1 325 ? 14.354 29.948 7.032 1.00 55.24 325 ALA A O 1
ATOM 2482 N N . GLY A 1 326 ? 14.103 32.099 6.585 1.00 57.29 326 GLY A N 1
ATOM 2483 C CA . GLY A 1 326 ? 12.863 32.103 7.312 1.00 58.45 326 GLY A CA 1
ATOM 2484 C C . GLY A 1 326 ? 12.933 32.328 8.793 1.00 59.81 326 GLY A C 1
ATOM 2485 O O . GLY A 1 326 ? 11.918 32.203 9.434 1.00 60.07 326 GLY A O 1
ATOM 2486 N N . ILE A 1 327 ? 14.086 32.686 9.359 1.00 60.23 327 ILE A N 1
ATOM 2487 C CA . ILE A 1 327 ? 14.121 32.922 10.816 1.00 59.75 327 ILE A CA 1
ATOM 2488 C C . ILE A 1 327 ? 14.360 34.422 11.003 1.00 60.30 327 ILE A C 1
ATOM 2489 O O . ILE A 1 327 ? 15.452 34.949 10.716 1.00 61.53 327 ILE A O 1
ATOM 2494 N N . SER A 1 328 ? 13.348 35.162 11.392 1.00 58.95 328 SER A N 1
ATOM 2495 C CA . SER A 1 328 ? 13.642 36.566 11.539 1.00 58.92 328 SER A CA 1
ATOM 2496 C C . SER A 1 328 ? 14.034 36.840 12.972 1.00 57.46 328 SER A C 1
ATOM 2497 O O . SER A 1 328 ? 13.918 35.935 13.823 1.00 57.02 328 SER A O 1
ATOM 2500 N N . LEU A 1 329 ? 14.541 38.059 13.215 1.00 55.85 329 LEU A N 1
ATOM 2501 C CA . LEU A 1 329 ? 15.179 38.447 14.465 1.00 54.12 329 LEU A CA 1
ATOM 2502 C C . LEU A 1 329 ? 14.467 38.101 15.782 1.00 53.94 329 LEU A C 1
ATOM 2503 O O . LEU A 1 329 ? 15.097 37.617 16.699 1.00 54.40 329 LEU A O 1
ATOM 2508 N N . PRO A 1 330 ? 13.182 38.370 15.919 1.00 53.99 330 PRO A N 1
ATOM 2509 C CA . PRO A 1 330 ? 12.477 37.952 17.154 1.00 55.20 330 PRO A CA 1
ATOM 2510 C C . PRO A 1 330 ? 12.699 36.494 17.514 1.00 55.74 330 PRO A C 1
ATOM 2511 O O . PRO A 1 330 ? 13.053 36.106 18.645 1.00 57.59 330 PRO A O 1
ATOM 2515 N N . GLU A 1 331 ? 12.594 35.703 16.479 1.00 55.30 331 GLU A N 1
ATOM 2516 C CA . GLU A 1 331 ? 12.822 34.273 16.622 1.00 54.83 331 GLU A CA 1
ATOM 2517 C C . GLU A 1 331 ? 14.286 33.875 16.886 1.00 54.61 331 GLU A C 1
ATOM 2518 O O . GLU A 1 331 ? 14.560 33.053 17.755 1.00 54.50 331 GLU A O 1
ATOM 2524 N N . LEU A 1 332 ? 15.229 34.478 16.172 1.00 55.39 332 LEU A N 1
ATOM 2525 C CA . LEU A 1 332 ? 16.639 34.113 16.338 1.00 55.68 332 LEU A CA 1
ATOM 2526 C C . LEU A 1 332 ? 17.090 34.368 17.789 1.00 56.83 332 LEU A C 1
ATOM 2527 O O . LEU A 1 332 ? 17.791 33.503 18.475 1.00 56.30 332 LEU A O 1
ATOM 2532 N N . ILE A 1 333 ? 16.611 35.524 18.258 1.00 55.92 333 ILE A N 1
ATOM 2533 C CA . ILE A 1 333 ? 16.914 35.960 19.572 1.00 57.24 333 ILE A CA 1
ATOM 2534 C C . ILE A 1 333 ? 16.399 34.929 20.514 1.00 56.67 333 ILE A C 1
ATOM 2535 O O . ILE A 1 333 ? 17.046 34.564 21.465 1.00 57.20 333 ILE A O 1
ATOM 2540 N N . ASP A 1 334 ? 15.214 34.456 20.255 1.00 57.47 334 ASP A N 1
ATOM 2541 C CA . ASP A 1 334 ? 14.598 33.509 21.151 1.00 56.61 334 ASP A CA 1
ATOM 2542 C C . ASP A 1 334 ? 15.374 32.186 20.975 1.00 56.51 334 ASP A C 1
ATOM 2543 O O . ASP A 1 334 ? 15.742 31.494 21.994 1.00 57.02 334 ASP A O 1
ATOM 2548 N N . ARG A 1 335 ? 15.688 31.797 19.745 1.00 53.65 335 ARG A N 1
ATOM 2549 C CA . ARG A 1 335 ? 16.426 30.540 19.672 1.00 52.79 335 ARG A CA 1
ATOM 2550 C C . ARG A 1 335 ? 17.799 30.580 20.453 1.00 52.88 335 ARG A C 1
ATOM 2551 O O . ARG A 1 335 ? 18.270 29.578 21.082 1.00 50.66 335 ARG A O 1
ATOM 2559 N N . LEU A 1 336 ? 18.422 31.772 20.418 1.00 51.40 336 LEU A N 1
ATOM 2560 C CA . LEU A 1 336 ? 19.685 31.939 21.043 1.00 49.49 336 LEU A CA 1
ATOM 2561 C C . LEU A 1 336 ? 19.551 31.826 22.556 1.00 50.19 336 LEU A C 1
ATOM 2562 O O . LEU A 1 336 ? 20.351 31.158 23.209 1.00 50.54 336 LEU A O 1
ATOM 2567 N N . ILE A 1 337 ? 18.592 32.529 23.125 1.00 50.16 337 ILE A N 1
ATOM 2568 C CA . ILE A 1 337 ? 18.389 32.459 24.544 1.00 51.10 337 ILE A CA 1
ATOM 2569 C C . ILE A 1 337 ? 18.016 31.035 24.957 1.00 52.00 337 ILE A C 1
ATOM 2570 O O . ILE A 1 337 ? 18.575 30.444 25.883 1.00 52.22 337 ILE A O 1
ATOM 2575 N N . VAL A 1 338 ? 17.087 30.439 24.239 1.00 54.00 338 VAL A N 1
ATOM 2576 C CA . VAL A 1 338 ? 16.717 29.044 24.552 1.00 53.97 338 VAL A CA 1
ATOM 2577 C C . VAL A 1 338 ? 17.971 28.159 24.504 1.00 56.52 338 VAL A C 1
ATOM 2578 O O . VAL A 1 338 ? 18.205 27.332 25.406 1.00 57.05 338 VAL A O 1
ATOM 2582 N N . LEU A 1 339 ? 18.789 28.336 23.472 1.00 57.36 339 LEU A N 1
ATOM 2583 C CA . LEU A 1 339 ? 19.989 27.537 23.399 1.00 58.84 339 LEU A CA 1
ATOM 2584 C C . LEU A 1 339 ? 20.873 27.715 24.679 1.00 59.96 339 LEU A C 1
ATOM 2585 O O . LEU A 1 339 ? 21.505 26.744 25.153 1.00 61.01 339 LEU A O 1
ATOM 2590 N N . ALA A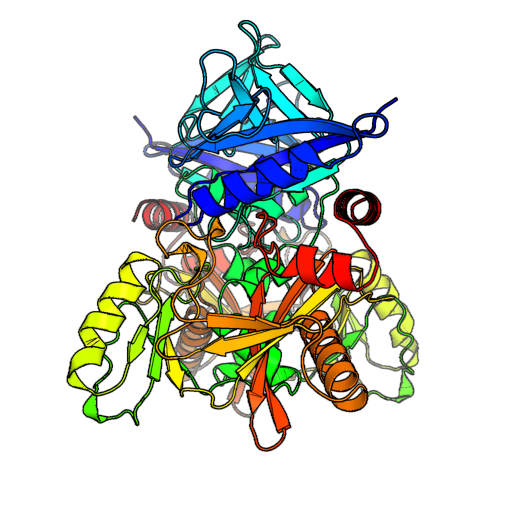 1 340 ? 20.925 28.954 25.197 1.00 58.67 340 ALA A N 1
ATOM 2591 C CA . ALA A 1 340 ? 21.737 29.343 26.358 1.00 57.04 340 ALA A CA 1
ATOM 2592 C C . ALA A 1 340 ? 21.195 28.647 27.669 1.00 57.77 340 ALA A C 1
ATOM 2593 O O . ALA A 1 340 ? 21.774 28.039 28.531 1.00 55.34 340 ALA A O 1
ATOM 2595 N N . LEU A 1 341 ? 19.859 28.494 27.628 1.00 59.62 341 LEU A N 1
ATOM 2596 C CA . LEU A 1 341 ? 18.970 27.819 28.675 1.00 61.69 341 LEU A CA 1
ATOM 2597 C C . LEU A 1 341 ? 19.081 26.219 28.516 1.00 64.38 341 LEU A C 1
ATOM 2598 O O . LEU A 1 341 ? 19.516 25.588 29.388 1.00 63.88 341 LEU A O 1
ATOM 2603 N N . LYS A 1 342 ? 18.874 25.512 27.371 1.00 68.35 342 LYS A N 1
ATOM 2604 C CA . LYS A 1 342 ? 19.504 24.102 27.179 1.00 69.66 342 LYS A CA 1
ATOM 2605 C C . LYS A 1 342 ? 20.711 23.452 28.005 1.00 70.55 342 LYS A C 1
ATOM 2606 O O . LYS A 1 342 ? 21.393 23.986 28.884 1.00 71.76 342 LYS A O 1
ATOM 2608 N N . ASN B 2 2 ? 53.589 53.379 51.291 1.00 70.99 2 ASN B N 1
ATOM 2609 C CA . ASN B 2 2 ? 52.306 52.846 50.766 1.00 71.57 2 ASN B CA 1
ATOM 2610 C C . ASN B 2 2 ? 52.424 51.537 50.095 1.00 69.14 2 ASN B C 1
ATOM 2611 O O . ASN B 2 2 ? 52.986 51.440 49.039 1.00 68.39 2 ASN B O 1
ATOM 2616 N N . ARG B 2 3 ? 51.820 50.533 50.698 1.00 66.66 3 ARG B N 1
ATOM 2617 C CA . ARG B 2 3 ? 51.972 49.178 50.205 1.00 62.99 3 ARG B CA 1
ATOM 2618 C C . ARG B 2 3 ? 51.115 48.934 48.971 1.00 62.04 3 ARG B C 1
ATOM 2619 O O . ARG B 2 3 ? 50.047 49.565 48.805 1.00 62.40 3 ARG B O 1
ATOM 2627 N N . ILE B 2 4 ? 51.632 48.105 48.065 1.00 59.29 4 ILE B N 1
ATOM 2628 C CA . ILE B 2 4 ? 50.961 47.811 46.835 1.00 55.36 4 ILE B CA 1
ATOM 2629 C C . ILE B 2 4 ? 49.881 46.816 47.227 1.00 53.61 4 ILE B C 1
ATOM 2630 O O . ILE B 2 4 ? 50.145 45.828 47.934 1.00 52.26 4 ILE B O 1
ATOM 2635 N N . LYS B 2 5 ? 48.647 47.104 46.856 1.00 53.62 5 LYS B N 1
ATOM 2636 C CA . LYS B 2 5 ? 47.508 46.225 47.250 1.00 55.01 5 LYS B CA 1
ATOM 2637 C C . LYS B 2 5 ? 47.330 45.086 46.276 1.00 53.94 5 LYS B C 1
ATOM 2638 O O . LYS B 2 5 ? 46.969 45.333 45.098 1.00 54.44 5 LYS B O 1
ATOM 2644 N N . VAL B 2 6 ? 47.674 43.872 46.761 1.00 52.00 6 VAL B N 1
ATOM 2645 C CA . VAL B 2 6 ? 47.647 42.651 45.985 1.00 48.69 6 VAL B CA 1
ATOM 2646 C C . VAL B 2 6 ? 46.451 41.751 46.309 1.00 46.82 6 VAL B C 1
ATOM 2647 O O . VAL B 2 6 ? 46.407 41.119 47.363 1.00 44.78 6 VAL B O 1
ATOM 2651 N N . ALA B 2 7 ? 45.455 41.702 45.438 1.00 45.05 7 ALA B N 1
ATOM 2652 C CA . ALA B 2 7 ? 44.420 40.665 45.576 1.00 44.30 7 ALA B CA 1
ATOM 2653 C C . ALA B 2 7 ? 44.986 39.275 45.193 1.00 45.99 7 ALA B C 1
ATOM 2654 O O . ALA B 2 7 ? 45.598 39.059 44.110 1.00 48.46 7 ALA B O 1
ATOM 2656 N N . ILE B 2 8 ? 44.847 38.347 46.123 1.00 46.34 8 ILE B N 1
ATOM 2657 C CA . ILE B 2 8 ? 45.302 36.983 45.989 1.00 45.94 8 ILE B CA 1
ATOM 2658 C C . ILE B 2 8 ? 44.098 36.124 46.084 1.00 47.29 8 ILE B C 1
ATOM 2659 O O . ILE B 2 8 ? 43.489 35.997 47.170 1.00 48.21 8 ILE B O 1
ATOM 2664 N N . LEU B 2 9 ? 43.749 35.545 44.945 1.00 46.49 9 LEU B N 1
ATOM 2665 C CA . LEU B 2 9 ? 42.573 34.729 44.799 1.00 46.48 9 LEU B CA 1
ATOM 2666 C C . LEU B 2 9 ? 42.945 33.256 44.961 1.00 47.81 9 LEU B C 1
ATOM 2667 O O . LEU B 2 9 ? 43.973 32.833 44.398 1.00 48.21 9 LEU B O 1
ATOM 2672 N N . PHE B 2 10 ? 42.091 32.472 45.652 1.00 47.98 10 PHE B N 1
ATOM 2673 C CA . PHE B 2 10 ? 42.346 31.073 45.855 1.00 46.95 10 PHE B CA 1
ATOM 2674 C C . PHE B 2 10 ? 41.086 30.283 46.119 1.00 48.41 10 PHE B C 1
ATOM 2675 O O . PHE B 2 10 ? 39.969 30.817 46.340 1.00 47.95 10 PHE B O 1
ATOM 2683 N N . GLY B 2 11 ? 41.265 28.972 46.030 1.00 48.26 11 GLY B N 1
ATOM 2684 C CA . GLY B 2 11 ? 40.157 28.056 46.169 1.00 49.18 11 GLY B CA 1
ATOM 2685 C C . GLY B 2 11 ? 39.564 27.688 44.840 1.00 50.32 11 GLY B C 1
ATOM 2686 O O . GLY B 2 11 ? 40.123 26.948 44.067 1.00 50.10 11 GLY B O 1
ATOM 2687 N N . GLY B 2 12 ? 38.376 28.208 44.589 1.00 52.51 12 GLY B N 1
ATOM 2688 C CA . GLY B 2 12 ? 37.725 28.133 43.290 1.00 51.13 12 GLY B CA 1
ATOM 2689 C C . GLY B 2 12 ? 36.742 27.011 43.218 1.00 51.74 12 GLY B C 1
ATOM 2690 O O . GLY B 2 12 ? 36.822 26.046 43.993 1.00 52.43 12 GLY B O 1
ATOM 2691 N N . CYS B 2 13 ? 35.854 27.127 42.238 1.00 52.50 13 CYS B N 1
ATOM 2692 C CA . CYS B 2 13 ? 34.904 26.104 41.866 1.00 53.26 13 CYS B CA 1
ATOM 2693 C C . CYS B 2 13 ? 35.582 25.212 40.864 1.00 53.12 13 CYS B C 1
ATOM 2694 O O . CYS B 2 13 ? 35.486 25.422 39.613 1.00 53.97 13 CYS B O 1
ATOM 2697 N N . SER B 2 14 ? 36.267 24.241 41.432 1.00 51.38 14 SER B N 1
ATOM 2698 C CA . SER B 2 14 ? 37.192 23.385 40.736 1.00 51.74 14 SER B CA 1
ATOM 2699 C C . SER B 2 14 ? 37.728 22.216 41.613 1.00 51.15 14 SER B C 1
ATOM 2700 O O . SER B 2 14 ? 38.155 22.420 42.717 1.00 50.76 14 SER B O 1
ATOM 2703 N N . GLU B 2 15 ? 37.798 21.036 41.029 1.00 49.49 15 GLU B N 1
ATOM 2704 C CA . GLU B 2 15 ? 38.428 19.946 41.655 1.00 48.35 15 GLU B CA 1
ATOM 2705 C C . GLU B 2 15 ? 39.860 20.249 42.187 1.00 48.37 15 GLU B C 1
ATOM 2706 O O . GLU B 2 15 ? 40.324 19.495 43.047 1.00 49.57 15 GLU B O 1
ATOM 2712 N N . GLU B 2 16 ? 40.579 21.294 41.768 1.00 45.91 16 GLU B N 1
ATOM 2713 C CA . GLU B 2 16 ? 41.930 21.452 42.355 1.00 43.77 16 GLU B CA 1
ATOM 2714 C C . GLU B 2 16 ? 41.860 22.414 43.498 1.00 44.61 16 GLU B C 1
ATOM 2715 O O . GLU B 2 16 ? 42.865 22.825 44.074 1.00 44.41 16 GLU B O 1
ATOM 2721 N N . HIS B 2 17 ? 40.632 22.737 43.865 1.00 44.41 17 HIS B N 1
ATOM 2722 C CA . HIS B 2 17 ? 40.398 23.621 44.955 1.00 45.46 17 HIS B CA 1
ATOM 2723 C C . HIS B 2 17 ? 41.419 23.525 46.106 1.00 46.23 17 HIS B C 1
ATOM 2724 O O . HIS B 2 17 ? 41.958 24.544 46.534 1.00 46.28 17 HIS B O 1
ATOM 2731 N N . ASP B 2 18 ? 41.698 22.318 46.594 1.00 45.82 18 ASP B N 1
ATOM 2732 C CA . ASP B 2 18 ? 42.528 22.190 47.746 1.00 46.05 18 ASP B CA 1
ATOM 2733 C C . ASP B 2 18 ? 43.991 22.414 47.486 1.00 47.05 18 ASP B C 1
ATOM 2734 O O . ASP B 2 18 ? 44.723 22.990 48.337 1.00 47.92 18 ASP B O 1
ATOM 2739 N N . VAL B 2 19 ? 44.438 21.954 46.330 1.00 46.27 19 VAL B N 1
ATOM 2740 C CA . VAL B 2 19 ? 45.773 22.245 45.986 1.00 45.54 19 VAL B CA 1
ATOM 2741 C C . VAL B 2 19 ? 45.843 23.777 46.002 1.00 45.41 19 VAL B C 1
ATOM 2742 O O . VAL B 2 19 ? 46.764 24.389 46.542 1.00 46.17 19 VAL B O 1
ATOM 2746 N N . SER B 2 20 ? 44.820 24.412 45.493 1.00 43.82 20 SER B N 1
ATOM 2747 C CA . SER B 2 20 ? 44.862 25.884 45.396 1.00 44.57 20 SER B CA 1
ATOM 2748 C C . SER B 2 20 ? 44.989 26.607 46.783 1.00 44.49 20 SER B C 1
ATOM 2749 O O . SER B 2 20 ? 45.822 27.514 47.015 1.00 43.65 20 SER B O 1
ATOM 2752 N N . VAL B 2 21 ? 44.202 26.105 47.723 1.00 44.51 21 VAL B N 1
ATOM 2753 C CA . VAL B 2 21 ? 44.253 26.581 49.070 1.00 43.84 21 VAL B CA 1
ATOM 2754 C C . VAL B 2 21 ? 45.708 26.342 49.586 1.00 44.95 21 VAL B C 1
ATOM 2755 O O . VAL B 2 21 ? 46.363 27.213 50.171 1.00 45.35 21 VAL B O 1
ATOM 2759 N N . LYS B 2 22 ? 46.258 25.185 49.349 1.00 44.51 22 LYS B N 1
ATOM 2760 C CA . LYS B 2 22 ? 47.605 25.086 49.831 1.00 45.49 22 LYS B CA 1
ATOM 2761 C C . LYS B 2 22 ? 48.510 26.006 49.066 1.00 46.08 22 LYS B C 1
ATOM 2762 O O . LYS B 2 22 ? 49.357 26.556 49.666 1.00 49.07 22 LYS B O 1
ATOM 2768 N N . SER B 2 23 ? 48.339 26.231 47.757 1.00 47.42 23 SER B N 1
ATOM 2769 C CA . SER B 2 23 ? 49.240 27.140 47.051 1.00 46.78 23 SER B CA 1
ATOM 2770 C C . SER B 2 23 ? 49.226 28.512 47.704 1.00 46.09 23 SER B C 1
ATOM 2771 O O . SER B 2 23 ? 50.268 29.151 47.852 1.00 44.76 23 SER B O 1
ATOM 2774 N N . ALA B 2 24 ? 48.029 28.915 48.084 1.00 44.69 24 ALA B N 1
ATOM 2775 C CA . ALA B 2 24 ? 47.771 30.190 48.669 1.00 45.35 24 ALA B CA 1
ATOM 2776 C C . ALA B 2 24 ? 48.365 30.365 50.084 1.00 47.49 24 ALA B C 1
ATOM 2777 O O . ALA B 2 24 ? 48.788 31.537 50.476 1.00 44.39 24 ALA B O 1
ATOM 2779 N N . ILE B 2 25 ? 48.453 29.224 50.820 1.00 48.65 25 ILE B N 1
ATOM 2780 C CA . ILE B 2 25 ? 48.913 29.319 52.189 1.00 48.93 25 ILE B CA 1
ATOM 2781 C C . ILE B 2 25 ? 50.400 29.567 52.159 1.00 49.45 25 ILE B C 1
ATOM 2782 O O . ILE B 2 25 ? 50.899 30.376 52.937 1.00 49.93 25 ILE B O 1
ATOM 2787 N N . GLU B 2 26 ? 51.107 28.986 51.207 1.00 48.36 26 GLU B N 1
ATOM 2788 C CA . GLU B 2 26 ? 52.513 29.315 51.098 1.00 48.44 26 GLU B CA 1
ATOM 2789 C C . GLU B 2 26 ? 52.767 30.707 50.527 1.00 48.68 26 GLU B C 1
ATOM 2790 O O . GLU B 2 26 ? 53.782 31.332 50.900 1.00 49.44 26 GLU B O 1
ATOM 2796 N N . ILE B 2 27 ? 51.907 31.206 49.614 1.00 49.04 27 ILE B N 1
ATOM 2797 C CA . ILE B 2 27 ? 52.114 32.581 49.062 1.00 48.78 27 ILE B CA 1
ATOM 2798 C C . ILE B 2 27 ? 51.960 33.578 50.220 1.00 46.91 27 ILE B C 1
ATOM 2799 O O . ILE B 2 27 ? 52.815 34.350 50.495 1.00 45.59 27 ILE B O 1
ATOM 2804 N N . ALA B 2 28 ? 50.840 33.503 50.897 1.00 48.02 28 ALA B N 1
ATOM 2805 C CA . ALA B 2 28 ? 50.607 34.273 52.101 1.00 49.26 28 ALA B CA 1
ATOM 2806 C C . ALA B 2 28 ? 51.811 34.233 53.023 1.00 50.31 28 ALA B C 1
ATOM 2807 O O . ALA B 2 28 ? 52.256 35.305 53.435 1.00 50.84 28 ALA B O 1
ATOM 2809 N N . ALA B 2 29 ? 52.372 33.064 53.319 1.00 49.61 29 ALA B N 1
ATOM 2810 C CA . ALA B 2 29 ? 53.500 32.991 54.261 1.00 50.50 29 ALA B CA 1
ATOM 2811 C C . ALA B 2 29 ? 54.837 33.525 53.800 1.00 52.27 29 ALA B C 1
ATOM 2812 O O . ALA B 2 29 ? 55.779 33.637 54.628 1.00 53.33 29 ALA B O 1
ATOM 2814 N N . ASN B 2 30 ? 54.874 34.014 52.555 1.00 50.45 30 ASN B N 1
ATOM 2815 C CA . ASN B 2 30 ? 56.107 34.512 51.989 1.00 47.56 30 ASN B CA 1
ATOM 2816 C C . ASN B 2 30 ? 56.025 35.811 51.342 1.00 47.59 30 ASN B C 1
ATOM 2817 O O . ASN B 2 30 ? 57.048 36.415 51.062 1.00 47.92 30 ASN B O 1
ATOM 2822 N N . ILE B 2 31 ? 54.857 36.294 51.004 1.00 48.65 31 ILE B N 1
ATOM 2823 C CA . ILE B 2 31 ? 54.939 37.563 50.294 1.00 49.09 31 ILE B CA 1
ATOM 2824 C C . ILE B 2 31 ? 55.480 38.598 51.311 1.00 50.00 31 ILE B C 1
ATOM 2825 O O . ILE B 2 31 ? 55.188 38.529 52.499 1.00 49.04 31 ILE B O 1
ATOM 2830 N N . ASN B 2 32 ? 56.318 39.514 50.878 1.00 50.71 32 ASN B N 1
ATOM 2831 C CA . ASN B 2 32 ? 56.773 40.589 51.733 1.00 50.74 32 ASN B CA 1
ATOM 2832 C C . ASN B 2 32 ? 55.663 41.663 52.092 1.00 52.57 32 ASN B C 1
ATOM 2833 O O . ASN B 2 32 ? 55.265 42.489 51.284 1.00 51.94 32 ASN B O 1
ATOM 2838 N N . LYS B 2 33 ? 55.194 41.675 53.334 1.00 55.45 33 LYS B N 1
ATOM 2839 C CA . LYS B 2 33 ? 54.083 42.544 53.769 1.00 57.24 33 LYS B CA 1
ATOM 2840 C C . LYS B 2 33 ? 54.458 44.034 54.056 1.00 57.31 33 LYS B C 1
ATOM 2841 O O . LYS B 2 33 ? 53.588 44.911 54.324 1.00 58.24 33 LYS B O 1
ATOM 2847 N N . GLU B 2 34 ? 55.768 44.280 53.971 1.00 57.94 34 GLU B N 1
ATOM 2848 C CA . GLU B 2 34 ? 56.278 45.665 54.063 1.00 59.97 34 GLU B CA 1
ATOM 2849 C C . GLU B 2 34 ? 56.106 46.332 52.715 1.00 60.53 34 GLU B C 1
ATOM 2850 O O . GLU B 2 34 ? 55.972 47.557 52.615 1.00 61.25 34 GLU B O 1
ATOM 2856 N N . LYS B 2 35 ? 56.041 45.508 51.677 1.00 59.65 35 LYS B N 1
ATOM 2857 C CA . LYS B 2 35 ? 55.894 46.070 50.357 1.00 56.90 35 LYS B CA 1
ATOM 2858 C C . LYS B 2 35 ? 54.514 45.860 49.763 1.00 56.73 35 LYS B C 1
ATOM 2859 O O . LYS B 2 35 ? 54.036 46.631 48.893 1.00 57.29 35 LYS B O 1
ATOM 2865 N N . TYR B 2 36 ? 53.825 44.863 50.264 1.00 53.63 36 TYR B N 1
ATOM 2866 C CA . TYR B 2 36 ? 52.581 44.503 49.653 1.00 51.22 36 TYR B CA 1
ATOM 2867 C C . TYR B 2 36 ? 51.569 44.403 50.746 1.00 51.24 36 TYR B C 1
ATOM 2868 O O . TYR B 2 36 ? 51.868 43.956 51.852 1.00 51.71 36 TYR B O 1
ATOM 2877 N N . GLU B 2 37 ? 50.346 44.733 50.421 1.00 51.09 37 GLU B N 1
ATOM 2878 C CA . GLU B 2 37 ? 49.266 44.566 51.349 1.00 51.29 37 GLU B CA 1
ATOM 2879 C C . GLU B 2 37 ? 48.326 43.611 50.676 1.00 51.44 37 GLU B C 1
ATOM 2880 O O . GLU B 2 37 ? 47.637 43.942 49.726 1.00 51.95 37 GLU B O 1
ATOM 2886 N N . PRO B 2 38 ? 48.350 42.383 51.103 1.00 51.38 38 PRO B N 1
ATOM 2887 C CA . PRO B 2 38 ? 47.560 41.335 50.431 1.00 51.20 38 PRO B CA 1
ATOM 2888 C C . PRO B 2 38 ? 46.101 41.313 50.828 1.00 52.18 38 PRO B C 1
ATOM 2889 O O . PRO B 2 38 ? 45.802 41.471 52.010 1.00 54.17 38 PRO B O 1
ATOM 2893 N N . LEU B 2 39 ? 45.212 41.162 49.869 1.00 50.75 39 LEU B N 1
ATOM 2894 C CA . LEU B 2 39 ? 43.826 41.064 50.171 1.00 50.09 39 LEU B CA 1
ATOM 2895 C C . LEU B 2 39 ? 43.476 39.580 49.842 1.00 49.71 39 LEU B C 1
ATOM 2896 O O . LEU B 2 39 ? 43.542 39.213 48.720 1.00 50.73 39 LEU B O 1
ATOM 2901 N N . TYR B 2 40 ? 43.083 38.713 50.764 1.00 49.51 40 TYR B N 1
ATOM 2902 C CA . TYR B 2 40 ? 42.801 37.317 50.428 1.00 48.65 40 TYR B CA 1
ATOM 2903 C C . TYR B 2 40 ? 41.392 37.093 50.018 1.00 49.92 40 TYR B C 1
ATOM 2904 O O . TYR B 2 40 ? 40.495 37.185 50.825 1.00 48.48 40 TYR B O 1
ATOM 2913 N N . ILE B 2 41 ? 41.196 36.766 48.718 1.00 51.49 41 ILE B N 1
ATOM 2914 C CA . ILE B 2 41 ? 39.885 36.420 48.201 1.00 51.26 41 ILE B CA 1
ATOM 2915 C C . ILE B 2 41 ? 39.657 34.923 47.974 1.00 50.44 41 ILE B C 1
ATOM 2916 O O . ILE B 2 41 ? 39.990 34.363 46.970 1.00 52.07 41 ILE B O 1
ATOM 2921 N N . GLY B 2 42 ? 39.025 34.273 48.901 1.00 50.00 42 GLY B N 1
ATOM 2922 C CA . GLY B 2 42 ? 38.764 32.868 48.786 1.00 49.29 42 GLY B CA 1
ATOM 2923 C C . GLY B 2 42 ? 37.568 32.673 47.918 1.00 48.81 42 GLY B C 1
ATOM 2924 O O . GLY B 2 42 ? 36.646 33.401 48.031 1.00 50.02 42 GLY B O 1
ATOM 2925 N N . ILE B 2 43 ? 37.583 31.680 47.052 1.00 48.87 43 ILE B N 1
ATOM 2926 C CA . ILE B 2 43 ? 36.394 31.341 46.336 1.00 50.35 43 ILE B CA 1
ATOM 2927 C C . ILE B 2 43 ? 35.936 29.955 46.798 1.00 50.85 43 ILE B C 1
ATOM 2928 O O . ILE B 2 43 ? 36.637 28.908 46.633 1.00 51.82 43 ILE B O 1
ATOM 2933 N N . THR B 2 44 ? 34.757 29.881 47.375 1.00 51.44 44 THR B N 1
ATOM 2934 C CA . THR B 2 44 ? 34.350 28.511 47.793 1.00 50.53 44 THR B CA 1
ATOM 2935 C C . THR B 2 44 ? 34.161 27.581 46.628 1.00 51.75 44 THR B C 1
ATOM 2936 O O . THR B 2 44 ? 34.112 27.956 45.450 1.00 51.45 44 THR B O 1
ATOM 2940 N N . LYS B 2 45 ? 33.967 26.341 47.018 1.00 53.02 45 LYS B N 1
ATOM 2941 C CA . LYS B 2 45 ? 33.803 25.300 46.084 1.00 53.80 45 LYS B CA 1
ATOM 2942 C C . LYS B 2 45 ? 32.513 25.479 45.407 1.00 51.57 45 LYS B C 1
ATOM 2943 O O . LYS B 2 45 ? 32.330 25.051 44.322 1.00 50.15 45 LYS B O 1
ATOM 2949 N N . SER B 2 46 ? 31.625 26.179 46.003 1.00 50.81 46 SER B N 1
ATOM 2950 C CA . SER B 2 46 ? 30.432 26.331 45.247 1.00 53.88 46 SER B CA 1
ATOM 2951 C C . SER B 2 46 ? 30.414 27.676 44.472 1.00 54.55 46 SER B C 1
ATOM 2952 O O . SER B 2 46 ? 29.415 28.116 43.912 1.00 56.70 46 SER B O 1
ATOM 2955 N N . GLY B 2 47 ? 31.565 28.330 44.408 1.00 55.66 47 GLY B N 1
ATOM 2956 C CA . GLY B 2 47 ? 31.658 29.565 43.657 1.00 53.17 47 GLY B CA 1
ATOM 2957 C C . GLY B 2 47 ? 31.254 30.845 44.341 1.00 50.08 47 GLY B C 1
ATOM 2958 O O . GLY B 2 47 ? 30.902 31.820 43.685 1.00 48.27 47 GLY B O 1
ATOM 2959 N N . VAL B 2 48 ? 31.348 30.859 45.658 1.00 49.64 48 VAL B N 1
ATOM 2960 C CA . VAL B 2 48 ? 30.993 32.081 46.387 1.00 49.36 48 VAL B CA 1
ATOM 2961 C C . VAL B 2 48 ? 32.290 32.855 46.724 1.00 49.15 48 VAL B C 1
ATOM 2962 O O . VAL B 2 48 ? 33.318 32.243 47.126 1.00 48.96 48 VAL B O 1
ATOM 2966 N N . TRP B 2 49 ? 32.272 34.153 46.507 1.00 49.04 49 TRP B N 1
ATOM 2967 C CA . TRP B 2 49 ? 33.482 34.926 46.766 1.00 51.40 49 TRP B CA 1
ATOM 2968 C C . TRP B 2 49 ? 33.552 35.592 48.149 1.00 53.06 49 TRP B C 1
ATOM 2969 O O . TRP B 2 49 ? 32.668 36.376 48.562 1.00 53.52 49 TRP B O 1
ATOM 2980 N N . LYS B 2 50 ? 34.647 35.356 48.858 1.00 54.99 50 LYS B N 1
ATOM 2981 C CA . LYS B 2 50 ? 34.794 35.988 50.181 1.00 56.43 50 LYS B CA 1
ATOM 2982 C C . LYS B 2 50 ? 36.142 36.636 50.501 1.00 57.39 50 LYS B C 1
ATOM 2983 O O . LYS B 2 50 ? 37.169 36.104 50.175 1.00 55.60 50 LYS B O 1
ATOM 2989 N N . MET B 2 51 ? 36.131 37.801 51.136 1.00 58.55 51 MET B N 1
ATOM 2990 C CA . MET B 2 51 ? 37.376 38.317 51.528 1.00 59.81 51 MET B CA 1
ATOM 2991 C C . MET B 2 51 ? 37.621 37.740 52.941 1.00 61.71 51 MET B C 1
ATOM 2992 O O . MET B 2 51 ? 36.760 37.845 53.829 1.00 63.26 51 MET B O 1
ATOM 2997 N N . CYS B 2 52 ? 38.805 37.192 53.162 1.00 61.95 52 CYS B N 1
ATOM 2998 C CA . CYS B 2 52 ? 39.163 36.736 54.498 1.00 64.32 52 CYS B CA 1
ATOM 2999 C C . CYS B 2 52 ? 40.482 37.298 54.954 1.00 64.90 52 CYS B C 1
ATOM 3000 O O . CYS B 2 52 ? 41.125 38.111 54.279 1.00 66.49 52 CYS B O 1
ATOM 3003 N N . GLU B 2 53 ? 40.864 36.845 56.125 1.00 65.57 53 GLU B N 1
ATOM 3004 C CA . GLU B 2 53 ? 42.049 37.331 56.794 1.00 66.59 53 GLU B CA 1
ATOM 3005 C C . GLU B 2 53 ? 43.304 36.703 56.234 1.00 65.26 53 GLU B C 1
ATOM 3006 O O . GLU B 2 53 ? 44.287 37.398 55.984 1.00 63.89 53 GLU B O 1
ATOM 3012 N N . LYS B 2 54 ? 43.269 35.387 56.063 1.00 64.85 54 LYS B N 1
ATOM 3013 C CA . LYS B 2 54 ? 44.409 34.727 55.467 1.00 65.40 54 LYS B CA 1
ATOM 3014 C C . LYS B 2 54 ? 43.971 33.407 54.917 1.00 64.25 54 LYS B C 1
ATOM 3015 O O . LYS B 2 54 ? 42.972 32.888 55.302 1.00 63.81 54 LYS B O 1
ATOM 3021 N N . PRO B 2 55 ? 44.739 32.861 54.012 1.00 63.95 55 PRO B N 1
ATOM 3022 C CA . PRO B 2 55 ? 44.405 31.547 53.523 1.00 63.60 55 PRO B CA 1
ATOM 3023 C C . PRO B 2 55 ? 44.781 30.469 54.563 1.00 63.42 55 PRO B C 1
ATOM 3024 O O . PRO B 2 55 ? 45.786 30.610 55.253 1.00 62.85 55 PRO B O 1
ATOM 3028 N N . CYS B 2 56 ? 43.964 29.429 54.691 1.00 64.88 56 CYS B N 1
ATOM 3029 C CA . CYS B 2 56 ? 44.193 28.326 55.651 1.00 68.20 56 CYS B CA 1
ATOM 3030 C C . CYS B 2 56 ? 43.160 27.287 55.363 1.00 70.30 56 CYS B C 1
ATOM 3031 O O . CYS B 2 56 ? 42.232 27.579 54.630 1.00 71.19 56 CYS B O 1
ATOM 3034 N N . ALA B 2 57 ? 43.289 26.076 55.910 1.00 72.88 57 ALA B N 1
ATOM 3035 C CA . ALA B 2 57 ? 42.208 25.123 55.663 1.00 75.52 57 ALA B CA 1
ATOM 3036 C C . ALA B 2 57 ? 40.874 25.508 56.350 1.00 76.75 57 ALA B C 1
ATOM 3037 O O . ALA B 2 57 ? 39.816 25.096 55.915 1.00 78.38 57 ALA B O 1
ATOM 3039 N N . GLU B 2 58 ? 40.908 26.342 57.374 1.00 78.31 58 GLU B N 1
ATOM 3040 C CA . GLU B 2 58 ? 39.645 26.864 57.948 1.00 79.29 58 GLU B CA 1
ATOM 3041 C C . GLU B 2 58 ? 39.404 28.321 57.511 1.00 79.45 58 GLU B C 1
ATOM 3042 O O . GLU B 2 58 ? 38.890 29.146 58.310 1.00 79.67 58 GLU B O 1
ATOM 3044 N N . TRP B 2 59 ? 39.762 28.642 56.249 1.00 78.74 59 TRP B N 1
ATOM 3045 C CA . TRP B 2 59 ? 39.642 30.036 55.747 1.00 77.22 59 TRP B CA 1
ATOM 3046 C C . TRP B 2 59 ? 38.228 30.507 55.767 1.00 77.42 59 TRP B C 1
ATOM 3047 O O . TRP B 2 59 ? 37.988 31.685 55.973 1.00 77.37 59 TRP B O 1
ATOM 3058 N N . GLU B 2 60 ? 37.289 29.609 55.520 1.00 78.24 60 GLU B N 1
ATOM 3059 C CA . GLU B 2 60 ? 35.916 30.081 55.562 1.00 80.16 60 GLU B CA 1
ATOM 3060 C C . GLU B 2 60 ? 35.460 30.228 57.017 1.00 81.09 60 GLU B C 1
ATOM 3061 O O . GLU B 2 60 ? 35.463 29.245 57.778 1.00 82.70 60 GLU B O 1
ATOM 3067 N N . ASN B 2 61 ? 35.120 31.468 57.371 1.00 80.99 61 ASN B N 1
ATOM 3068 C CA . ASN B 2 61 ? 34.809 31.907 58.738 1.00 81.26 61 ASN B CA 1
ATOM 3069 C C . ASN B 2 61 ? 33.916 33.197 58.841 1.00 80.81 61 ASN B C 1
ATOM 3070 O O . ASN B 2 61 ? 33.785 33.987 57.901 1.00 81.58 61 ASN B O 1
ATOM 3075 N N . GLU B 2 62 ? 33.271 33.365 59.979 1.00 81.27 62 GLU B N 1
ATOM 3076 C CA . GLU B 2 62 ? 32.289 34.416 60.180 1.00 81.43 62 GLU B CA 1
ATOM 3077 C C . GLU B 2 62 ? 32.827 35.769 59.804 1.00 81.13 62 GLU B C 1
ATOM 3078 O O . GLU B 2 62 ? 32.080 36.608 59.310 1.00 81.02 62 GLU B O 1
ATOM 3084 N N . ASN B 2 63 ? 34.118 35.972 60.079 1.00 81.09 63 ASN B N 1
ATOM 3085 C CA . ASN B 2 63 ? 34.829 37.203 59.714 1.00 80.31 63 ASN B CA 1
ATOM 3086 C C . ASN B 2 63 ? 34.941 37.487 58.225 1.00 78.35 63 ASN B C 1
ATOM 3087 O O . ASN B 2 63 ? 35.144 38.638 57.841 1.00 79.28 63 ASN B O 1
ATOM 3092 N N . CYS B 2 64 ? 34.866 36.476 57.381 1.00 75.26 64 CYS B N 1
ATOM 3093 C CA . CYS B 2 64 ? 34.972 36.789 55.980 1.00 72.88 64 CYS B CA 1
ATOM 3094 C C . CYS B 2 64 ? 33.704 37.525 55.608 1.00 73.07 64 CYS B C 1
ATOM 3095 O O . CYS B 2 64 ? 32.741 37.532 56.338 1.00 72.70 64 CYS B O 1
ATOM 3098 N N . TYR B 2 65 ? 33.708 38.170 54.453 1.00 73.47 65 TYR B N 1
ATOM 3099 C CA . TYR B 2 65 ? 32.499 38.800 53.950 1.00 71.78 65 TYR B CA 1
ATOM 3100 C C . TYR B 2 65 ? 32.504 38.946 52.443 1.00 68.42 65 TYR B C 1
ATOM 3101 O O . TYR B 2 65 ? 33.552 38.914 51.794 1.00 68.59 65 TYR B O 1
ATOM 3110 N N . SER B 2 66 ? 31.306 39.140 51.914 1.00 64.64 66 SER B N 1
ATOM 3111 C CA . SER B 2 66 ? 31.063 39.144 50.493 1.00 61.28 66 SER B CA 1
ATOM 3112 C C . SER B 2 66 ? 31.976 40.120 49.806 1.00 59.23 66 SER B C 1
ATOM 3113 O O . SER B 2 66 ? 32.074 41.258 50.194 1.00 58.78 66 SER B O 1
ATOM 3116 N N . ALA B 2 67 ? 32.669 39.650 48.788 1.00 57.00 67 ALA B N 1
ATOM 3117 C CA . ALA B 2 67 ? 33.697 40.468 48.159 1.00 55.34 67 ALA B CA 1
ATOM 3118 C C . ALA B 2 67 ? 33.934 40.003 46.748 1.00 53.89 67 ALA B C 1
ATOM 3119 O O . ALA B 2 67 ? 34.534 38.974 46.538 1.00 54.75 67 ALA B O 1
ATOM 3121 N N . VAL B 2 68 ? 33.471 40.705 45.757 1.00 52.29 68 VAL B N 1
ATOM 3122 C CA . VAL B 2 68 ? 33.900 40.273 44.438 1.00 51.23 68 VAL B CA 1
ATOM 3123 C C . VAL B 2 68 ? 34.845 41.245 43.760 1.00 50.57 68 VAL B C 1
ATOM 3124 O O . VAL B 2 68 ? 34.891 42.446 44.049 1.00 50.40 68 VAL B O 1
ATOM 3128 N N . LEU B 2 69 ? 35.541 40.720 42.780 1.00 49.58 69 LEU B N 1
ATOM 3129 C CA . LEU B 2 69 ? 36.283 41.542 41.850 1.00 48.05 69 LEU B CA 1
ATOM 3130 C C . LEU B 2 69 ? 35.278 42.134 40.832 1.00 46.63 69 LEU B C 1
ATOM 3131 O O . LEU B 2 69 ? 34.493 41.440 40.290 1.00 43.56 69 LEU B O 1
ATOM 3136 N N . SER B 2 70 ? 35.276 43.443 40.620 1.00 46.88 70 SER B N 1
ATOM 3137 C CA . SER B 2 70 ? 34.377 44.037 39.679 1.00 46.49 70 SER B CA 1
ATOM 3138 C C . SER B 2 70 ? 34.996 44.088 38.265 1.00 46.54 70 SER B C 1
ATOM 3139 O O . SER B 2 70 ? 36.195 44.266 38.130 1.00 47.57 70 SER B O 1
ATOM 3142 N N . PRO B 2 71 ? 34.179 43.987 37.235 1.00 44.64 71 PRO B N 1
ATOM 3143 C CA . PRO B 2 71 ? 34.643 44.100 35.837 1.00 45.16 71 PRO B CA 1
ATOM 3144 C C . PRO B 2 71 ? 34.938 45.539 35.356 1.00 45.04 71 PRO B C 1
ATOM 3145 O O . PRO B 2 71 ? 35.581 45.785 34.312 1.00 45.30 71 PRO B O 1
ATOM 3149 N N . ASP B 2 72 ? 34.417 46.486 36.116 1.00 46.79 72 ASP B N 1
ATOM 3150 C CA . ASP B 2 72 ? 34.419 47.928 35.790 1.00 46.19 72 ASP B CA 1
ATOM 3151 C C . ASP B 2 72 ? 35.837 48.565 35.915 1.00 45.65 72 ASP B C 1
ATOM 3152 O O . ASP B 2 72 ? 36.476 48.572 36.964 1.00 40.92 72 ASP B O 1
ATOM 3157 N N . LYS B 2 73 ? 36.249 49.179 34.827 1.00 46.35 73 LYS B N 1
ATOM 3158 C CA . LYS B 2 73 ? 37.572 49.718 34.840 1.00 46.68 73 LYS B CA 1
ATOM 3159 C C . LYS B 2 73 ? 37.768 50.885 35.766 1.00 47.82 73 LYS B C 1
ATOM 3160 O O . LYS B 2 73 ? 38.821 50.976 36.322 1.00 51.53 73 LYS B O 1
ATOM 3166 N N . LYS B 2 74 ? 36.803 51.773 35.952 1.00 47.78 74 LYS B N 1
ATOM 3167 C CA . LYS B 2 74 ? 36.977 52.889 36.894 1.00 47.31 74 LYS B CA 1
ATOM 3168 C C . LYS B 2 74 ? 37.025 52.357 38.336 1.00 46.15 74 LYS B C 1
ATOM 3169 O O . LYS B 2 74 ? 37.850 52.784 39.088 1.00 45.62 74 LYS B O 1
ATOM 3175 N N . MET B 2 75 ? 36.231 51.355 38.695 1.00 44.50 75 MET B N 1
ATOM 3176 C CA . MET B 2 75 ? 36.416 50.775 40.012 1.00 43.45 75 MET B CA 1
ATOM 3177 C C . MET B 2 75 ? 37.783 50.133 40.179 1.00 44.07 75 MET B C 1
ATOM 3178 O O . MET B 2 75 ? 38.476 50.288 41.200 1.00 44.76 75 MET B O 1
ATOM 3183 N N . HIS B 2 76 ? 38.239 49.457 39.173 1.00 45.08 76 HIS B N 1
ATOM 3184 C CA . HIS B 2 76 ? 39.573 48.897 39.285 1.00 47.72 76 HIS B CA 1
ATOM 3185 C C . HIS B 2 76 ? 39.804 48.254 40.654 1.00 47.58 76 HIS B C 1
ATOM 3186 O O . HIS B 2 76 ? 40.784 48.592 41.356 1.00 46.80 76 HIS B O 1
ATOM 3193 N N . GLY B 2 77 ? 38.893 47.352 41.048 1.00 47.73 77 GLY B N 1
ATOM 3194 C CA . GLY B 2 77 ? 38.962 46.804 42.383 1.00 46.23 77 GLY B CA 1
ATOM 3195 C C . GLY B 2 77 ? 37.868 45.858 42.781 1.00 47.91 77 GLY B C 1
ATOM 3196 O O . GLY B 2 77 ? 37.223 45.211 41.916 1.00 47.33 77 GLY B O 1
ATOM 3197 N N . LEU B 2 78 ? 37.661 45.745 44.101 1.00 48.55 78 LEU B N 1
ATOM 3198 C CA . LEU B 2 78 ? 36.638 44.863 44.654 1.00 50.78 78 LEU B CA 1
ATOM 3199 C C . LEU B 2 78 ? 35.367 45.645 45.073 1.00 51.62 78 LEU B C 1
ATOM 3200 O O . LEU B 2 78 ? 35.401 46.855 45.267 1.00 52.69 78 LEU B O 1
ATOM 3205 N N . LEU B 2 79 ? 34.253 44.951 45.177 1.00 52.42 79 LEU B N 1
ATOM 3206 C CA . LEU B 2 79 ? 33.020 45.484 45.711 1.00 53.11 79 LEU B CA 1
ATOM 3207 C C . LEU B 2 79 ? 32.911 44.596 46.929 1.00 55.62 79 LEU B C 1
ATOM 3208 O O . LEU B 2 79 ? 32.708 43.399 46.795 1.00 57.22 79 LEU B O 1
ATOM 3213 N N . VAL B 2 80 ? 33.117 45.181 48.094 1.00 57.46 80 VAL B N 1
ATOM 3214 C CA . VAL B 2 80 ? 33.182 44.477 49.363 1.00 60.55 80 VAL B CA 1
ATOM 3215 C C . VAL B 2 80 ? 31.989 44.854 50.315 1.00 63.36 80 VAL B C 1
ATOM 3216 O O . VAL B 2 80 ? 31.613 45.990 50.415 1.00 63.72 80 VAL B O 1
ATOM 3220 N N . LYS B 2 81 ? 31.448 43.897 51.037 1.00 65.78 81 LYS B N 1
ATOM 3221 C CA . LYS B 2 81 ? 30.388 44.185 51.964 1.00 69.69 81 LYS B CA 1
ATOM 3222 C C . LYS B 2 81 ? 30.976 43.913 53.357 1.00 72.21 81 LYS B C 1
ATOM 3223 O O . LYS B 2 81 ? 30.984 42.772 53.810 1.00 72.68 81 LYS B O 1
ATOM 3229 N N . LYS B 2 82 ? 31.525 44.906 54.030 1.00 75.13 82 LYS B N 1
ATOM 3230 C CA . LYS B 2 82 ? 32.081 44.672 55.368 1.00 77.72 82 LYS B CA 1
ATOM 3231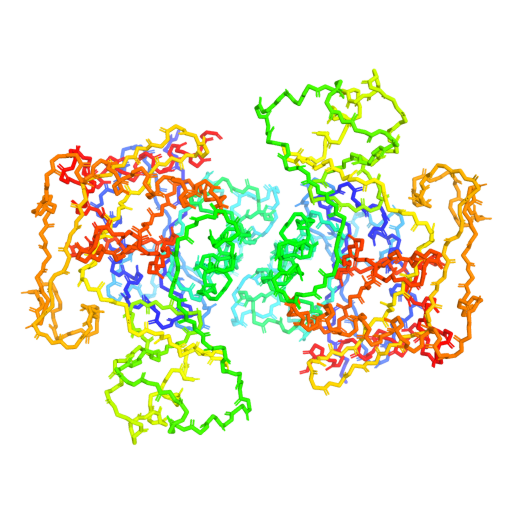 C C . LYS B 2 82 ? 31.037 45.060 56.453 1.00 79.99 82 LYS B C 1
ATOM 3232 O O . LYS B 2 82 ? 30.824 44.348 57.438 1.00 80.66 82 LYS B O 1
ATOM 3238 N N . ASN B 2 83 ? 30.333 46.173 56.227 1.00 82.57 83 ASN B N 1
ATOM 3239 C CA . ASN B 2 83 ? 29.290 46.690 57.128 1.00 83.48 83 ASN B CA 1
ATOM 3240 C C . ASN B 2 83 ? 27.925 46.147 56.624 1.00 83.06 83 ASN B C 1
ATOM 3241 O O . ASN B 2 83 ? 27.726 44.918 56.435 1.00 83.12 83 ASN B O 1
ATOM 3246 N N . HIS B 2 84 ? 26.979 47.050 56.395 1.00 81.84 84 HIS B N 1
ATOM 3247 C CA . HIS B 2 84 ? 25.750 46.634 55.779 1.00 79.33 84 HIS B CA 1
ATOM 3248 C C . HIS B 2 84 ? 25.871 47.013 54.299 1.00 77.76 84 HIS B C 1
ATOM 3249 O O . HIS B 2 84 ? 24.984 46.727 53.516 1.00 78.20 84 HIS B O 1
ATOM 3256 N N . GLU B 2 85 ? 26.984 47.599 53.882 1.00 75.56 85 GLU B N 1
ATOM 3257 C CA . GLU B 2 85 ? 27.046 48.087 52.488 1.00 74.88 85 GLU B CA 1
ATOM 3258 C C . GLU B 2 85 ? 28.231 47.649 51.632 1.00 72.44 85 GLU B C 1
ATOM 3259 O O . GLU B 2 85 ? 29.351 47.479 52.133 1.00 71.58 85 GLU B O 1
ATOM 3261 N N . TYR B 2 86 ? 27.951 47.392 50.348 1.00 70.37 86 TYR B N 1
ATOM 3262 C CA . TYR B 2 86 ? 29.011 47.083 49.385 1.00 67.70 86 TYR B CA 1
ATOM 3263 C C . TYR B 2 86 ? 29.832 48.300 49.136 1.00 66.85 86 TYR B C 1
ATOM 3264 O O . TYR B 2 86 ? 29.308 49.308 48.696 1.00 67.29 86 TYR B O 1
ATOM 3273 N N . GLU B 2 87 ? 31.118 48.217 49.425 1.00 65.27 87 GLU B N 1
ATOM 3274 C CA . GLU B 2 87 ? 31.988 49.308 49.042 1.00 65.71 87 GLU B CA 1
ATOM 3275 C C . GLU B 2 87 ? 33.150 48.864 48.072 1.00 62.71 87 GLU B C 1
ATOM 3276 O O . GLU B 2 87 ? 33.515 47.709 47.955 1.00 62.71 87 GLU B O 1
ATOM 3282 N N . ILE B 2 88 ? 33.658 49.842 47.357 1.00 60.22 88 ILE B N 1
ATOM 3283 C CA . ILE B 2 88 ? 34.617 49.654 46.342 1.00 58.28 88 ILE B CA 1
ATOM 3284 C C . ILE B 2 88 ? 35.965 49.759 46.979 1.00 57.79 88 ILE B C 1
ATOM 3285 O O . ILE B 2 88 ? 36.256 50.789 47.554 1.00 55.00 88 ILE B O 1
ATOM 3290 N N . ASN B 2 89 ? 36.772 48.698 46.885 1.00 56.82 89 ASN B N 1
ATOM 3291 C CA . ASN B 2 89 ? 38.156 48.816 47.312 1.00 57.40 89 ASN B CA 1
ATOM 3292 C C . ASN B 2 89 ? 39.186 48.582 46.229 1.00 57.05 89 ASN B C 1
ATOM 3293 O O . ASN B 2 89 ? 39.297 47.506 45.610 1.00 55.16 89 ASN B O 1
ATOM 3298 N N . HIS B 2 90 ? 39.976 49.616 46.023 1.00 55.86 90 HIS B N 1
ATOM 3299 C CA . HIS B 2 90 ? 41.027 49.574 45.027 1.00 54.59 90 HIS B CA 1
ATOM 3300 C C . HIS B 2 90 ? 42.033 48.406 45.048 1.00 52.16 90 HIS B C 1
ATOM 3301 O O . HIS B 2 90 ? 42.530 48.065 46.069 1.00 52.99 90 HIS B O 1
ATOM 3308 N N . VAL B 2 91 ? 42.411 47.872 43.908 1.00 50.24 91 VAL B N 1
ATOM 3309 C CA . VAL B 2 91 ? 43.448 46.846 43.939 1.00 49.08 91 VAL B CA 1
ATOM 3310 C C . VAL B 2 91 ? 44.507 47.297 43.007 1.00 48.23 91 VAL B C 1
ATOM 3311 O O . VAL B 2 91 ? 44.159 47.831 41.933 1.00 48.66 91 VAL B O 1
ATOM 3315 N N . ASP B 2 92 ? 45.789 47.233 43.404 1.00 47.07 92 ASP B N 1
ATOM 3316 C CA . ASP B 2 92 ? 46.867 47.655 42.441 1.00 47.55 92 ASP B CA 1
ATOM 3317 C C . ASP B 2 92 ? 47.205 46.547 41.435 1.00 48.57 92 ASP B C 1
ATOM 3318 O O . ASP B 2 92 ? 47.486 46.807 40.282 1.00 47.71 92 ASP B O 1
ATOM 3323 N N . VAL B 2 93 ? 47.157 45.298 41.933 1.00 49.31 93 VAL B N 1
ATOM 3324 C CA . VAL B 2 93 ? 47.529 44.168 41.178 1.00 49.49 93 VAL B CA 1
ATOM 3325 C C . VAL B 2 93 ? 46.863 42.870 41.730 1.00 49.52 93 VAL B C 1
ATOM 3326 O O . VAL B 2 93 ? 46.528 42.759 42.885 1.00 49.29 93 VAL B O 1
ATOM 3330 N N . ALA B 2 94 ? 46.655 41.898 40.850 1.00 48.12 94 ALA B N 1
ATOM 3331 C CA . ALA B 2 94 ? 45.929 40.660 41.173 1.00 45.88 94 ALA B CA 1
ATOM 3332 C C . ALA B 2 94 ? 46.826 39.423 40.829 1.00 45.07 94 ALA B C 1
ATOM 3333 O O . ALA B 2 94 ? 47.525 39.372 39.814 1.00 43.59 94 ALA B O 1
ATOM 3335 N N . PHE B 2 95 ? 46.869 38.475 41.751 1.00 44.28 95 PHE B N 1
ATOM 3336 C CA . PHE B 2 95 ? 47.725 37.337 41.611 1.00 43.72 95 PHE B CA 1
ATOM 3337 C C . PHE B 2 95 ? 46.742 36.228 41.860 1.00 44.95 95 PHE B C 1
ATOM 3338 O O . PHE B 2 95 ? 46.346 36.000 43.005 1.00 47.72 95 PHE B O 1
ATOM 3346 N N . SER B 2 96 ? 46.283 35.543 40.838 1.00 43.70 96 SER B N 1
ATOM 3347 C CA . SER B 2 96 ? 45.331 34.481 41.179 1.00 43.39 96 SER B CA 1
ATOM 3348 C C . SER B 2 96 ? 46.099 33.215 41.447 1.00 42.97 96 SER B C 1
ATOM 3349 O O . SER B 2 96 ? 47.072 32.949 40.761 1.00 40.90 96 SER B O 1
ATOM 3352 N N . ALA B 2 97 ? 45.619 32.411 42.398 1.00 43.06 97 ALA B N 1
ATOM 3353 C CA . ALA B 2 97 ? 46.296 31.162 42.730 1.00 41.78 97 ALA B CA 1
ATOM 3354 C C . ALA B 2 97 ? 45.320 30.060 42.500 1.00 42.62 97 ALA B C 1
ATOM 3355 O O . ALA B 2 97 ? 45.507 28.937 42.963 1.00 42.52 97 ALA B O 1
ATOM 3357 N N . LEU B 2 98 ? 44.232 30.387 41.827 1.00 43.28 98 LEU B N 1
ATOM 3358 C CA . LEU B 2 98 ? 43.344 29.301 41.449 1.00 45.69 98 LEU B CA 1
ATOM 3359 C C . LEU B 2 98 ? 44.071 28.314 40.562 1.00 46.04 98 LEU B C 1
ATOM 3360 O O . LEU B 2 98 ? 44.904 28.729 39.714 1.00 49.04 98 LEU B O 1
ATOM 3365 N N . HIS B 2 99 ? 43.719 27.033 40.611 1.00 46.18 99 HIS B N 1
ATOM 3366 C CA . HIS B 2 99 ? 44.236 26.088 39.603 1.00 44.58 99 HIS B CA 1
ATOM 3367 C C . HIS B 2 99 ? 43.114 25.442 38.840 1.00 44.72 99 HIS B C 1
ATOM 3368 O O . HIS B 2 99 ? 42.046 25.256 39.420 1.00 47.30 99 HIS B O 1
ATOM 3375 N N . GLY B 2 100 ? 43.355 25.071 37.580 1.00 43.60 100 GLY B N 1
ATOM 3376 C CA . GLY B 2 100 ? 42.408 24.371 36.780 1.00 44.91 100 GLY B CA 1
ATOM 3377 C C . GLY B 2 100 ? 41.181 25.155 36.410 1.00 48.40 100 GLY B C 1
ATOM 3378 O O . GLY B 2 100 ? 41.232 26.315 36.064 1.00 49.22 100 GLY B O 1
ATOM 3379 N N . LYS B 2 101 ? 40.064 24.474 36.411 1.00 50.69 101 LYS B N 1
ATOM 3380 C CA . LYS B 2 101 ? 38.791 25.131 36.110 1.00 54.36 101 LYS B CA 1
ATOM 3381 C C . LYS B 2 101 ? 38.521 26.405 36.896 1.00 53.66 101 LYS B C 1
ATOM 3382 O O . LYS B 2 101 ? 38.693 26.482 38.083 1.00 51.84 101 LYS B O 1
ATOM 3388 N N . SER B 2 102 ? 38.227 27.431 36.117 1.00 54.69 102 SER B N 1
ATOM 3389 C CA . SER B 2 102 ? 37.909 28.793 36.546 1.00 55.11 102 SER B CA 1
ATOM 3390 C C . SER B 2 102 ? 39.178 29.617 36.581 1.00 55.36 102 SER B C 1
ATOM 3391 O O . SER B 2 102 ? 39.182 30.812 36.205 1.00 58.17 102 SER B O 1
ATOM 3394 N N . GLY B 2 103 ? 40.238 28.979 37.011 1.00 52.49 103 GLY B N 1
ATOM 3395 C CA . GLY B 2 103 ? 41.508 29.652 37.230 1.00 50.25 103 GLY B CA 1
ATOM 3396 C C . GLY B 2 103 ? 42.610 29.655 36.205 1.00 49.78 103 GLY B C 1
ATOM 3397 O O . GLY B 2 103 ? 43.333 30.661 36.031 1.00 50.88 103 GLY B O 1
ATOM 3398 N N . GLU B 2 104 ? 42.843 28.538 35.552 1.00 48.39 104 GLU B N 1
ATOM 3399 C CA . GLU B 2 104 ? 43.808 28.564 34.491 1.00 47.43 104 GLU B CA 1
ATOM 3400 C C . GLU B 2 104 ? 43.211 28.418 33.154 1.00 46.07 104 GLU B C 1
ATOM 3401 O O . GLU B 2 104 ? 43.870 28.038 32.150 1.00 46.91 104 GLU B O 1
ATOM 3407 N N . ASP B 2 105 ? 41.932 28.534 33.101 1.00 44.00 105 ASP B N 1
ATOM 3408 C CA . ASP B 2 105 ? 41.389 28.230 31.782 1.00 44.38 105 ASP B CA 1
ATOM 3409 C C . ASP B 2 105 ? 40.992 29.549 31.004 1.00 44.53 105 ASP B C 1
ATOM 3410 O O . ASP B 2 105 ? 40.242 29.466 30.045 1.00 45.68 105 ASP B O 1
ATOM 3415 N N . GLY B 2 106 ? 41.498 30.691 31.460 1.00 43.47 106 GLY B N 1
ATOM 3416 C CA . GLY B 2 106 ? 41.186 31.996 30.941 1.00 46.35 106 GLY B CA 1
ATOM 3417 C C . GLY B 2 106 ? 40.003 32.700 31.616 1.00 46.72 106 GLY B C 1
ATOM 3418 O O . GLY B 2 106 ? 39.794 33.889 31.348 1.00 46.66 106 GLY B O 1
ATOM 3419 N N . SER B 2 107 ? 39.224 31.971 32.428 1.00 44.99 107 SER B N 1
ATOM 3420 C CA . SER B 2 107 ? 38.001 32.523 33.080 1.00 44.61 107 SER B CA 1
ATOM 3421 C C . SER B 2 107 ? 38.273 33.689 34.022 1.00 44.41 107 SER B C 1
ATOM 3422 O O . SER B 2 107 ? 37.804 34.790 33.857 1.00 41.33 107 SER B O 1
ATOM 3425 N N . ILE B 2 108 ? 39.099 33.444 35.017 1.00 45.93 108 ILE B N 1
ATOM 3426 C CA . ILE B 2 108 ? 39.594 34.539 35.875 1.00 46.14 108 ILE B CA 1
ATOM 3427 C C . ILE B 2 108 ? 40.399 35.584 35.077 1.00 46.97 108 ILE B C 1
ATOM 3428 O O . ILE B 2 108 ? 40.254 36.786 35.329 1.00 46.27 108 ILE B O 1
ATOM 3433 N N . GLN B 2 109 ? 41.121 35.153 34.050 1.00 44.07 109 GLN B N 1
ATOM 3434 C CA . GLN B 2 109 ? 41.838 36.119 33.237 1.00 43.33 109 GLN B CA 1
ATOM 3435 C C . GLN B 2 109 ? 40.797 37.024 32.507 1.00 43.21 109 GLN B C 1
ATOM 3436 O O . GLN B 2 109 ? 41.031 38.211 32.241 1.00 42.31 109 GLN B O 1
ATOM 3442 N N . GLY B 2 110 ? 39.642 36.490 32.247 1.00 42.59 110 GLY B N 1
ATOM 3443 C CA . GLY B 2 110 ? 38.714 37.330 31.533 1.00 47.09 110 GLY B CA 1
ATOM 3444 C C . GLY B 2 110 ? 38.242 38.519 32.384 1.00 47.57 110 GLY B C 1
ATOM 3445 O O . GLY B 2 110 ? 38.130 39.606 31.845 1.00 47.02 110 GLY B O 1
ATOM 3446 N N . LEU B 2 111 ? 37.958 38.273 33.672 1.00 47.98 111 LEU B N 1
ATOM 3447 C CA . LEU B 2 111 ? 37.543 39.303 34.626 1.00 48.35 111 LEU B CA 1
ATOM 3448 C C . LEU B 2 111 ? 38.728 40.267 34.815 1.00 47.08 111 LEU B C 1
ATOM 3449 O O . LEU B 2 111 ? 38.537 41.483 34.710 1.00 49.56 111 LEU B O 1
ATOM 3454 N N . PHE B 2 112 ? 39.948 39.747 35.081 1.00 44.58 112 PHE B N 1
ATOM 3455 C CA . PHE B 2 112 ? 41.079 40.625 35.201 1.00 42.20 112 PHE B CA 1
ATOM 3456 C C . PHE B 2 112 ? 41.077 41.563 33.997 1.00 41.87 112 PHE B C 1
ATOM 3457 O O . PHE B 2 112 ? 41.175 42.774 34.182 1.00 40.33 112 PHE B O 1
ATOM 3465 N N . GLU B 2 113 ? 40.903 41.025 32.780 1.00 41.48 113 GLU B N 1
ATOM 3466 C CA . GLU B 2 113 ? 40.993 41.874 31.586 1.00 40.64 113 GLU B CA 1
ATOM 3467 C C . GLU B 2 113 ? 39.932 42.950 31.609 1.00 41.83 113 GLU B C 1
ATOM 3468 O O . GLU B 2 113 ? 40.268 44.083 31.298 1.00 41.04 113 GLU B O 1
ATOM 3474 N N . LEU B 2 114 ? 38.680 42.601 31.943 1.00 43.41 114 LEU B N 1
ATOM 3475 C CA . LEU B 2 114 ? 37.594 43.620 32.004 1.00 45.27 114 LEU B CA 1
ATOM 3476 C C . LEU B 2 114 ? 37.958 44.727 33.007 1.00 46.16 114 LEU B C 1
ATOM 3477 O O . LEU B 2 114 ? 37.833 45.898 32.712 1.00 46.11 114 LEU B O 1
ATOM 3482 N N . SER B 2 115 ? 38.392 44.319 34.190 1.00 47.18 115 SER B N 1
ATOM 3483 C CA . SER B 2 115 ? 38.729 45.224 35.279 1.00 46.03 115 SER B CA 1
ATOM 3484 C C . SER B 2 115 ? 39.844 46.225 34.987 1.00 47.01 115 SER B C 1
ATOM 3485 O O . SER B 2 115 ? 39.881 47.289 35.617 1.00 46.03 115 SER B O 1
ATOM 3488 N N . GLY B 2 116 ? 40.816 45.859 34.119 1.00 46.08 116 GLY B N 1
ATOM 3489 C CA . GLY B 2 116 ? 41.928 46.714 33.785 1.00 44.59 116 GLY B CA 1
ATOM 3490 C C . GLY B 2 116 ? 42.949 46.595 34.926 1.00 46.74 116 GLY B C 1
ATOM 3491 O O . GLY B 2 116 ? 43.995 47.268 34.924 1.00 47.10 116 GLY B O 1
ATOM 3492 N N . ILE B 2 117 ? 42.731 45.700 35.886 1.00 45.92 117 ILE B N 1
ATOM 3493 C CA . ILE B 2 117 ? 43.662 45.519 36.972 1.00 46.54 117 ILE B CA 1
ATOM 3494 C C . ILE B 2 117 ? 44.770 44.650 36.450 1.00 46.52 117 ILE B C 1
ATOM 3495 O O . ILE B 2 117 ? 44.576 43.505 36.030 1.00 45.68 117 ILE B O 1
ATOM 3500 N N . PRO B 2 118 ? 46.000 45.143 36.548 1.00 47.07 118 PRO B N 1
ATOM 3501 C CA . PRO B 2 118 ? 47.159 44.317 36.156 1.00 46.53 118 PRO B CA 1
ATOM 3502 C C . PRO B 2 118 ? 47.181 43.023 36.989 1.00 45.28 118 PRO B C 1
ATOM 3503 O O . PRO B 2 118 ? 46.791 43.003 38.160 1.00 43.69 118 PRO B O 1
ATOM 3507 N N . PHE B 2 119 ? 47.632 41.958 36.355 1.00 43.48 119 PHE B N 1
ATOM 3508 C CA . PHE B 2 119 ? 47.618 40.647 36.968 1.00 44.90 119 PHE B CA 1
ATOM 3509 C C . PHE B 2 119 ? 48.833 39.770 36.591 1.00 44.71 119 PHE B C 1
ATOM 3510 O O . PHE B 2 119 ? 49.411 39.940 35.541 1.00 43.14 119 PHE B O 1
ATOM 3518 N N . VAL B 2 120 ? 49.088 38.774 37.431 1.00 44.14 120 VAL B N 1
ATOM 3519 C CA . VAL B 2 120 ? 50.222 37.929 37.264 1.00 42.45 120 VAL B CA 1
ATOM 3520 C C . VAL B 2 120 ? 49.954 36.890 36.208 1.00 42.13 120 VAL B C 1
ATOM 3521 O O . VAL B 2 120 ? 48.854 36.408 36.030 1.00 43.68 120 VAL B O 1
ATOM 3525 N N . GLY B 2 121 ? 50.948 36.596 35.428 1.00 42.50 121 GLY B N 1
ATOM 3526 C CA . GLY B 2 121 ? 50.938 35.507 34.474 1.00 44.33 121 GLY B CA 1
ATOM 3527 C C . GLY B 2 121 ? 50.230 35.606 33.126 1.00 44.86 121 GLY B C 1
ATOM 3528 O O . GLY B 2 121 ? 50.097 36.708 32.523 1.00 43.23 121 GLY B O 1
ATOM 3529 N N . CYS B 2 122 ? 49.770 34.425 32.701 1.00 42.24 122 CYS B N 1
ATOM 3530 C CA . CYS B 2 122 ? 49.306 34.211 31.310 1.00 40.35 122 CYS B CA 1
ATOM 3531 C C . CYS B 2 122 ? 48.061 34.949 31.011 1.00 41.34 122 CYS B C 1
ATOM 3532 O O . CYS B 2 122 ? 47.222 35.129 31.917 1.00 44.29 122 CYS B O 1
ATOM 3535 N N . ASP B 2 123 ? 47.913 35.361 29.764 1.00 40.39 123 ASP B N 1
ATOM 3536 C CA . ASP B 2 123 ? 46.673 36.026 29.336 1.00 42.43 123 ASP B CA 1
ATOM 3537 C C . ASP B 2 123 ? 45.636 35.016 29.042 1.00 41.55 123 ASP B C 1
ATOM 3538 O O . ASP B 2 123 ? 45.863 33.853 29.289 1.00 43.26 123 ASP B O 1
ATOM 3543 N N . ILE B 2 124 ? 44.507 35.465 28.497 1.00 42.39 124 ILE B N 1
ATOM 3544 C CA . ILE B 2 124 ? 43.374 34.591 28.154 1.00 42.16 124 ILE B CA 1
ATOM 3545 C C . ILE B 2 124 ? 43.640 33.508 27.131 1.00 43.10 124 ILE B C 1
ATOM 3546 O O . ILE B 2 124 ? 43.337 32.330 27.372 1.00 43.96 124 ILE B O 1
ATOM 3551 N N . GLN B 2 125 ? 44.197 33.873 26.007 1.00 43.90 125 GLN B N 1
ATOM 3552 C CA . GLN B 2 125 ? 44.231 32.880 24.993 1.00 45.91 125 GLN B CA 1
ATOM 3553 C C . GLN B 2 125 ? 45.256 31.791 25.301 1.00 45.67 125 GLN B C 1
ATOM 3554 O O . GLN B 2 125 ? 44.967 30.653 24.928 1.00 43.29 125 GLN B O 1
ATOM 3560 N N . SER B 2 126 ? 46.391 32.154 25.945 1.00 45.11 126 SER B N 1
ATOM 3561 C CA . SER B 2 126 ? 47.450 31.219 26.299 1.00 44.94 126 SER B CA 1
ATOM 3562 C C . SER B 2 126 ? 47.041 30.292 27.482 1.00 45.58 126 SER B C 1
ATOM 3563 O O . SER B 2 126 ? 47.453 29.126 27.504 1.00 46.14 126 SER B O 1
ATOM 3566 N N . SER B 2 127 ? 46.250 30.805 28.417 1.00 44.84 127 SER B N 1
ATOM 3567 C CA . SER B 2 127 ? 45.653 29.980 29.490 1.00 43.13 127 SER B CA 1
ATOM 3568 C C . SER B 2 127 ? 44.676 29.022 28.828 1.00 42.62 127 SER B C 1
ATOM 3569 O O . SER B 2 127 ? 44.809 27.813 28.993 1.00 42.46 127 SER B O 1
ATOM 3572 N N . ALA B 2 128 ? 43.753 29.521 28.016 1.00 40.23 128 ALA B N 1
ATOM 3573 C CA . ALA B 2 128 ? 42.889 28.601 27.267 1.00 39.98 128 ALA B CA 1
ATOM 3574 C C . ALA B 2 128 ? 43.696 27.601 26.406 1.00 40.37 128 ALA B C 1
ATOM 3575 O O . ALA B 2 128 ? 43.338 26.407 26.334 1.00 39.32 128 ALA B O 1
ATOM 3577 N N . ILE B 2 129 ? 44.813 28.023 25.801 1.00 41.60 129 ILE B N 1
ATOM 3578 C CA . ILE B 2 129 ? 45.514 26.986 25.051 1.00 44.83 129 ILE B CA 1
ATOM 3579 C C . ILE B 2 129 ? 46.288 25.925 25.830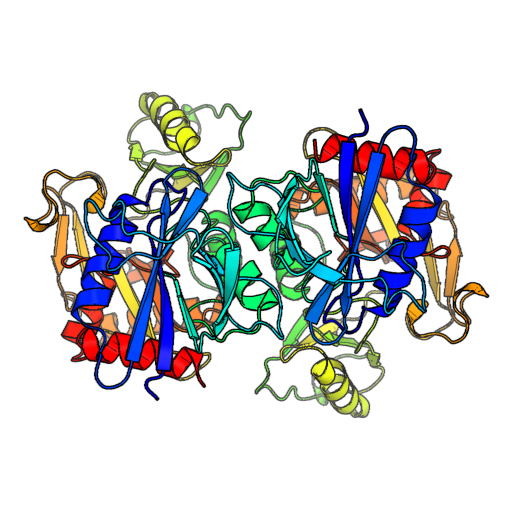 1.00 43.96 129 ILE B C 1
ATOM 3580 O O . ILE B 2 129 ? 46.269 24.785 25.429 1.00 41.56 129 ILE B O 1
ATOM 3585 N N . CYS B 2 130 ? 46.839 26.302 27.002 1.00 42.83 130 CYS B N 1
ATOM 3586 C CA . CYS B 2 130 ? 47.581 25.366 27.772 1.00 40.99 130 CYS B CA 1
ATOM 3587 C C . CYS B 2 130 ? 46.620 24.466 28.583 1.00 43.66 130 CYS B C 1
ATOM 3588 O O . CYS B 2 130 ? 46.944 23.338 28.888 1.00 44.69 130 CYS B O 1
ATOM 3591 N N . MET B 2 131 ? 45.399 24.954 28.858 1.00 44.60 131 MET B N 1
ATOM 3592 C CA . MET B 2 131 ? 44.452 24.241 29.676 1.00 44.88 131 MET B CA 1
ATOM 3593 C C . MET B 2 131 ? 43.893 23.008 28.976 1.00 44.44 131 MET B C 1
ATOM 3594 O O . MET B 2 131 ? 43.765 21.988 29.609 1.00 41.53 131 MET B O 1
ATOM 3599 N N . ASP B 2 132 ? 43.503 23.181 27.702 1.00 44.70 132 ASP B N 1
ATOM 3600 C CA . ASP B 2 132 ? 42.968 22.103 26.909 1.00 42.79 132 ASP B CA 1
ATOM 3601 C C . ASP B 2 132 ? 44.180 21.420 26.315 1.00 43.05 132 ASP B C 1
ATOM 3602 O O . ASP B 2 132 ? 44.825 21.916 25.383 1.00 41.79 132 ASP B O 1
ATOM 3607 N N . LYS B 2 133 ? 44.568 20.311 26.938 1.00 41.74 133 LYS B N 1
ATOM 3608 C CA . LYS B 2 133 ? 45.701 19.613 26.416 1.00 42.89 133 LYS B CA 1
ATOM 3609 C C . LYS B 2 133 ? 45.637 19.411 24.894 1.00 42.07 133 LYS B C 1
ATOM 3610 O O . LYS B 2 133 ? 46.596 19.579 24.226 1.00 39.42 133 LYS B O 1
ATOM 3616 N N . SER B 2 134 ? 44.503 19.021 24.349 1.00 44.53 134 SER B N 1
ATOM 3617 C CA . SER B 2 134 ? 44.464 18.902 22.883 1.00 45.88 134 SER B CA 1
ATOM 3618 C C . SER B 2 134 ? 44.833 20.179 22.175 1.00 44.65 134 SER B C 1
ATOM 3619 O O . SER B 2 134 ? 45.583 20.164 21.216 1.00 43.45 134 SER B O 1
ATOM 3622 N N . LEU B 2 135 ? 44.311 21.278 22.694 1.00 44.94 135 LEU B N 1
ATOM 3623 C CA . LEU B 2 135 ? 44.600 22.539 22.083 1.00 44.38 135 LEU B CA 1
ATOM 3624 C C . LEU B 2 135 ? 46.091 22.804 22.208 1.00 43.96 135 LEU B C 1
ATOM 3625 O O . LEU B 2 135 ? 46.738 23.255 21.252 1.00 44.01 135 LEU B O 1
ATOM 3630 N N . THR B 2 136 ? 46.676 22.433 23.343 1.00 43.45 136 THR B N 1
ATOM 3631 C CA . THR B 2 136 ? 48.103 22.626 23.451 1.00 43.47 136 THR B CA 1
ATOM 3632 C C . THR B 2 136 ? 48.939 21.741 22.441 1.00 44.54 136 THR B C 1
ATOM 3633 O O . THR B 2 136 ? 49.919 22.188 21.871 1.00 43.42 136 THR B O 1
ATOM 3637 N N . TYR B 2 137 ? 48.579 20.484 22.248 1.00 44.69 137 TYR B N 1
ATOM 3638 C CA . TYR B 2 137 ? 49.363 19.687 21.276 1.00 45.85 137 TYR B CA 1
ATOM 3639 C C . TYR B 2 137 ? 49.247 20.335 19.854 1.00 47.10 137 TYR B C 1
ATOM 3640 O O . TYR B 2 137 ? 50.252 20.493 19.131 1.00 46.84 137 TYR B O 1
ATOM 3649 N N . ILE B 2 138 ? 48.040 20.775 19.501 1.00 47.41 138 ILE B N 1
ATOM 3650 C CA . ILE B 2 138 ? 47.831 21.373 18.192 1.00 47.69 138 ILE B CA 1
ATOM 3651 C C . ILE B 2 138 ? 48.714 22.603 17.951 1.00 47.97 138 ILE B C 1
ATOM 3652 O O . ILE B 2 138 ? 49.320 22.760 16.899 1.00 48.84 138 ILE B O 1
ATOM 3657 N N . VAL B 2 139 ? 48.852 23.451 18.936 1.00 48.97 139 VAL B N 1
ATOM 3658 C CA . VAL B 2 139 ? 49.694 24.608 18.720 1.00 48.40 139 VAL B CA 1
ATOM 3659 C C . VAL B 2 139 ? 51.155 24.263 18.806 1.00 51.21 139 VAL B C 1
ATOM 3660 O O . VAL B 2 139 ? 52.007 24.788 18.076 1.00 52.85 139 VAL B O 1
ATO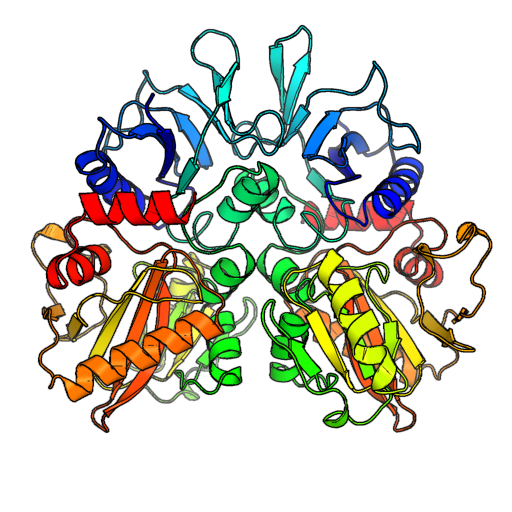M 3664 N N . ALA B 2 140 ? 51.451 23.378 19.724 1.00 52.83 140 ALA B N 1
ATOM 3665 C CA . ALA B 2 140 ? 52.773 22.865 19.813 1.00 53.31 140 ALA B CA 1
ATOM 3666 C C . ALA B 2 140 ? 53.179 22.133 18.506 1.00 52.90 140 ALA B C 1
ATOM 3667 O O . ALA B 2 140 ? 54.295 22.338 18.039 1.00 51.19 140 ALA B O 1
ATOM 3669 N N . LYS B 2 141 ? 52.352 21.239 17.941 1.00 53.80 141 LYS B N 1
ATOM 3670 C CA . LYS B 2 141 ? 52.817 20.605 16.694 1.00 55.88 141 LYS B CA 1
ATOM 3671 C C . LYS B 2 141 ? 53.098 21.683 15.675 1.00 57.34 141 LYS B C 1
ATOM 3672 O O . LYS B 2 141 ? 54.160 21.688 15.054 1.00 58.56 141 LYS B O 1
ATOM 3678 N N . ASN B 2 142 ? 52.154 22.618 15.509 1.00 56.68 142 ASN B N 1
ATOM 3679 C CA . ASN B 2 142 ? 52.329 23.625 14.502 1.00 56.73 142 ASN B CA 1
ATOM 3680 C C . ASN B 2 142 ? 53.691 24.346 14.692 1.00 55.85 142 ASN B C 1
ATOM 3681 O O . ASN B 2 142 ? 54.377 24.594 13.740 1.00 58.55 142 ASN B O 1
ATOM 3686 N N . ALA B 2 143 ? 54.088 24.705 15.887 1.00 53.61 143 ALA B N 1
ATOM 3687 C CA . ALA B 2 143 ? 55.443 25.184 16.022 1.00 53.22 143 ALA B CA 1
ATOM 3688 C C . ALA B 2 143 ? 56.562 24.109 15.851 1.00 54.56 143 ALA B C 1
ATOM 3689 O O . ALA B 2 143 ? 57.739 24.403 15.945 1.00 55.75 143 ALA B O 1
ATOM 3691 N N . GLY B 2 144 ? 56.249 22.871 15.589 1.00 53.59 144 GLY B N 1
ATOM 3692 C CA . GLY B 2 144 ? 57.379 21.992 15.426 1.00 56.21 144 GLY B CA 1
ATOM 3693 C C . GLY B 2 144 ? 57.966 21.300 16.696 1.00 54.88 144 GLY B C 1
ATOM 3694 O O . GLY B 2 144 ? 59.191 21.123 16.812 1.00 53.69 144 GLY B O 1
ATOM 3695 N N . ILE B 2 145 ? 57.099 21.114 17.693 1.00 52.81 145 ILE B N 1
ATOM 3696 C CA . ILE B 2 145 ? 57.454 20.599 18.976 1.00 49.98 145 ILE B CA 1
ATOM 3697 C C . ILE B 2 145 ? 56.780 19.297 18.914 1.00 50.55 145 ILE B C 1
ATOM 3698 O O . ILE B 2 145 ? 55.572 19.235 18.591 1.00 47.98 145 ILE B O 1
ATOM 3703 N N . ALA B 2 146 ? 57.589 18.246 19.166 1.00 48.24 146 ALA B N 1
ATOM 3704 C CA . ALA B 2 146 ? 57.104 16.910 19.283 1.00 45.52 146 ALA B CA 1
ATOM 3705 C C . ALA B 2 146 ? 56.134 16.818 20.450 1.00 46.56 146 ALA B C 1
ATOM 3706 O O . ALA B 2 146 ? 56.345 17.472 21.432 1.00 45.46 146 ALA B O 1
ATOM 3708 N N . THR B 2 147 ? 55.094 15.979 20.335 1.00 48.38 147 THR B N 1
ATOM 3709 C CA . THR B 2 147 ? 54.100 15.752 21.366 1.00 50.14 147 THR B CA 1
ATOM 3710 C C . THR B 2 147 ? 53.644 14.297 21.281 1.00 50.79 147 THR B C 1
ATOM 3711 O O . THR B 2 147 ? 53.923 13.654 20.309 1.00 52.21 147 THR B O 1
ATOM 3715 N N . PRO B 2 148 ? 52.872 13.787 22.245 1.00 50.64 148 PRO B N 1
ATOM 3716 C CA . PRO B 2 148 ? 52.380 12.405 22.189 1.00 49.22 148 PRO B CA 1
ATOM 3717 C C . PRO B 2 148 ? 51.398 12.260 21.081 1.00 48.62 148 PRO B C 1
ATOM 3718 O O . PRO B 2 148 ? 50.884 13.246 20.716 1.00 52.33 148 PRO B O 1
ATOM 3722 N N . ALA B 2 149 ? 51.049 11.074 20.629 1.00 48.06 149 ALA B N 1
ATOM 3723 C CA . ALA B 2 149 ? 50.084 10.941 19.596 1.00 46.48 149 ALA B CA 1
ATOM 3724 C C . ALA B 2 149 ? 48.814 10.841 20.419 1.00 46.61 149 ALA B C 1
ATOM 3725 O O . ALA B 2 149 ? 48.896 10.268 21.473 1.00 47.78 149 ALA B O 1
ATOM 3727 N N . PHE B 2 150 ? 47.667 11.410 20.019 1.00 46.44 150 PHE B N 1
ATOM 3728 C CA . PHE B 2 150 ? 46.493 11.377 20.922 1.00 47.15 150 PHE B CA 1
ATOM 3729 C C . PHE B 2 150 ? 45.243 11.405 20.136 1.00 46.98 150 PHE B C 1
ATOM 3730 O O . PHE B 2 150 ? 45.243 11.726 19.006 1.00 47.02 150 PHE B O 1
ATOM 3738 N N . TRP B 2 151 ? 44.150 11.065 20.783 1.00 49.09 151 TRP B N 1
ATOM 3739 C CA . TRP B 2 151 ? 42.859 11.028 20.084 1.00 49.65 151 TRP B CA 1
ATOM 3740 C C . TRP B 2 151 ? 41.911 11.772 20.997 1.00 49.14 151 TRP B C 1
ATOM 3741 O O . TRP B 2 151 ? 41.951 11.527 22.213 1.00 49.57 151 TRP B O 1
ATOM 3752 N N . VAL B 2 152 ? 41.158 12.717 20.433 1.00 47.23 152 VAL B N 1
ATOM 3753 C CA . VAL B 2 152 ? 40.137 13.421 21.175 1.00 47.67 152 VAL B CA 1
ATOM 3754 C C . VAL B 2 152 ? 38.865 12.633 21.225 1.00 49.38 152 VAL B C 1
ATOM 3755 O O . VAL B 2 152 ? 38.315 12.285 20.186 1.00 52.17 152 VAL B O 1
ATOM 3759 N N . ILE B 2 153 ? 38.388 12.330 22.424 1.00 49.34 153 ILE B N 1
ATOM 3760 C CA . ILE B 2 153 ? 37.207 11.533 22.556 1.00 49.11 153 ILE B CA 1
ATOM 3761 C C . ILE B 2 153 ? 36.088 12.388 22.996 1.00 51.39 153 ILE B C 1
ATOM 3762 O O . ILE B 2 153 ? 35.989 12.732 24.217 1.00 50.86 153 ILE B O 1
ATOM 3767 N N . ASN B 2 154 ? 35.219 12.703 22.024 1.00 52.83 154 ASN B N 1
ATOM 3768 C CA . ASN B 2 154 ? 34.095 13.515 22.335 1.00 55.19 154 ASN B CA 1
ATOM 3769 C C . ASN B 2 154 ? 33.054 12.797 23.119 1.00 55.70 154 ASN B C 1
ATOM 3770 O O . ASN B 2 154 ? 33.091 11.602 23.189 1.00 56.78 154 ASN B O 1
ATOM 3775 N N . LYS B 2 155 ? 32.227 13.557 23.832 1.00 57.11 155 LYS B N 1
ATOM 3776 C CA . LYS B 2 155 ? 31.120 13.056 24.655 1.00 60.22 155 LYS B CA 1
ATOM 3777 C C . LYS B 2 155 ? 30.372 11.838 24.053 1.00 62.71 155 LYS B C 1
ATOM 3778 O O . LYS B 2 155 ? 29.888 10.985 24.783 1.00 62.04 155 LYS B O 1
ATOM 3784 N N . ASP B 2 156 ? 30.237 11.810 22.729 1.00 64.22 156 ASP B N 1
ATOM 3785 C CA . ASP B 2 156 ? 29.327 10.874 22.138 1.00 67.25 156 ASP B CA 1
ATOM 3786 C C . ASP B 2 156 ? 30.087 9.722 21.520 1.00 66.99 156 ASP B C 1
ATOM 3787 O O . ASP B 2 156 ? 29.566 8.641 21.424 1.00 69.47 156 ASP B O 1
ATOM 3792 N N . ASP B 2 157 ? 31.361 9.921 21.237 1.00 66.04 157 ASP B N 1
ATOM 3793 C CA . ASP B 2 157 ? 32.261 8.877 20.819 1.00 64.22 157 ASP B CA 1
ATOM 3794 C C . ASP B 2 157 ? 32.257 7.612 21.702 1.00 64.85 157 ASP B C 1
ATOM 3795 O O . ASP B 2 157 ? 31.871 7.620 22.871 1.00 64.74 157 ASP B O 1
ATOM 3800 N N . ARG B 2 158 ? 32.766 6.529 21.121 1.00 64.55 158 ARG B N 1
ATOM 3801 C CA . ARG B 2 158 ? 32.843 5.203 21.742 1.00 63.44 158 ARG B CA 1
ATOM 3802 C C . ARG B 2 158 ? 34.014 4.541 21.085 1.00 62.25 158 ARG B C 1
ATOM 3803 O O . ARG B 2 158 ? 33.893 3.738 20.166 1.00 61.99 158 ARG B O 1
ATOM 3811 N N . PRO B 2 159 ? 35.170 4.881 21.577 1.00 61.08 159 PRO B N 1
ATOM 3812 C CA . PRO B 2 159 ? 36.375 4.305 21.047 1.00 60.18 159 PRO B CA 1
ATOM 3813 C C . PRO B 2 159 ? 36.267 2.765 21.109 1.00 59.01 159 PRO B C 1
ATOM 3814 O O . PRO B 2 159 ? 35.594 2.256 21.981 1.00 59.66 159 PRO B O 1
ATOM 3818 N N . VAL B 2 160 ? 36.865 2.039 20.160 1.00 57.58 160 VAL B N 1
ATOM 3819 C CA . VAL B 2 160 ? 36.856 0.605 20.215 1.00 56.19 160 VAL B CA 1
ATOM 3820 C C . VAL B 2 160 ? 38.254 0.225 20.661 1.00 55.72 160 VAL B C 1
ATOM 3821 O O . VAL B 2 160 ? 39.279 0.550 20.003 1.00 53.46 160 VAL B O 1
ATOM 3825 N N . ALA B 2 161 ? 38.280 -0.409 21.817 1.00 54.93 161 ALA B N 1
ATOM 3826 C CA . ALA B 2 161 ? 39.566 -0.665 22.550 1.00 56.57 161 ALA B CA 1
ATOM 3827 C C . ALA B 2 161 ? 40.611 -1.491 21.870 1.00 57.40 161 ALA B C 1
ATOM 3828 O O . ALA B 2 161 ? 41.823 -1.234 21.967 1.00 56.98 161 ALA B O 1
ATOM 3830 N N . ALA B 2 162 ? 40.101 -2.468 21.125 1.00 60.57 162 ALA B N 1
ATOM 3831 C CA . ALA B 2 162 ? 40.962 -3.461 20.487 1.00 61.33 162 ALA B CA 1
ATOM 3832 C C . ALA B 2 162 ? 41.787 -2.724 19.523 1.00 61.64 162 ALA B C 1
ATOM 3833 O O . ALA B 2 162 ? 42.803 -3.222 19.117 1.00 62.72 162 ALA B O 1
ATOM 3835 N N . THR B 2 163 ? 41.409 -1.500 19.188 1.00 61.70 163 THR B N 1
ATOM 3836 C CA . THR B 2 163 ? 42.229 -0.814 18.204 1.00 61.88 163 THR B CA 1
ATOM 3837 C C . THR B 2 163 ? 43.457 -0.121 18.746 1.00 62.76 163 THR B C 1
ATOM 3838 O O . THR B 2 163 ? 44.292 0.375 17.959 1.00 63.43 163 THR B O 1
ATOM 3842 N N . PHE B 2 164 ? 43.648 -0.075 20.057 1.00 61.39 164 PHE B N 1
ATOM 3843 C CA . PHE B 2 164 ? 44.813 0.690 20.408 1.00 61.11 164 PHE B CA 1
ATOM 3844 C C . PHE B 2 164 ? 45.931 -0.250 20.686 1.00 61.32 164 PHE B C 1
ATOM 3845 O O . PHE B 2 164 ? 45.705 -1.429 20.870 1.00 61.88 164 PHE B O 1
ATOM 3853 N N . THR B 2 165 ? 47.116 0.311 20.760 1.00 60.62 165 THR B N 1
ATOM 3854 C CA . THR B 2 165 ? 48.325 -0.319 21.176 1.00 60.85 165 THR B CA 1
ATOM 3855 C C . THR B 2 165 ? 48.603 0.150 22.671 1.00 59.97 165 THR B C 1
ATOM 3856 O O . THR B 2 165 ? 48.636 1.357 22.938 1.00 61.06 165 THR B O 1
ATOM 3860 N N . TYR B 2 166 ? 48.839 -0.775 23.601 1.00 56.20 166 TYR B N 1
ATOM 3861 C CA . TYR B 2 166 ? 48.992 -0.460 25.002 1.00 53.71 166 TYR B CA 1
ATOM 3862 C C . TYR B 2 166 ? 50.493 -0.367 25.372 1.00 53.52 166 TYR B C 1
ATOM 3863 O O . TYR B 2 166 ? 51.333 -0.717 24.560 1.00 55.79 166 TYR B O 1
ATOM 3872 N N . PRO B 2 167 ? 50.842 0.300 26.428 1.00 51.62 167 PRO B N 1
ATOM 3873 C CA . PRO B 2 167 ? 49.874 1.029 27.240 1.00 51.00 167 PRO B CA 1
ATOM 3874 C C . PRO B 2 167 ? 49.414 2.416 26.580 1.00 51.55 167 PRO B C 1
ATOM 3875 O O . PRO B 2 167 ? 50.042 2.978 25.687 1.00 48.91 167 PRO B O 1
ATOM 3879 N N . VAL B 2 168 ? 48.323 2.958 27.166 1.00 51.70 168 VAL B N 1
ATOM 3880 C CA . VAL B 2 168 ? 47.925 4.336 26.956 1.00 51.49 168 VAL B CA 1
ATOM 3881 C C . VAL B 2 168 ? 47.510 5.101 28.228 1.00 51.50 168 VAL B C 1
ATOM 3882 O O . VAL B 2 168 ? 47.116 4.534 29.268 1.00 49.74 168 VAL B O 1
ATOM 3886 N N . PHE B 2 169 ? 47.569 6.419 28.068 1.00 51.09 169 PHE B N 1
ATOM 3887 C CA . PHE B 2 169 ? 47.058 7.318 29.086 1.00 51.72 169 PHE B CA 1
ATOM 3888 C C . PHE B 2 169 ? 45.797 7.942 28.637 1.00 50.86 169 PHE B C 1
ATOM 3889 O O . PHE B 2 169 ? 45.679 8.349 27.442 1.00 52.28 169 PHE B O 1
ATOM 3897 N N . VAL B 2 170 ? 44.858 7.964 29.573 1.00 49.46 170 VAL B N 1
ATOM 3898 C CA . VAL B 2 170 ? 43.504 8.496 29.423 1.00 48.92 170 VAL B CA 1
ATOM 3899 C C . VAL B 2 170 ? 43.308 9.635 30.404 1.00 49.89 170 VAL B C 1
ATOM 3900 O O . VAL B 2 170 ? 43.752 9.558 31.555 1.00 51.75 170 VAL B O 1
ATOM 3904 N N . LYS B 2 171 ? 42.617 10.697 29.999 1.00 49.39 171 LYS B N 1
ATOM 3905 C CA . LYS B 2 171 ? 42.626 11.892 30.847 1.00 47.09 171 LYS B CA 1
ATOM 3906 C C . LYS B 2 171 ? 41.708 12.919 30.360 1.00 45.23 171 LYS B C 1
ATOM 3907 O O . LYS B 2 171 ? 41.441 12.989 29.202 1.00 47.09 171 LYS B O 1
ATOM 3913 N N . PRO B 2 172 ? 41.241 13.750 31.263 1.00 45.49 172 PRO B N 1
ATOM 3914 C CA . PRO B 2 172 ? 40.410 14.913 30.891 1.00 45.85 172 PRO B CA 1
ATOM 3915 C C . PRO B 2 172 ? 41.179 15.866 29.994 1.00 45.45 172 PRO B C 1
ATOM 3916 O O . PRO B 2 172 ? 42.402 15.977 30.064 1.00 44.19 172 PRO B O 1
ATOM 3920 N N . ALA B 2 173 ? 40.465 16.503 29.095 1.00 46.16 173 ALA B N 1
ATOM 3921 C CA . ALA B 2 173 ? 41.134 17.466 28.191 1.00 45.63 173 ALA B CA 1
ATOM 3922 C C . ALA B 2 173 ? 41.600 18.682 29.027 1.00 45.28 173 ALA B C 1
ATOM 3923 O O . ALA B 2 173 ? 42.717 19.100 28.871 1.00 43.79 173 ALA B O 1
ATOM 3925 N N . ARG B 2 174 ? 40.763 19.128 29.967 1.00 45.00 174 ARG B N 1
ATOM 3926 C CA . ARG B 2 174 ? 41.058 20.263 30.857 1.00 44.95 174 ARG B CA 1
ATOM 3927 C C . ARG B 2 174 ? 40.960 20.033 32.388 1.00 45.84 174 ARG B C 1
ATOM 3928 O O . ARG B 2 174 ? 40.067 20.642 32.985 1.00 47.79 174 ARG B O 1
ATOM 3936 N N . SER B 2 175 ? 41.828 19.208 33.008 1.00 42.46 175 SER B N 1
ATOM 3937 C CA . SER B 2 175 ? 41.956 19.169 34.438 1.00 41.73 175 SER B CA 1
ATOM 3938 C C . SER B 2 175 ? 43.492 19.310 34.714 1.00 42.25 175 SER B C 1
ATOM 3939 O O . SER B 2 175 ? 44.218 19.736 33.819 1.00 41.25 175 SER B O 1
ATOM 3942 N N . GLY B 2 176 ? 43.931 19.018 35.943 1.00 43.01 176 GLY B N 1
ATOM 3943 C CA . GLY B 2 176 ? 45.285 19.076 36.388 1.00 41.43 176 GLY B CA 1
ATOM 3944 C C . GLY B 2 176 ? 45.303 18.277 37.644 1.00 41.24 176 GLY B C 1
ATOM 3945 O O . GLY B 2 176 ? 44.278 17.686 38.017 1.00 41.35 176 GLY B O 1
ATOM 3946 N N . SER B 2 177 ? 46.462 18.264 38.285 1.00 42.16 177 SER B N 1
ATOM 3947 C CA . SER B 2 177 ? 46.723 17.527 39.504 1.00 43.59 177 SER B CA 1
ATOM 3948 C C . SER B 2 177 ? 46.478 15.973 39.429 1.00 44.40 177 SER B C 1
ATOM 3949 O O . SER B 2 177 ? 46.532 15.270 40.411 1.00 43.14 177 SER B O 1
ATOM 3952 N N . SER B 2 178 ? 46.361 15.496 38.189 1.00 45.01 178 SER B N 1
ATOM 3953 C CA . SER B 2 178 ? 46.151 14.122 37.867 1.00 45.99 178 SER B CA 1
ATOM 3954 C C . SER B 2 178 ? 44.745 13.641 38.106 1.00 47.71 178 SER B C 1
ATOM 3955 O O . SER B 2 178 ? 44.523 12.443 37.997 1.00 49.47 178 SER B O 1
ATOM 3958 N N . PHE B 2 179 ? 43.799 14.517 38.434 1.00 47.83 179 PHE B N 1
ATOM 3959 C CA . PHE B 2 179 ? 42.399 14.141 38.422 1.00 45.79 179 PHE B CA 1
ATOM 3960 C C . PHE B 2 179 ? 41.997 13.513 37.083 1.00 46.86 179 PHE B C 1
ATOM 3961 O O . PHE B 2 179 ? 42.294 14.041 35.963 1.00 47.62 179 PHE B O 1
ATOM 3969 N N . GLY B 2 180 ? 41.401 12.330 37.200 1.00 45.30 180 GLY B N 1
ATOM 3970 C CA . GLY B 2 180 ? 40.918 11.604 36.033 1.00 41.75 180 GLY B CA 1
ATOM 3971 C C . GLY B 2 180 ? 41.971 10.987 35.146 1.00 39.76 180 GLY B C 1
ATOM 3972 O O . GLY B 2 180 ? 41.696 10.557 34.075 1.00 41.36 180 GLY B O 1
ATOM 3973 N N . VAL B 2 181 ? 43.222 10.965 35.545 1.00 40.85 181 VAL B N 1
ATOM 3974 C CA . VAL B 2 181 ? 44.255 10.348 34.688 1.00 43.12 181 VAL B CA 1
ATOM 3975 C C . VAL B 2 181 ? 44.533 8.881 35.010 1.00 45.05 181 VAL B C 1
ATOM 3976 O O . VAL B 2 181 ? 44.615 8.536 36.176 1.00 47.01 181 VAL B O 1
ATOM 3980 N N . LYS B 2 182 ? 44.706 8.039 33.985 1.00 48.32 182 LYS B N 1
ATOM 3981 C CA . LYS B 2 182 ? 45.031 6.611 34.172 1.00 50.34 182 LYS B CA 1
ATOM 3982 C C . LYS B 2 182 ? 46.050 6.044 33.142 1.00 50.79 182 LYS B C 1
ATOM 3983 O O . LYS B 2 182 ? 45.981 6.397 31.962 1.00 49.90 182 LYS B O 1
ATOM 3989 N N . LYS B 2 183 ? 47.028 5.229 33.594 1.00 51.84 183 LYS B N 1
ATOM 3990 C CA . LYS B 2 183 ? 47.909 4.551 32.675 1.00 52.62 183 LYS B CA 1
ATOM 3991 C C . LYS B 2 183 ? 47.062 3.370 32.280 1.00 53.91 183 LYS B C 1
ATOM 3992 O O . LYS B 2 183 ? 46.493 2.702 33.145 1.00 52.93 183 LYS B O 1
ATOM 3998 N N . VAL B 2 184 ? 46.802 3.174 30.990 1.00 53.60 184 VAL B N 1
ATOM 3999 C CA . VAL B 2 184 ? 45.975 2.044 30.745 1.00 54.13 184 VAL B CA 1
ATOM 4000 C C . VAL B 2 184 ? 46.791 0.914 30.085 1.00 53.34 184 VAL B C 1
ATOM 4001 O O . VAL B 2 184 ? 47.373 1.032 29.009 1.00 50.92 184 VAL B O 1
ATOM 4005 N N . ASN B 2 185 ? 46.831 -0.223 30.769 1.00 54.87 185 ASN B N 1
ATOM 4006 C CA . ASN B 2 185 ? 47.718 -1.312 30.246 1.00 55.66 185 ASN B CA 1
ATOM 4007 C C . ASN B 2 185 ? 47.166 -2.267 29.280 1.00 55.85 185 ASN B C 1
ATOM 4008 O O . ASN B 2 185 ? 47.955 -2.833 28.554 1.00 56.53 185 ASN B O 1
ATOM 4013 N N . SER B 2 186 ? 45.848 -2.369 29.177 1.00 55.84 186 SER B N 1
ATOM 4014 C CA . SER B 2 186 ? 45.303 -3.323 28.240 1.00 57.69 186 SER B CA 1
ATOM 4015 C C . SER B 2 186 ? 43.895 -2.944 27.997 1.00 58.35 186 SER B C 1
ATOM 4016 O O . SER B 2 186 ? 43.310 -2.213 28.762 1.00 57.94 186 SER B O 1
ATOM 4019 N N . ALA B 2 187 ? 43.340 -3.521 26.959 1.00 59.60 187 ALA B N 1
ATOM 4020 C CA . ALA B 2 187 ? 42.071 -3.092 26.421 1.00 60.35 187 ALA B CA 1
ATOM 4021 C C . ALA B 2 187 ? 40.852 -3.146 27.282 1.00 60.74 187 ALA B C 1
ATOM 4022 O O . ALA B 2 187 ? 39.930 -2.350 27.102 1.00 59.89 187 ALA B O 1
ATOM 4024 N N . ASP B 2 188 ? 40.813 -4.008 28.268 1.00 61.11 188 ASP B N 1
ATOM 4025 C CA . ASP B 2 188 ? 39.536 -4.077 28.920 1.00 62.59 188 ASP B CA 1
ATOM 4026 C C . ASP B 2 188 ? 39.477 -3.112 30.029 1.00 62.19 188 ASP B C 1
ATOM 4027 O O . ASP B 2 188 ? 38.497 -2.976 30.748 1.00 61.66 188 ASP B O 1
ATOM 4032 N N . GLU B 2 189 ? 40.542 -2.381 30.184 1.00 62.48 189 GLU B N 1
ATOM 4033 C CA . GLU B 2 189 ? 40.424 -1.309 31.133 1.00 62.50 189 GLU B CA 1
ATOM 4034 C C . GLU B 2 189 ? 40.183 0.059 30.379 1.00 61.35 189 GLU B C 1
ATOM 4035 O O . GLU B 2 189 ? 40.025 1.034 31.067 1.00 60.87 189 GLU B O 1
ATOM 4041 N N . LEU B 2 190 ? 40.071 0.121 29.041 1.00 58.38 190 LEU B N 1
ATOM 4042 C CA . LEU B 2 190 ? 39.891 1.407 28.385 1.00 57.52 190 LEU B CA 1
ATOM 4043 C C . LEU B 2 190 ? 38.669 2.189 28.760 1.00 58.82 190 LEU B C 1
ATOM 4044 O O . LEU B 2 190 ? 38.704 3.393 29.065 1.00 60.75 190 LEU B O 1
ATOM 4049 N N . ASP B 2 191 ? 37.603 1.513 28.920 1.00 59.45 191 ASP B N 1
ATOM 4050 C CA . ASP B 2 191 ? 36.390 2.133 29.253 1.00 60.61 191 ASP B CA 1
ATOM 4051 C C . ASP B 2 191 ? 36.212 2.719 30.579 1.00 59.40 191 ASP B C 1
ATOM 4052 O O . ASP B 2 191 ? 35.673 3.803 30.734 1.00 59.98 191 ASP B O 1
ATOM 4057 N N . TYR B 2 192 ? 36.543 1.898 31.542 1.00 58.39 192 TYR B N 1
ATOM 4058 C CA . TYR B 2 192 ? 36.538 2.269 32.907 1.00 57.19 192 TYR B CA 1
ATOM 4059 C C . TYR B 2 192 ? 37.377 3.600 32.992 1.00 55.70 192 TYR B C 1
ATOM 4060 O O . TYR B 2 192 ? 36.931 4.581 33.488 1.00 55.74 192 TYR B O 1
ATOM 4069 N N . ALA B 2 193 ? 38.539 3.639 32.386 1.00 54.06 193 ALA B N 1
ATOM 4070 C CA . ALA B 2 193 ? 39.376 4.809 32.395 1.00 54.16 193 ALA B CA 1
ATOM 4071 C C . ALA B 2 193 ? 38.717 6.047 31.742 1.00 54.80 193 ALA B C 1
ATOM 4072 O O . ALA B 2 193 ? 38.807 7.205 32.279 1.00 55.17 193 ALA B O 1
ATOM 4074 N N . ILE B 2 194 ? 38.085 5.785 30.592 1.00 53.95 194 ILE B N 1
ATOM 4075 C CA . ILE B 2 194 ? 37.390 6.805 29.855 1.00 51.48 194 ILE B CA 1
ATOM 4076 C C . ILE B 2 194 ? 36.290 7.375 30.689 1.00 53.60 194 ILE B C 1
ATOM 4077 O O . ILE B 2 194 ? 36.103 8.613 30.718 1.00 52.89 194 ILE B O 1
ATOM 4082 N N . GLU B 2 195 ? 35.605 6.512 31.444 1.00 54.55 195 GLU B N 1
ATOM 4083 C CA . GLU B 2 195 ? 34.483 7.023 32.235 1.00 55.74 195 GLU B CA 1
ATOM 4084 C C . GLU B 2 195 ? 35.006 7.753 33.426 1.00 55.09 195 GLU B C 1
ATOM 4085 O O . GLU B 2 195 ? 34.395 8.710 33.907 1.00 55.16 195 GLU B O 1
ATOM 4091 N N . SER B 2 196 ? 36.214 7.394 33.833 1.00 53.67 196 SER B N 1
ATOM 4092 C CA . SER B 2 196 ? 36.656 8.058 34.989 1.00 51.49 196 SER B CA 1
ATOM 4093 C C . SER B 2 196 ? 37.085 9.483 34.598 1.00 49.75 196 SER B C 1
ATOM 4094 O O . SER B 2 196 ? 36.676 10.415 35.249 1.00 47.41 196 SER B O 1
ATOM 4097 N N . ALA B 2 197 ? 37.842 9.640 33.508 1.00 47.18 197 ALA B N 1
ATOM 4098 C CA . ALA B 2 197 ? 38.302 10.899 32.979 1.00 47.69 197 ALA B CA 1
ATOM 4099 C C . ALA B 2 197 ? 37.057 11.759 32.732 1.00 48.57 197 ALA B C 1
ATOM 4100 O O . ALA B 2 197 ? 37.022 12.916 33.098 1.00 49.30 197 ALA B O 1
ATOM 4102 N N . ARG B 2 198 ? 35.959 11.162 32.293 1.00 50.19 198 ARG B N 1
ATOM 4103 C CA . ARG B 2 198 ? 34.757 11.991 32.096 1.00 50.43 198 ARG B CA 1
ATOM 4104 C C . ARG B 2 198 ? 34.099 12.498 33.361 1.00 50.29 198 ARG B C 1
ATOM 4105 O O . ARG B 2 198 ? 33.117 13.226 33.298 1.00 50.90 198 ARG B O 1
ATOM 4113 N N . GLN B 2 199 ? 34.616 12.219 34.537 1.00 51.97 199 GLN B N 1
ATOM 4114 C CA . GLN B 2 199 ? 33.927 12.835 35.672 1.00 53.05 199 GLN B CA 1
ATOM 4115 C C . GLN B 2 199 ? 34.430 14.290 35.673 1.00 52.04 199 GLN B C 1
ATOM 4116 O O . GLN B 2 199 ? 33.990 15.112 36.400 1.00 51.06 199 GLN B O 1
ATOM 4122 N N . TYR B 2 200 ? 35.514 14.575 34.951 1.00 52.06 200 TYR B N 1
ATOM 4123 C CA . TYR B 2 200 ? 36.138 15.912 35.032 1.00 51.53 200 TYR B CA 1
ATOM 4124 C C . TYR B 2 200 ? 36.007 16.829 33.829 1.00 50.81 200 TYR B C 1
ATOM 4125 O O . TYR B 2 200 ? 36.196 18.024 33.942 1.00 53.10 200 TYR B O 1
ATOM 4134 N N . ASP B 2 201 ? 35.586 16.290 32.701 1.00 50.49 201 ASP B N 1
ATOM 4135 C CA . ASP B 2 201 ? 35.416 17.079 31.481 1.00 48.47 201 ASP B CA 1
ATOM 4136 C C . ASP B 2 201 ? 34.580 16.217 30.541 1.00 48.86 201 ASP B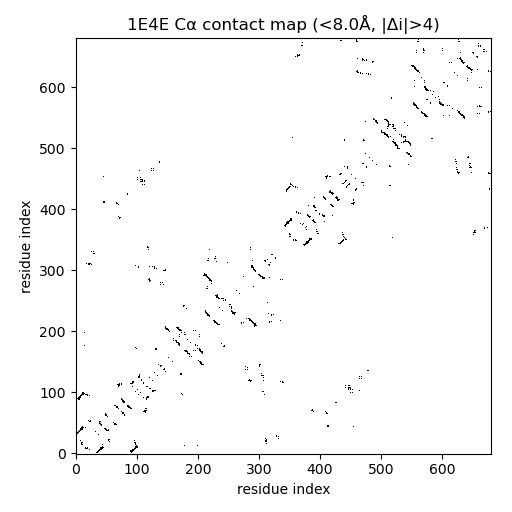 C 1
ATOM 4137 O O . ASP B 2 201 ? 34.781 14.972 30.446 1.00 48.01 201 ASP B O 1
ATOM 4142 N N . SER B 2 202 ? 33.649 16.826 29.842 1.00 48.24 202 SER B N 1
ATOM 4143 C CA . SER B 2 202 ? 32.911 16.068 28.868 1.00 50.52 202 SER B CA 1
ATOM 4144 C C . SER B 2 202 ? 33.764 15.674 27.654 1.00 51.33 202 SER B C 1
ATOM 4145 O O . SER B 2 202 ? 33.282 14.930 26.815 1.00 51.88 202 SER B O 1
ATOM 4148 N N . LYS B 2 203 ? 34.999 16.168 27.536 1.00 51.14 203 LYS B N 1
ATOM 4149 C CA . LYS B 2 203 ? 35.819 15.759 26.427 1.00 52.75 203 LYS B CA 1
ATOM 4150 C C . LYS B 2 203 ? 37.105 15.270 27.028 1.00 53.69 203 LYS B C 1
ATOM 4151 O O . LYS B 2 203 ? 37.687 15.982 27.871 1.00 54.66 203 LYS B O 1
ATOM 4157 N N . ILE B 2 204 ? 37.522 14.064 26.616 1.00 51.63 204 ILE B N 1
ATOM 4158 C CA . ILE B 2 204 ? 38.676 13.461 27.186 1.00 50.90 204 ILE B CA 1
ATOM 4159 C C . ILE B 2 204 ? 39.563 13.065 26.093 1.00 50.20 204 ILE B C 1
ATOM 4160 O O . ILE B 2 204 ? 39.167 13.031 24.958 1.00 51.14 204 ILE B O 1
ATOM 4165 N N . LEU B 2 205 ? 40.807 12.880 26.440 1.00 48.64 205 LEU B N 1
ATOM 4166 C CA . LEU B 2 205 ? 41.796 12.474 25.482 1.00 48.06 205 LEU B CA 1
ATOM 4167 C C . LEU B 2 205 ? 42.381 11.097 25.889 1.00 47.61 205 LEU B C 1
ATOM 4168 O O . LEU B 2 205 ? 42.364 10.687 27.104 1.00 47.41 205 LEU B O 1
ATOM 4173 N N . ILE B 2 206 ? 42.837 10.401 24.858 1.00 45.83 206 ILE B N 1
ATOM 4174 C CA . ILE B 2 206 ? 43.602 9.188 24.894 1.00 44.49 206 ILE B CA 1
ATOM 4175 C C . ILE B 2 206 ? 44.992 9.449 24.248 1.00 44.33 206 ILE B C 1
ATOM 4176 O O . ILE B 2 206 ? 45.083 9.830 23.032 1.00 41.46 206 ILE B O 1
ATOM 4181 N N . GLU B 2 207 ? 46.060 9.269 25.048 1.00 44.61 207 GLU B N 1
ATOM 4182 C CA . GLU B 2 207 ? 47.420 9.521 24.535 1.00 47.09 207 GLU B CA 1
ATOM 4183 C C . GLU B 2 207 ? 48.223 8.252 24.383 1.00 48.29 207 GLU B C 1
ATOM 4184 O O . GLU B 2 207 ? 48.127 7.354 25.216 1.00 50.08 207 GLU B O 1
ATOM 4190 N N . GLN B 2 208 ? 49.037 8.172 23.335 1.00 48.89 208 GLN B N 1
ATOM 4191 C CA . GLN B 2 208 ? 50.060 7.108 23.310 1.00 50.44 208 GLN B CA 1
ATOM 4192 C C . GLN B 2 208 ? 50.982 7.305 24.509 1.00 48.85 208 GLN B C 1
ATOM 4193 O O . GLN B 2 208 ? 51.298 8.428 24.771 1.00 45.81 208 GLN B O 1
ATOM 4199 N N . ALA B 2 209 ? 51.439 6.245 25.194 1.00 48.78 209 ALA B N 1
ATOM 4200 C CA . ALA B 2 209 ? 52.464 6.400 26.259 1.00 48.47 209 ALA B CA 1
ATOM 4201 C C . ALA B 2 209 ? 53.774 6.970 25.752 1.00 48.91 209 ALA B C 1
ATOM 4202 O O . ALA B 2 209 ? 54.303 6.495 24.748 1.00 49.52 209 ALA B O 1
ATOM 4204 N N . VAL B 2 210 ? 54.302 7.966 26.443 1.00 48.72 210 VAL B N 1
ATOM 4205 C CA . VAL B 2 210 ? 55.613 8.400 26.103 1.00 50.72 210 VAL B CA 1
ATOM 4206 C C . VAL B 2 210 ? 56.680 7.788 26.996 1.00 53.66 210 VAL B C 1
ATOM 4207 O O . VAL B 2 210 ? 56.604 7.839 28.238 1.00 53.90 210 VAL B O 1
ATOM 4211 N N . SER B 2 211 ? 57.720 7.239 26.380 1.00 55.64 211 SER B N 1
ATOM 4212 C CA . SER B 2 211 ? 58.691 6.544 27.251 1.00 56.70 211 SER B CA 1
ATOM 4213 C C . SER B 2 211 ? 59.736 7.488 27.839 1.00 55.80 211 SER B C 1
ATOM 4214 O O . SER B 2 211 ? 59.951 8.587 27.351 1.00 56.78 211 SER B O 1
ATOM 4217 N N . GLY B 2 212 ? 60.383 7.053 28.907 1.00 55.37 212 GLY B N 1
ATOM 4218 C CA . GLY B 2 212 ? 61.404 7.874 29.499 1.00 56.22 212 GLY B CA 1
ATOM 4219 C C . GLY B 2 212 ? 60.917 8.424 30.834 1.00 56.79 212 GLY B C 1
ATOM 4220 O O . GLY B 2 212 ? 60.165 7.777 31.598 1.00 57.85 212 GLY B O 1
ATOM 4221 N N . CYS B 2 213 ? 61.405 9.599 31.138 1.00 55.18 213 CYS B N 1
ATOM 4222 C CA . CYS B 2 213 ? 61.053 10.222 32.361 1.00 55.72 213 CYS B CA 1
ATOM 4223 C C . CYS B 2 213 ? 60.612 11.706 32.169 1.00 53.73 213 CYS B C 1
ATOM 4224 O O . CYS B 2 213 ? 60.786 12.288 31.093 1.00 51.34 213 CYS B O 1
ATOM 4227 N N . GLU B 2 214 ? 60.036 12.257 33.249 1.00 51.21 214 GLU B N 1
ATOM 4228 C CA . GLU B 2 214 ? 59.471 13.549 33.294 1.00 47.34 214 GLU B CA 1
ATOM 4229 C C . GLU B 2 214 ? 60.570 14.536 33.667 1.00 48.60 214 GLU B C 1
ATOM 4230 O O . GLU B 2 214 ? 61.317 14.364 34.644 1.00 49.87 214 GLU B O 1
ATOM 4236 N N . VAL B 2 215 ? 60.739 15.534 32.816 1.00 48.85 215 VAL B N 1
ATOM 4237 C CA . VAL B 2 215 ? 61.643 16.618 33.117 1.00 49.77 215 VAL B CA 1
ATOM 4238 C C . VAL B 2 215 ? 60.838 17.873 32.950 1.00 50.93 215 VAL B C 1
ATOM 4239 O O . VAL B 2 215 ? 60.055 18.027 32.007 1.00 51.43 215 VAL B O 1
ATOM 4243 N N . GLY B 2 216 ? 60.958 18.699 33.986 1.00 51.28 216 GLY B N 1
ATOM 4244 C CA . GLY B 2 216 ? 60.163 19.906 34.098 1.00 48.80 216 GLY B CA 1
ATOM 4245 C C . GLY B 2 216 ? 61.012 21.148 34.016 1.00 47.94 216 GLY B C 1
ATOM 4246 O O . GLY B 2 216 ? 62.236 21.082 34.265 1.00 48.08 216 GLY B O 1
ATOM 4247 N N . CYS B 2 217 ? 60.407 22.271 33.622 1.00 45.40 217 CYS B N 1
ATOM 4248 C CA . CYS B 2 217 ? 61.171 23.493 33.598 1.00 43.95 217 CYS B CA 1
ATOM 4249 C C . CYS B 2 217 ? 60.321 24.689 34.043 1.00 44.82 217 CYS B C 1
ATOM 4250 O O . CYS B 2 217 ? 59.241 24.988 33.455 1.00 46.22 217 CYS B O 1
ATOM 4253 N N . ALA B 2 218 ? 60.790 25.357 35.104 1.00 43.33 218 ALA B N 1
ATOM 4254 C CA . ALA B 2 218 ? 60.017 26.501 35.597 1.00 43.29 218 ALA B CA 1
ATOM 4255 C C . ALA B 2 218 ? 60.531 27.733 34.914 1.00 43.68 218 ALA B C 1
ATOM 4256 O O . ALA B 2 218 ? 61.767 27.985 34.865 1.00 45.47 218 ALA B O 1
ATOM 4258 N N . VAL B 2 219 ? 59.596 28.473 34.358 1.00 42.70 219 VAL B N 1
ATOM 4259 C CA . VAL B 2 219 ? 59.898 29.614 33.565 1.00 42.28 219 VAL B CA 1
ATOM 4260 C C . VAL B 2 219 ? 59.257 30.834 34.164 1.00 44.16 219 VAL B C 1
ATOM 4261 O O . VAL B 2 219 ? 58.154 30.751 34.651 1.00 44.22 219 VAL B O 1
ATOM 4265 N N . LEU B 2 220 ? 59.959 31.958 34.085 1.00 45.28 220 LEU B N 1
ATOM 4266 C CA . LEU B 2 220 ? 59.558 33.261 34.591 1.00 48.33 220 LEU B CA 1
ATOM 4267 C C . LEU B 2 220 ? 59.960 34.350 33.577 1.00 49.34 220 LEU B C 1
ATOM 4268 O O . LEU B 2 220 ? 61.096 34.344 32.995 1.00 47.13 220 LEU B O 1
ATOM 4273 N N . GLY B 2 221 ? 59.012 35.295 33.380 1.00 49.70 221 GLY B N 1
ATOM 4274 C CA . GLY B 2 221 ? 59.220 36.318 32.394 1.00 50.21 221 GLY B CA 1
ATOM 4275 C C . GLY B 2 221 ? 58.202 36.443 31.252 1.00 52.37 221 GLY B C 1
ATOM 4276 O O . GLY B 2 221 ? 57.189 35.715 31.097 1.00 51.08 221 GLY B O 1
ATOM 4277 N N . ASN B 2 222 ? 58.441 37.528 30.534 1.00 54.67 222 ASN B N 1
ATOM 4278 C CA . ASN B 2 222 ? 57.778 37.854 29.339 1.00 57.04 222 ASN B CA 1
ATOM 4279 C C . ASN B 2 222 ? 58.731 37.472 28.289 1.00 57.52 222 ASN B C 1
ATOM 4280 O O . ASN B 2 222 ? 59.911 37.173 28.535 1.00 56.89 222 ASN B O 1
ATOM 4285 N N . SER B 2 223 ? 58.149 37.522 27.109 1.00 59.70 223 SER B N 1
ATOM 4286 C CA . SER B 2 223 ? 58.714 37.177 25.762 1.00 60.67 223 SER B CA 1
ATOM 4287 C C . SER B 2 223 ? 60.231 37.534 25.569 1.00 56.91 223 SER B C 1
ATOM 4288 O O . SER B 2 223 ? 61.052 36.722 25.279 1.00 54.58 223 SER B O 1
ATOM 4291 N N . ALA B 2 224 ? 60.567 38.783 25.740 1.00 56.62 224 ALA B N 1
ATOM 4292 C CA . ALA B 2 224 ? 61.958 39.179 25.578 1.00 57.38 224 ALA B CA 1
ATOM 4293 C C . ALA B 2 224 ? 63.004 38.550 26.556 1.00 56.54 224 ALA B C 1
ATOM 4294 O O . ALA B 2 224 ? 64.138 38.608 26.269 1.00 57.51 224 ALA B O 1
ATOM 4296 N N . ALA B 2 225 ? 62.673 38.011 27.712 1.00 55.13 225 ALA B N 1
ATOM 4297 C CA . ALA B 2 225 ? 63.795 37.540 28.536 1.00 54.34 225 ALA B CA 1
ATOM 4298 C C . ALA B 2 225 ? 63.308 36.418 29.486 1.00 53.71 225 ALA B C 1
ATOM 4299 O O . ALA B 2 225 ? 62.501 36.654 30.372 1.00 53.51 225 ALA B O 1
ATOM 4301 N N . LEU B 2 226 ? 63.735 35.190 29.268 1.00 52.43 226 LEU B N 1
ATOM 4302 C CA . LEU B 2 226 ? 63.145 34.143 30.096 1.00 52.43 226 LEU B CA 1
ATOM 4303 C C . LEU B 2 226 ? 64.129 33.614 31.100 1.00 51.87 226 LEU B C 1
ATOM 4304 O O . LEU B 2 226 ? 65.314 33.354 30.764 1.00 51.74 226 LEU B O 1
ATOM 4309 N N . VAL B 2 227 ? 63.654 33.603 32.345 1.00 50.00 227 VAL B N 1
ATOM 4310 C CA . VAL B 2 227 ? 64.421 33.069 33.441 1.00 48.87 227 VAL B CA 1
ATOM 4311 C C . VAL B 2 227 ? 63.865 31.672 33.760 1.00 47.39 227 VAL B C 1
ATOM 4312 O O . VAL B 2 227 ? 62.669 31.504 33.970 1.00 46.98 227 VAL B O 1
ATOM 4316 N N . VAL B 2 228 ? 64.716 30.662 33.745 1.00 44.66 228 VAL B N 1
ATOM 4317 C CA . VAL B 2 228 ? 64.308 29.329 34.053 1.00 42.96 228 VAL B CA 1
ATOM 4318 C C . VAL B 2 228 ? 64.999 28.854 35.339 1.00 45.04 228 VAL B C 1
ATOM 4319 O O . VAL B 2 228 ? 66.162 29.232 35.615 1.00 45.64 228 VAL B O 1
ATOM 4323 N N . GLY B 2 229 ? 64.274 28.059 36.131 1.00 44.62 229 GLY B N 1
ATOM 4324 C CA . GLY B 2 229 ? 64.870 27.451 37.292 1.00 44.83 229 GLY B CA 1
ATOM 4325 C C . GLY B 2 229 ? 65.621 26.209 36.913 1.00 45.73 229 GLY B C 1
ATOM 4326 O O . GLY B 2 229 ? 65.694 25.873 35.750 1.00 49.03 229 GLY B O 1
ATOM 4327 N N . GLU B 2 230 ? 66.193 25.515 37.873 1.00 46.63 230 GLU B N 1
ATOM 4328 C CA . GLU B 2 230 ? 66.861 24.253 37.536 1.00 47.33 230 GLU B CA 1
ATOM 4329 C C . GLU B 2 230 ? 65.880 23.232 37.019 1.00 47.09 230 GLU B C 1
ATOM 4330 O O . GLU B 2 230 ? 64.691 23.188 37.410 1.00 46.59 230 GLU B O 1
ATOM 4336 N N . VAL B 2 231 ? 66.358 22.409 36.110 1.00 47.39 231 VAL B N 1
ATOM 4337 C CA . VAL B 2 231 ? 65.505 21.366 35.582 1.00 46.29 231 VAL B CA 1
ATOM 4338 C C . VAL B 2 231 ? 65.214 20.317 36.651 1.00 46.31 231 VAL B C 1
ATOM 4339 O O . VAL B 2 231 ? 66.099 20.003 37.402 1.00 45.68 231 VAL B O 1
ATOM 4343 N N . ASP B 2 232 ? 63.973 19.835 36.767 1.00 46.20 232 ASP B N 1
ATOM 4344 C CA . ASP B 2 232 ? 63.720 18.767 37.711 1.00 46.71 232 ASP B CA 1
ATOM 4345 C C . ASP B 2 232 ? 63.509 17.424 36.979 1.00 48.07 232 ASP B C 1
ATOM 4346 O O . ASP B 2 232 ? 63.343 17.451 35.732 1.00 45.13 232 ASP B O 1
ATOM 4351 N N . GLN B 2 233 ? 63.532 16.288 37.723 1.00 48.12 233 GLN B N 1
ATOM 4352 C CA . GLN B 2 233 ? 63.218 14.978 37.137 1.00 50.61 233 GLN B CA 1
ATOM 4353 C C . GLN B 2 233 ? 62.421 14.079 38.048 1.00 50.97 233 GLN B C 1
ATOM 4354 O O . GLN B 2 233 ? 62.694 13.931 39.223 1.00 50.70 233 GLN B O 1
ATOM 4360 N N . ILE B 2 234 ? 61.348 13.546 37.499 1.00 53.07 234 ILE B N 1
ATOM 4361 C CA . ILE B 2 234 ? 60.485 12.616 38.189 1.00 54.39 234 ILE B CA 1
ATOM 4362 C C . ILE B 2 234 ? 60.761 11.206 37.644 1.00 56.57 234 ILE B C 1
ATOM 4363 O O . ILE B 2 234 ? 60.720 10.956 36.434 1.00 57.39 234 ILE B O 1
ATOM 4368 N N . ARG B 2 235 ? 61.122 10.283 38.511 1.00 58.90 235 ARG B N 1
ATOM 4369 C CA . ARG B 2 235 ? 61.233 8.917 38.079 1.00 59.14 235 ARG B CA 1
ATOM 4370 C C . ARG B 2 235 ? 60.168 8.213 38.907 1.00 58.08 235 ARG B C 1
ATOM 4371 O O . ARG B 2 235 ? 59.948 8.555 40.057 1.00 57.72 235 ARG B O 1
ATOM 4379 N N . LEU B 2 236 ? 59.460 7.288 38.262 1.00 56.82 236 LEU B N 1
ATOM 4380 C CA . LEU B 2 236 ? 58.350 6.588 38.854 1.00 56.81 236 LEU B CA 1
ATOM 4381 C C . LEU B 2 236 ? 58.644 5.099 38.955 1.00 57.75 236 LEU B C 1
ATOM 4382 O O . LEU B 2 236 ? 59.123 4.441 37.970 1.00 54.95 236 LEU B O 1
ATOM 4387 N N . GLN B 2 237 ? 58.319 4.572 40.137 1.00 57.62 237 GLN B N 1
ATOM 4388 C CA . GLN B 2 237 ? 58.597 3.206 40.337 1.00 59.65 237 GLN B CA 1
ATOM 4389 C C . GLN B 2 237 ? 57.500 2.446 39.653 1.00 59.62 237 GLN B C 1
ATOM 4390 O O . GLN B 2 237 ? 57.717 1.337 39.236 1.00 61.86 237 GLN B O 1
ATOM 4396 N N . TYR B 2 238 ? 56.375 3.090 39.392 1.00 57.22 238 TYR B N 1
ATOM 4397 C CA . TYR B 2 238 ? 55.254 2.434 38.710 1.00 55.11 238 TYR B CA 1
ATOM 4398 C C . TYR B 2 238 ? 54.255 3.496 38.726 1.00 54.68 238 TYR B C 1
ATOM 4399 O O . TYR B 2 238 ? 54.384 4.471 39.578 1.00 55.13 238 TYR B O 1
ATOM 4408 N N . GLY B 2 239 ? 53.204 3.289 37.929 1.00 52.48 239 GLY B N 1
ATOM 4409 C CA . GLY B 2 239 ? 51.995 4.127 38.051 1.00 52.00 239 GLY B CA 1
ATOM 4410 C C . GLY B 2 239 ? 52.229 5.502 37.425 1.00 50.61 239 GLY B C 1
ATOM 4411 O O . GLY B 2 239 ? 52.977 5.610 36.505 1.00 49.54 239 GLY B O 1
ATOM 4412 N N . ILE B 2 240 ? 51.585 6.555 37.903 1.00 50.89 240 ILE B N 1
ATOM 4413 C CA . ILE B 2 240 ? 51.782 7.850 37.311 1.00 47.45 240 ILE B CA 1
ATOM 4414 C C . ILE B 2 240 ? 52.135 8.790 38.397 1.00 46.91 240 ILE B C 1
ATOM 4415 O O . ILE B 2 240 ? 51.929 8.506 39.596 1.00 45.11 240 ILE B O 1
ATOM 4420 N N . PHE B 2 241 ? 52.581 9.974 37.982 1.00 46.83 241 PHE B N 1
ATOM 4421 C CA . PHE B 2 241 ? 52.879 10.982 38.962 1.00 46.19 241 PHE B CA 1
ATOM 4422 C C . PHE B 2 241 ? 51.511 11.506 39.407 1.00 45.79 241 PHE B C 1
ATOM 4423 O O . PHE B 2 241 ? 50.725 11.828 38.590 1.00 46.39 241 PHE B O 1
ATOM 4431 N N . ARG B 2 242 ? 51.246 11.575 40.710 1.00 45.57 242 ARG B N 1
ATOM 4432 C CA . ARG B 2 242 ? 50.013 12.099 41.242 1.00 44.63 242 ARG B CA 1
ATOM 4433 C C . ARG B 2 242 ? 50.146 12.533 42.734 1.00 46.00 242 ARG B C 1
ATOM 4434 O O . ARG B 2 242 ? 49.233 12.335 43.579 1.00 44.55 242 ARG B O 1
ATOM 4442 N N . ILE B 2 243 ? 51.293 13.130 43.068 1.00 46.34 243 ILE B N 1
ATOM 4443 C CA . ILE B 2 243 ? 51.512 13.518 44.411 1.00 46.30 243 ILE B CA 1
ATOM 4444 C C . ILE B 2 243 ? 50.278 14.131 45.093 1.00 48.41 243 ILE B C 1
ATOM 4445 O O . ILE B 2 243 ? 49.946 13.720 46.210 1.00 48.61 243 ILE B O 1
ATOM 4450 N N . HIS B 2 244 ? 49.554 15.067 44.508 1.00 47.71 244 HIS B N 1
ATOM 4451 C CA . HIS B 2 244 ? 48.436 15.624 45.295 1.00 50.02 244 HIS B CA 1
ATOM 4452 C C . HIS B 2 244 ? 47.298 14.640 45.519 1.00 51.49 244 HIS B C 1
ATOM 4453 O O . HIS B 2 244 ? 46.353 14.909 46.250 1.00 52.97 244 HIS B O 1
ATOM 4460 N N . GLN B 2 245 ? 47.303 13.520 44.820 1.00 53.29 245 GLN B N 1
ATOM 4461 C CA . GLN B 2 245 ? 46.241 12.577 45.088 1.00 53.14 245 GLN B CA 1
ATOM 4462 C C . GLN B 2 245 ? 46.677 11.635 46.261 1.00 52.86 245 GLN B C 1
ATOM 4463 O O . GLN B 2 245 ? 45.873 10.943 46.822 1.00 52.51 245 GLN B O 1
ATOM 4469 N N . GLU B 2 246 ? 47.946 11.604 46.590 1.00 52.83 246 GLU B N 1
ATOM 4470 C CA . GLU B 2 246 ? 48.400 10.682 47.626 1.00 54.66 246 GLU B CA 1
ATOM 4471 C C . GLU B 2 246 ? 47.878 11.060 49.024 1.00 56.75 246 GLU B C 1
ATOM 4472 O O . GLU B 2 246 ? 47.424 12.194 49.275 1.00 56.21 246 GLU B O 1
ATOM 4478 N N . VAL B 2 247 ? 47.952 10.101 49.945 1.00 59.28 247 VAL B N 1
ATOM 4479 C CA . VAL B 2 247 ? 47.732 10.435 51.337 1.00 61.40 247 VAL B CA 1
ATOM 4480 C C . VAL B 2 247 ? 49.009 11.019 51.881 1.00 61.71 247 VAL B C 1
ATOM 4481 O O . VAL B 2 247 ? 50.129 10.561 51.642 1.00 59.64 247 VAL B O 1
ATOM 4485 N N . GLU B 2 248 ? 48.792 12.064 52.625 1.00 64.61 248 GLU B N 1
ATOM 4486 C CA . GLU B 2 248 ? 49.859 12.824 53.246 1.00 67.56 248 GLU B CA 1
ATOM 4487 C C . GLU B 2 248 ? 51.018 13.202 52.280 1.00 66.74 248 GLU B C 1
ATOM 4488 O O . GLU B 2 248 ? 52.164 12.851 52.514 1.00 68.71 248 GLU B O 1
ATOM 4494 N N . PRO B 2 249 ? 50.716 13.899 51.197 1.00 66.65 249 PRO B N 1
ATOM 4495 C CA . PRO B 2 249 ? 51.712 14.268 50.172 1.00 65.94 249 PRO B CA 1
ATOM 4496 C C . PRO B 2 249 ? 52.937 14.960 50.711 1.00 65.88 249 PRO B C 1
ATOM 4497 O O . PRO B 2 249 ? 54.043 14.706 50.184 1.00 64.70 249 PRO B O 1
ATOM 4501 N N . GLU B 2 250 ? 52.781 15.758 51.751 1.00 65.92 250 GLU B N 1
ATOM 4502 C CA . GLU B 2 250 ? 53.967 16.391 52.294 1.00 70.03 250 GLU B CA 1
ATOM 4503 C C . GLU B 2 250 ? 54.972 15.394 52.836 1.00 70.00 250 GLU B C 1
ATOM 4504 O O . GLU B 2 250 ? 56.139 15.667 53.015 1.00 70.96 250 GLU B O 1
ATOM 4510 N N . LYS B 2 251 ? 54.547 14.190 53.052 1.00 70.79 251 LYS B N 1
ATOM 4511 C CA . LYS B 2 251 ? 55.525 13.255 53.563 1.00 71.14 251 LYS B CA 1
ATOM 4512 C C . LYS B 2 251 ? 56.423 12.613 52.494 1.00 71.00 251 LYS B C 1
ATOM 4513 O O . LYS B 2 251 ? 57.359 11.864 52.807 1.00 70.97 251 LYS B O 1
ATOM 4519 N N . GLY B 2 252 ? 56.148 12.901 51.233 1.00 70.65 252 GLY B N 1
ATOM 4520 C CA . GLY B 2 252 ? 56.914 12.291 50.153 1.00 69.43 252 GLY B CA 1
ATOM 4521 C C . GLY B 2 252 ? 56.009 11.331 49.409 1.00 69.46 252 GLY B C 1
ATOM 4522 O O . GLY B 2 252 ? 55.045 10.775 49.959 1.00 70.78 252 GLY B O 1
ATOM 4523 N N . SER B 2 253 ? 56.279 11.160 48.132 1.00 68.09 253 SER B N 1
ATOM 4524 C CA . SER B 2 253 ? 55.440 10.336 47.295 1.00 66.61 253 SER B CA 1
ATOM 4525 C C . SER B 2 253 ? 55.717 8.863 47.511 1.00 65.87 253 SER B C 1
ATOM 4526 O O .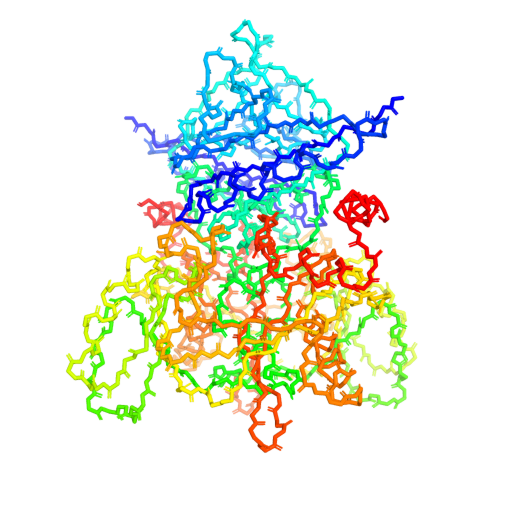 SER B 2 253 ? 56.859 8.519 47.824 1.00 65.06 253 SER B O 1
ATOM 4529 N N . GLU B 2 254 ? 54.728 7.985 47.307 1.00 64.42 254 GLU B N 1
ATOM 4530 C CA . GLU B 2 254 ? 55.030 6.564 47.475 1.00 63.80 254 GLU B CA 1
ATOM 4531 C C . GLU B 2 254 ? 55.583 5.924 46.196 1.00 62.47 254 GLU B C 1
ATOM 4532 O O . GLU B 2 254 ? 56.338 4.915 46.257 1.00 61.91 254 GLU B O 1
ATOM 4538 N N . ASN B 2 255 ? 55.218 6.481 45.026 1.00 59.45 255 ASN B N 1
ATOM 4539 C CA . ASN B 2 255 ? 55.740 5.941 43.790 1.00 56.79 255 ASN B CA 1
ATOM 4540 C C . ASN B 2 255 ? 56.698 6.829 43.039 1.00 55.37 255 ASN B C 1
ATOM 4541 O O . ASN B 2 255 ? 57.260 6.390 42.091 1.00 54.32 255 ASN B O 1
ATOM 4546 N N . ALA B 2 256 ? 56.967 8.034 43.469 1.00 54.78 256 ALA B N 1
ATOM 4547 C CA . ALA B 2 256 ? 57.798 8.878 42.573 1.00 56.31 256 ALA B CA 1
ATOM 4548 C C . ALA B 2 256 ? 58.939 9.522 43.300 1.00 56.49 256 ALA B C 1
ATOM 4549 O O . ALA B 2 256 ? 58.801 9.925 44.456 1.00 56.05 256 ALA B O 1
ATOM 4551 N N . VAL B 2 257 ? 60.057 9.626 42.608 1.00 57.29 257 VAL B N 1
ATOM 4552 C CA . VAL B 2 257 ? 61.218 10.331 43.130 1.00 59.23 257 VAL B CA 1
ATOM 4553 C C . VAL B 2 257 ? 61.636 11.510 42.253 1.00 59.45 257 VAL B C 1
ATOM 4554 O O . VAL B 2 257 ? 62.018 11.342 41.068 1.00 60.50 257 VAL B O 1
ATOM 4558 N N . ILE B 2 258 ? 61.637 12.692 42.865 1.00 59.30 258 ILE B N 1
ATOM 4559 C CA . ILE B 2 258 ? 61.944 13.913 42.139 1.00 57.97 258 ILE B CA 1
ATOM 4560 C C . ILE B 2 258 ? 63.344 14.385 42.532 1.00 58.71 258 ILE B C 1
ATOM 4561 O O . ILE B 2 258 ? 63.621 14.565 43.740 1.00 58.00 258 ILE B O 1
ATOM 4566 N N . THR B 2 259 ? 64.199 14.620 41.526 1.00 57.81 259 THR B N 1
ATOM 4567 C CA . THR B 2 259 ? 65.562 15.113 41.733 1.00 57.73 259 THR B CA 1
ATOM 4568 C C . THR B 2 259 ? 65.683 16.530 41.116 1.00 59.46 259 THR B C 1
ATOM 4569 O O . THR B 2 259 ? 65.211 16.743 39.971 1.00 60.77 259 THR B O 1
ATOM 4573 N N . VAL B 2 260 ? 66.359 17.440 41.819 1.00 58.32 260 VAL B N 1
ATOM 4574 C CA . VAL B 2 260 ? 66.623 18.768 41.369 1.00 58.48 260 VAL B CA 1
ATOM 4575 C C . VAL B 2 260 ? 67.943 19.242 41.980 1.00 59.41 260 VAL B C 1
ATOM 4576 O O . VAL B 2 260 ? 68.136 19.296 43.169 1.00 59.30 260 VAL B O 1
ATOM 4580 N N . PRO B 2 261 ? 68.849 19.646 41.161 1.00 59.62 261 PRO B N 1
ATOM 4581 C CA . PRO B 2 261 ? 68.675 19.587 39.706 1.00 59.43 261 PRO B CA 1
ATOM 4582 C C . PRO B 2 261 ? 68.598 18.179 39.206 1.00 59.42 261 PRO B C 1
ATOM 4583 O O . PRO B 2 261 ? 69.003 17.242 39.878 1.00 59.05 261 PRO B O 1
ATOM 4587 N N . ALA B 2 262 ? 68.083 18.041 37.989 1.00 59.48 262 ALA B N 1
ATOM 4588 C CA . ALA B 2 262 ? 67.975 16.746 37.353 1.00 59.24 262 ALA B CA 1
ATOM 4589 C C . ALA B 2 262 ? 69.342 16.078 37.221 1.00 58.03 262 ALA B C 1
ATOM 4590 O O . ALA B 2 262 ? 70.349 16.748 36.988 1.00 57.37 262 ALA B O 1
ATOM 4592 N N . ASP B 2 263 ? 69.374 14.764 37.365 1.00 57.40 263 ASP B N 1
ATOM 4593 C CA . ASP B 2 263 ? 70.648 14.045 37.220 1.00 57.94 263 ASP B CA 1
ATOM 4594 C C . ASP B 2 263 ? 71.046 13.812 35.746 1.00 56.78 263 ASP B C 1
ATOM 4595 O O . ASP B 2 263 ? 70.998 12.697 35.234 1.00 56.27 263 ASP B O 1
ATOM 4600 N N . LEU B 2 264 ? 71.469 14.871 35.078 1.00 55.83 264 LEU B N 1
ATOM 4601 C CA . LEU B 2 264 ? 71.679 14.830 33.648 1.00 54.99 264 LEU B CA 1
ATOM 4602 C C . LEU B 2 264 ? 72.827 15.815 33.443 1.00 55.77 264 LEU B C 1
ATOM 4603 O O . LEU B 2 264 ? 72.972 16.679 34.266 1.00 56.78 264 LEU B O 1
ATOM 4608 N N . SER B 2 265 ? 73.612 15.735 32.376 1.00 56.73 265 SER B N 1
ATOM 4609 C CA . SER B 2 265 ? 74.694 16.686 32.187 1.00 58.22 265 SER B CA 1
ATOM 4610 C C . SER B 2 265 ? 74.114 18.107 32.055 1.00 59.00 265 SER B C 1
ATOM 4611 O O . SER B 2 265 ? 72.917 18.268 31.840 1.00 60.06 265 SER B O 1
ATOM 4614 N N . ALA B 2 266 ? 75.002 19.099 32.027 1.00 57.65 266 ALA B N 1
ATOM 4615 C CA . ALA B 2 266 ? 74.660 20.473 31.955 1.00 56.23 266 ALA B CA 1
ATOM 4616 C C . ALA B 2 266 ? 74.300 20.799 30.524 1.00 55.63 266 ALA B C 1
ATOM 4617 O O . ALA B 2 266 ? 73.722 21.844 30.183 1.00 56.22 266 ALA B O 1
ATOM 4619 N N . GLU B 2 267 ? 74.638 19.878 29.669 1.00 54.97 267 GLU B N 1
ATOM 4620 C CA . GLU B 2 267 ? 74.289 20.072 28.314 1.00 54.21 267 GLU B CA 1
ATOM 4621 C C . GLU B 2 267 ? 72.842 19.564 28.214 1.00 52.87 267 GLU B C 1
ATOM 4622 O O . GLU B 2 267 ? 71.987 20.192 27.564 1.00 50.33 267 GLU B O 1
ATOM 4628 N N . GLU B 2 268 ? 72.524 18.477 28.922 1.00 51.61 268 GLU B N 1
ATOM 4629 C CA . GLU B 2 268 ? 71.174 17.983 28.719 1.00 51.47 268 GLU B CA 1
ATOM 4630 C C . GLU B 2 268 ? 70.096 18.890 29.344 1.00 48.89 268 GLU B C 1
ATOM 4631 O O . GLU B 2 268 ? 69.025 19.147 28.798 1.00 49.88 268 GLU B O 1
ATOM 4637 N N . ARG B 2 269 ? 70.463 19.475 30.427 1.00 48.06 269 ARG B N 1
ATOM 4638 C CA . ARG B 2 269 ? 69.603 20.352 31.184 1.00 49.05 269 ARG B CA 1
ATOM 4639 C C . ARG B 2 269 ? 69.394 21.655 30.438 1.00 48.47 269 ARG B C 1
ATOM 4640 O O . ARG B 2 269 ? 68.257 22.054 30.299 1.00 47.89 269 ARG B O 1
ATOM 4648 N N . GLY B 2 270 ? 70.471 22.230 29.872 1.00 47.59 270 GLY B N 1
ATOM 4649 C CA . GLY B 2 270 ? 70.317 23.419 29.081 1.00 46.43 270 GLY B CA 1
ATOM 4650 C C . GLY B 2 270 ? 69.364 23.135 27.963 1.00 47.44 270 GLY B C 1
ATOM 4651 O O . GLY B 2 270 ? 68.467 23.949 27.645 1.00 48.13 270 GLY B O 1
ATOM 4652 N N . ARG B 2 271 ? 69.572 21.998 27.307 1.00 45.92 271 ARG B N 1
ATOM 4653 C CA . ARG B 2 271 ? 68.711 21.631 26.189 1.00 46.05 271 ARG B CA 1
ATOM 4654 C C . ARG B 2 271 ? 67.240 21.623 26.625 1.00 43.43 271 ARG B C 1
ATOM 4655 O O . ARG B 2 271 ? 66.364 22.122 25.890 1.00 40.51 271 ARG B O 1
ATOM 4663 N N . ILE B 2 272 ? 66.961 20.959 27.743 1.00 43.04 272 ILE B N 1
ATOM 4664 C CA . ILE B 2 272 ? 65.568 20.949 28.223 1.00 44.01 272 ILE B CA 1
ATOM 4665 C C . ILE B 2 272 ? 65.040 22.400 28.473 1.00 43.12 272 ILE B C 1
ATOM 4666 O O . ILE B 2 272 ? 63.979 22.801 28.042 1.00 43.39 272 ILE B O 1
ATOM 4671 N N . GLN B 2 273 ? 65.808 23.220 29.146 1.00 43.53 273 GLN B N 1
ATOM 4672 C CA . GLN B 2 273 ? 65.432 24.599 29.299 1.00 46.00 273 GLN B CA 1
ATOM 4673 C C . GLN B 2 273 ? 65.117 25.346 27.951 1.00 46.47 273 GLN B C 1
ATOM 4674 O O . GLN B 2 273 ? 64.104 26.048 27.876 1.00 47.74 273 GLN B O 1
ATOM 4680 N N . GLU B 2 274 ? 66.021 25.288 26.971 1.00 46.14 274 GLU B N 1
ATOM 4681 C CA . GLU B 2 274 ? 65.767 25.929 25.711 1.00 48.33 274 GLU B CA 1
ATOM 4682 C C . GLU B 2 274 ? 64.487 25.346 25.062 1.00 47.86 274 GLU B C 1
ATOM 4683 O O . GLU B 2 274 ? 63.698 26.066 24.446 1.00 47.73 274 GLU B O 1
ATOM 4689 N N . THR B 2 275 ? 64.283 24.041 25.157 1.00 45.50 275 THR B N 1
ATOM 4690 C CA . THR B 2 275 ? 63.050 23.535 24.608 1.00 45.51 275 THR B CA 1
ATOM 4691 C C . THR B 2 275 ? 61.802 24.150 25.282 1.00 46.80 275 THR B C 1
ATOM 4692 O O . THR B 2 275 ? 60.833 24.571 24.573 1.00 47.54 275 THR B O 1
ATOM 4696 N N . VAL B 2 276 ? 61.887 24.270 26.607 1.00 44.08 276 VAL B N 1
ATOM 4697 C CA . VAL B 2 276 ? 60.843 24.850 27.403 1.00 44.79 276 VAL B CA 1
ATOM 4698 C C . VAL B 2 276 ? 60.638 26.281 27.016 1.00 44.79 276 VAL B C 1
ATOM 4699 O O . VAL B 2 276 ? 59.458 26.727 26.936 1.00 44.40 276 VAL B O 1
ATOM 4701 N N . LYS B 2 277 ? 61.730 27.027 26.812 1.00 43.36 277 LYS B N 1
ATOM 4702 C CA . LYS B 2 277 ? 61.506 28.382 26.331 1.00 44.56 277 LYS B CA 1
ATOM 4703 C C . LYS B 2 277 ? 60.683 28.466 25.008 1.00 45.16 277 LYS B C 1
ATOM 4704 O O . LYS B 2 277 ? 59.812 29.319 24.889 1.00 43.98 277 LYS B O 1
ATOM 4710 N N . LYS B 2 278 ? 60.897 27.552 24.054 1.00 44.36 278 LYS B N 1
ATOM 4711 C CA . LYS B 2 278 ? 60.156 27.672 22.823 1.00 47.26 278 LYS B CA 1
ATOM 4712 C C . LYS B 2 278 ? 58.788 27.206 22.985 1.00 45.84 278 LYS B C 1
ATOM 4713 O O . LYS B 2 278 ? 57.948 27.641 22.251 1.00 45.36 278 LYS B O 1
ATOM 4719 N N . ILE B 2 279 ? 58.588 26.178 23.811 1.00 44.75 279 ILE B N 1
ATOM 4720 C CA . ILE B 2 279 ? 57.231 25.779 24.013 1.00 44.23 279 ILE B CA 1
ATOM 4721 C C . ILE B 2 279 ? 56.414 26.992 24.513 1.00 43.86 279 ILE B C 1
ATOM 4722 O O . ILE B 2 279 ? 55.365 27.330 24.028 1.00 41.09 279 ILE B O 1
ATOM 4727 N N . TYR B 2 280 ? 57.035 27.716 25.443 1.00 44.85 280 TYR B N 1
ATOM 4728 C CA . TYR B 2 280 ? 56.453 28.834 26.129 1.00 43.31 280 TYR B CA 1
ATOM 4729 C C . TYR B 2 280 ? 56.115 29.972 25.224 1.00 44.56 280 TYR B C 1
ATOM 4730 O O . TYR B 2 280 ? 55.032 30.604 25.402 1.00 42.68 280 TYR B O 1
ATOM 4739 N N . LYS B 2 281 ? 57.074 30.284 24.333 1.00 44.10 281 LYS B N 1
ATOM 4740 C CA . LYS B 2 281 ? 56.854 31.278 23.355 1.00 44.99 281 LYS B CA 1
ATOM 4741 C C . LYS B 2 281 ? 55.831 30.774 22.345 1.00 45.23 281 LYS B C 1
ATOM 4742 O O . LYS B 2 281 ? 55.018 31.553 21.938 1.00 44.99 281 LYS B O 1
ATOM 4748 N N . THR B 2 282 ? 55.821 29.499 21.980 1.00 43.91 282 THR B N 1
ATOM 4749 C CA . THR B 2 282 ? 54.872 29.069 20.987 1.00 44.40 282 THR B CA 1
ATOM 4750 C C . THR B 2 282 ? 53.434 29.227 21.497 1.00 45.50 282 THR B C 1
ATOM 4751 O O . THR B 2 282 ? 52.506 29.466 20.767 1.00 45.63 282 THR B O 1
ATOM 4753 N N . LEU B 2 283 ? 53.243 29.027 22.789 1.00 46.20 283 LEU B N 1
ATOM 4754 C CA . LEU B 2 283 ? 51.918 29.073 23.348 1.00 45.83 283 LEU B CA 1
ATOM 4755 C C . LEU B 2 283 ? 51.519 30.531 23.693 1.00 46.47 283 LEU B C 1
ATOM 4756 O O . LEU B 2 283 ? 50.386 30.824 24.024 1.00 46.52 283 LEU B O 1
ATOM 4761 N N . GLY B 2 284 ? 52.475 31.440 23.635 1.00 45.00 284 GLY B N 1
ATOM 4762 C CA . GLY B 2 284 ? 52.207 32.801 23.976 1.00 45.03 284 GLY B CA 1
ATOM 4763 C C . GLY B 2 284 ? 52.026 33.208 25.448 1.00 45.84 284 GLY B C 1
ATOM 4764 O O . GLY B 2 284 ? 51.262 34.149 25.765 1.00 43.79 284 GLY B O 1
ATOM 4765 N N . CYS B 2 285 ? 52.752 32.498 26.322 1.00 46.58 285 CYS B N 1
ATOM 4766 C CA . CYS B 2 285 ? 52.733 32.580 27.764 1.00 44.67 285 CYS B CA 1
ATOM 4767 C C . CYS B 2 285 ? 53.465 33.835 28.255 1.00 45.98 285 CYS B C 1
ATOM 4768 O O . CYS B 2 285 ? 54.340 34.344 27.578 1.00 46.28 285 CYS B O 1
ATOM 4771 N N . ARG B 2 286 ? 53.168 34.300 29.455 1.00 45.98 286 ARG B N 1
ATOM 4772 C CA . ARG B 2 286 ? 53.919 35.400 30.034 1.00 46.64 286 ARG B CA 1
ATOM 4773 C C . ARG B 2 286 ? 53.817 35.267 31.546 1.00 45.64 286 ARG B C 1
ATOM 4774 O O . ARG B 2 286 ? 52.870 34.659 32.030 1.00 45.64 286 ARG B O 1
ATOM 4782 N N . GLY B 2 287 ? 54.719 35.896 32.276 1.00 42.93 287 GLY B N 1
ATOM 4783 C CA . GLY B 2 287 ? 54.660 35.854 33.712 1.00 42.12 287 GLY B CA 1
ATOM 4784 C C . GLY B 2 287 ? 55.368 34.632 34.273 1.00 41.28 287 GLY B C 1
ATOM 4785 O O . GLY B 2 287 ? 56.539 34.650 34.767 1.00 42.48 287 GLY B O 1
ATOM 4786 N N . LEU B 2 288 ? 54.650 33.532 34.151 1.00 38.32 288 LEU B N 1
ATOM 4787 C CA . LEU B 2 288 ? 55.145 32.239 34.544 1.00 39.80 288 LEU B CA 1
ATOM 4788 C C . LEU B 2 288 ? 54.356 31.132 33.903 1.00 39.63 288 LEU B C 1
ATOM 4789 O O . LEU B 2 288 ? 53.202 31.352 33.387 1.00 38.94 288 LEU B O 1
ATOM 4794 N N . ALA B 2 289 ? 54.981 29.953 33.902 1.00 38.49 289 ALA B N 1
ATOM 4795 C CA . ALA B 2 289 ? 54.282 28.678 33.603 1.00 38.39 289 ALA B CA 1
ATOM 4796 C C . ALA B 2 289 ? 55.266 27.622 33.990 1.00 39.65 289 ALA B C 1
ATOM 4797 O O . ALA B 2 289 ? 56.484 27.889 34.030 1.00 41.68 289 ALA B O 1
ATOM 4799 N N . ARG B 2 290 ? 54.771 26.432 34.296 1.00 39.46 290 ARG B N 1
ATOM 4800 C CA . ARG B 2 290 ? 55.677 25.313 34.421 1.00 41.66 290 ARG B CA 1
ATOM 4801 C C . ARG B 2 290 ? 55.542 24.417 33.169 1.00 41.59 290 ARG B C 1
ATOM 4802 O O . ARG B 2 290 ? 54.450 23.885 32.852 1.00 41.83 290 ARG B O 1
ATOM 4810 N N . VAL B 2 291 ? 56.644 24.309 32.443 1.00 41.69 291 VAL B N 1
ATOM 4811 C CA . VAL B 2 291 ? 56.651 23.441 31.287 1.00 40.54 291 VAL B CA 1
ATOM 4812 C C . VAL B 2 291 ? 57.155 22.077 31.616 1.00 41.24 291 VAL B C 1
ATOM 4813 O O . VAL B 2 291 ? 58.333 21.906 31.850 1.00 40.34 291 VAL B O 1
ATOM 4817 N N . ASP B 2 292 ? 56.248 21.112 31.499 1.00 42.49 292 ASP B N 1
ATOM 4818 C CA . ASP B 2 292 ? 56.521 19.710 31.673 1.00 42.06 292 ASP B CA 1
ATOM 4819 C C . ASP B 2 292 ? 56.686 18.973 30.409 1.00 42.91 292 ASP B C 1
ATOM 4820 O O . ASP B 2 292 ? 55.829 18.952 29.546 1.00 45.81 292 ASP B O 1
ATOM 4825 N N . MET B 2 293 ? 57.748 18.202 30.385 1.00 44.25 293 MET B N 1
ATOM 4826 C CA . MET B 2 293 ? 58.205 17.417 29.278 1.00 42.85 293 MET B CA 1
ATOM 4827 C C . MET B 2 293 ? 58.521 15.955 29.661 1.00 43.64 293 MET B C 1
ATOM 4828 O O . MET B 2 293 ? 58.807 15.631 30.795 1.00 40.54 293 MET B O 1
ATOM 4833 N N . PHE B 2 294 ? 58.564 15.104 28.627 1.00 45.27 294 PHE B N 1
ATOM 4834 C CA . PHE B 2 294 ? 59.130 13.738 28.705 1.00 45.59 294 PHE B CA 1
ATOM 4835 C C . PHE B 2 294 ? 60.555 13.720 28.098 1.00 47.38 294 PHE B C 1
ATOM 4836 O O . PHE B 2 294 ? 60.748 14.215 26.984 1.00 48.00 294 PHE B O 1
ATOM 4844 N N . LEU B 2 295 ? 61.564 13.149 28.776 1.00 50.78 295 LEU B N 1
ATOM 4845 C CA . LEU B 2 295 ? 62.885 12.990 28.094 1.00 53.07 295 LEU B CA 1
ATOM 4846 C C . LEU B 2 295 ? 63.093 11.548 27.722 1.00 54.76 295 LEU B C 1
ATOM 4847 O O . LEU B 2 295 ? 63.464 10.780 28.562 1.00 57.01 295 LEU B O 1
ATOM 4852 N N . GLN B 2 296 ? 62.907 11.200 26.450 1.00 56.34 296 GLN B N 1
ATOM 4853 C CA . GLN B 2 296 ? 63.103 9.811 25.982 1.00 56.05 296 GLN B CA 1
ATOM 4854 C C . GLN B 2 296 ? 64.530 9.334 26.042 1.00 57.81 296 GLN B C 1
ATOM 4855 O O . GLN B 2 296 ? 65.514 10.103 25.904 1.00 59.65 296 GLN B O 1
ATOM 4861 N N . ASP B 2 297 ? 64.677 8.031 26.201 1.00 60.85 297 ASP B N 1
ATOM 4862 C CA . ASP B 2 297 ? 66.028 7.466 26.318 1.00 62.30 297 ASP B CA 1
ATOM 4863 C C . ASP B 2 297 ? 66.909 7.830 25.108 1.00 61.01 297 ASP B C 1
ATOM 4864 O O . ASP B 2 297 ? 68.103 8.041 25.283 1.00 60.44 297 ASP B O 1
ATOM 4869 N N . ARG B 2 298 ? 66.304 7.974 23.925 1.00 60.84 298 ARG B N 1
ATOM 4870 C CA . ARG B 2 298 ? 66.989 8.436 22.684 1.00 61.12 298 ARG B CA 1
ATOM 4871 C C . ARG B 2 298 ? 67.516 9.839 23.032 1.00 62.40 298 ARG B C 1
ATOM 4872 O O . ARG B 2 298 ? 68.313 10.456 22.3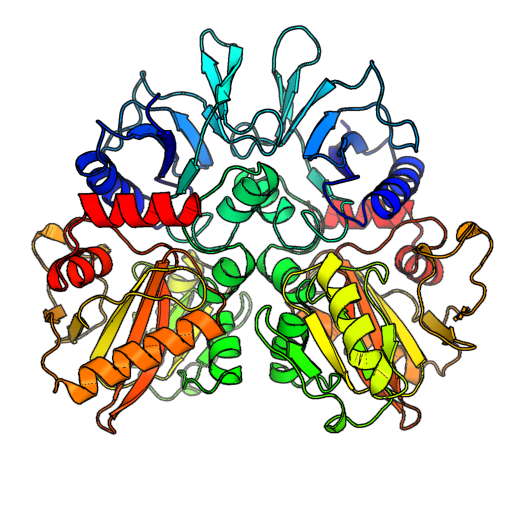34 1.00 62.20 298 ARG B O 1
ATOM 4880 N N . GLY B 2 299 ? 66.977 10.404 24.113 1.00 62.81 299 GLY B N 1
ATOM 4881 C CA . GLY B 2 299 ? 67.305 11.770 24.440 1.00 60.97 299 GLY B CA 1
ATOM 4882 C C . GLY B 2 299 ? 66.390 12.811 23.790 1.00 62.35 299 GLY B C 1
ATOM 4883 O O . GLY B 2 299 ? 66.610 13.989 23.876 1.00 62.88 299 GLY B O 1
ATOM 4884 N N . ARG B 2 300 ? 65.333 12.430 23.097 1.00 61.24 300 ARG B N 1
ATOM 4885 C CA . ARG B 2 300 ? 64.474 13.453 22.606 1.00 59.08 300 ARG B CA 1
ATOM 4886 C C . ARG B 2 300 ? 63.284 13.796 23.502 1.00 58.47 300 ARG B C 1
ATOM 4887 O O . ARG B 2 300 ? 62.685 12.975 24.257 1.00 57.31 300 ARG B O 1
ATOM 4895 N N . ILE B 2 301 ? 63.009 15.078 23.396 1.00 57.02 301 ILE B N 1
ATOM 4896 C CA . ILE B 2 301 ? 62.127 15.790 24.278 1.00 56.19 301 ILE B CA 1
ATOM 4897 C C . ILE B 2 301 ? 60.797 15.930 23.676 1.00 55.33 301 ILE B C 1
ATOM 4898 O O . ILE B 2 301 ? 60.696 16.602 22.654 1.00 55.87 301 ILE B O 1
ATOM 4903 N N . VAL B 2 302 ? 59.794 15.346 24.360 1.00 53.11 302 VAL B N 1
ATOM 4904 C CA . VAL B 2 302 ? 58.376 15.453 24.030 1.00 49.72 302 VAL B CA 1
ATOM 4905 C C . VAL B 2 302 ? 57.584 16.273 25.075 1.00 48.71 302 VAL B C 1
ATOM 4906 O O . VAL B 2 302 ? 57.803 16.206 26.279 1.00 48.67 302 VAL B O 1
ATOM 4910 N N . LEU B 2 303 ? 56.680 17.096 24.602 1.00 46.97 303 LEU B N 1
ATOM 4911 C CA . LEU B 2 303 ? 55.859 17.855 25.479 1.00 43.65 303 LEU B CA 1
ATOM 4912 C C . LEU B 2 303 ? 54.889 16.954 26.118 1.00 43.50 303 LEU B C 1
ATOM 4913 O O . LEU B 2 303 ? 54.298 16.077 25.465 1.00 40.17 303 LEU B O 1
ATOM 4918 N N . ASN B 2 304 ? 54.649 17.261 27.398 1.00 42.69 304 ASN B N 1
ATOM 4919 C CA . ASN B 2 304 ? 53.596 16.600 28.208 1.00 42.41 304 ASN B CA 1
ATOM 4920 C C . ASN B 2 304 ? 52.444 17.607 28.425 1.00 42.75 304 ASN B C 1
ATOM 4921 O O . ASN B 2 304 ? 51.382 17.507 27.838 1.00 45.53 304 ASN B O 1
ATOM 4926 N N . GLU B 2 305 ? 52.712 18.676 29.143 1.00 42.50 305 GLU B N 1
ATOM 4927 C CA . GLU B 2 305 ? 51.766 19.748 29.269 1.00 41.61 305 GLU B CA 1
ATOM 4928 C C . GLU B 2 305 ? 52.415 20.965 29.829 1.00 40.44 305 GLU B C 1
ATOM 4929 O O . GLU B 2 305 ? 53.491 20.956 30.401 1.00 40.90 305 GLU B O 1
ATOM 4935 N N . VAL B 2 306 ? 51.681 22.033 29.750 1.00 39.95 306 VAL B N 1
ATOM 4936 C CA . VAL B 2 306 ? 52.127 23.277 30.268 1.00 39.44 306 VAL B CA 1
ATOM 4937 C C . VAL B 2 306 ? 51.153 23.739 31.293 1.00 40.82 306 VAL B C 1
ATOM 4938 O O . VAL B 2 306 ? 49.911 23.760 30.998 1.00 38.62 306 VAL B O 1
ATOM 4942 N N . ASN B 2 307 ? 51.688 23.977 32.519 1.00 40.09 307 ASN B N 1
ATOM 4943 C CA . ASN B 2 307 ? 50.822 24.417 33.612 1.00 41.00 307 ASN B CA 1
ATOM 4944 C C . ASN B 2 307 ? 51.058 25.904 33.926 1.00 42.48 307 ASN B C 1
ATOM 4945 O O . ASN B 2 307 ? 52.102 26.242 34.492 1.00 42.21 307 ASN B O 1
ATOM 4950 N N . THR B 2 308 ? 50.120 26.782 33.561 1.00 42.64 308 THR B N 1
ATOM 4951 C CA . THR B 2 308 ? 50.353 28.220 33.620 1.00 42.10 308 THR B CA 1
ATOM 4952 C C . THR B 2 308 ? 50.284 28.751 35.018 1.00 42.67 308 THR B C 1
ATOM 4953 O O . THR B 2 308 ? 51.135 29.563 35.353 1.00 42.24 308 THR B O 1
ATOM 4957 N N . LEU B 2 309 ? 49.299 28.323 35.822 1.00 43.10 309 LEU B N 1
ATOM 4958 C CA . LEU B 2 309 ? 49.355 28.693 37.211 1.00 42.46 309 LEU B CA 1
ATOM 4959 C C . LEU B 2 309 ? 49.745 27.508 38.098 1.00 41.46 309 LEU B C 1
ATOM 4960 O O . LEU B 2 309 ? 48.944 26.792 38.600 1.00 43.21 309 LEU B O 1
ATOM 4965 N N . PRO B 2 310 ? 51.035 27.226 38.135 1.00 41.97 310 PRO B N 1
ATOM 4966 C CA . PRO B 2 310 ? 51.583 26.005 38.752 1.00 42.26 310 PRO B CA 1
ATOM 4967 C C . PRO B 2 310 ? 51.466 25.919 40.289 1.00 44.72 310 PRO B C 1
ATOM 4968 O O . PRO B 2 310 ? 51.321 26.958 40.949 1.00 44.66 310 PRO B O 1
ATOM 4972 N N . GLY B 2 311 ? 51.534 24.702 40.855 1.00 44.31 311 GLY B N 1
ATOM 4973 C CA . GLY B 2 311 ? 51.341 24.615 42.267 1.00 46.65 311 GLY B CA 1
ATOM 4974 C C . GLY B 2 311 ? 52.418 25.403 43.026 1.00 47.53 311 GLY B C 1
ATOM 4975 O O . GLY B 2 311 ? 53.574 25.378 42.588 1.00 46.73 311 GLY B O 1
ATOM 4976 N N . PHE B 2 312 ? 52.013 26.169 44.058 1.00 46.36 312 PHE B N 1
ATOM 4977 C CA . PHE B 2 312 ? 52.997 26.723 44.914 1.00 46.44 312 PHE B CA 1
ATOM 4978 C C . PHE B 2 312 ? 52.942 25.990 46.305 1.00 46.34 312 PHE B C 1
ATOM 4979 O O . PHE B 2 312 ? 53.346 26.571 47.288 1.00 48.36 312 PHE B O 1
ATOM 4987 N N . THR B 2 313 ? 52.451 24.760 46.423 1.00 46.07 313 THR B N 1
ATOM 4988 C CA . THR B 2 313 ? 52.461 24.114 47.733 1.00 45.85 313 THR B CA 1
ATOM 4989 C C . THR B 2 313 ? 53.860 23.928 48.169 1.00 47.19 313 THR B C 1
ATOM 4990 O O . THR B 2 313 ? 54.770 24.053 47.375 1.00 47.81 313 THR B O 1
ATOM 4994 N N . SER B 2 314 ? 54.046 23.568 49.433 1.00 48.23 314 SER B N 1
ATOM 4995 C CA . SER B 2 314 ? 55.381 23.310 49.926 1.00 47.89 314 SER B CA 1
ATOM 4996 C C . SER B 2 314 ? 56.049 22.086 49.328 1.00 47.17 314 SER B C 1
ATOM 4997 O O . SER B 2 314 ? 57.178 21.802 49.581 1.00 47.32 314 SER B O 1
ATOM 5000 N N . TYR B 2 315 ? 55.386 21.318 48.549 1.00 47.69 315 TYR B N 1
ATOM 5001 C CA . TYR B 2 315 ? 56.133 20.214 48.001 1.00 48.72 315 TYR B CA 1
ATOM 5002 C C . TYR B 2 315 ? 56.003 20.307 46.409 1.00 48.58 315 TYR B C 1
ATOM 5003 O O . TYR B 2 315 ? 56.218 19.333 45.638 1.00 51.77 315 TYR B O 1
ATOM 5012 N N . SER B 2 316 ? 55.659 21.514 45.975 1.00 46.87 316 SER B N 1
ATOM 5013 C CA . SER B 2 316 ? 55.371 21.871 44.571 1.00 43.62 316 SER B CA 1
ATOM 5014 C C . SER B 2 316 ? 56.598 21.904 43.688 1.00 44.66 316 SER B C 1
ATOM 5015 O O . SER B 2 316 ? 57.717 22.220 44.131 1.00 46.71 316 SER B O 1
ATOM 5018 N N . ARG B 2 317 ? 56.436 21.629 42.401 1.00 45.27 317 ARG B N 1
ATOM 5019 C CA . ARG B 2 317 ? 57.645 21.648 41.551 1.00 42.90 317 ARG B CA 1
ATOM 5020 C C . ARG B 2 317 ? 58.314 23.001 41.266 1.00 43.50 317 ARG B C 1
ATOM 5021 O O . ARG B 2 317 ? 59.588 23.090 41.184 1.00 43.16 317 ARG B O 1
ATOM 5029 N N . TYR B 2 318 ? 57.516 24.046 41.097 1.00 41.88 318 TYR B N 1
ATOM 5030 C CA . TYR B 2 318 ? 58.076 25.261 40.516 1.00 40.39 318 TYR B CA 1
ATOM 5031 C C . TYR B 2 318 ? 58.899 26.086 41.468 1.00 42.28 318 TYR B C 1
ATOM 5032 O O . TYR B 2 318 ? 59.992 26.495 41.164 1.00 45.07 318 TYR B O 1
ATOM 5041 N N . PRO B 2 319 ? 58.370 26.380 42.633 1.00 44.06 319 PRO B N 1
ATOM 5042 C CA . PRO B 2 319 ? 59.128 27.138 43.637 1.00 43.81 319 PRO B CA 1
ATOM 5043 C C . PRO B 2 319 ? 60.383 26.390 43.961 1.00 44.48 319 PRO B C 1
ATOM 5044 O O . PRO B 2 319 ? 61.434 26.946 44.190 1.00 44.93 319 PRO B O 1
ATOM 5048 N N . ARG B 2 320 ? 60.255 25.078 44.011 1.00 45.09 320 ARG B N 1
ATOM 5049 C CA . ARG B 2 320 ? 61.402 24.262 44.213 1.00 45.89 320 ARG B CA 1
ATOM 5050 C C . ARG B 2 320 ? 62.377 24.487 43.043 1.00 46.59 320 ARG B C 1
ATOM 5051 O O . ARG B 2 320 ? 63.563 24.766 43.293 1.00 48.79 320 ARG B O 1
ATOM 5059 N N . MET B 2 321 ? 61.943 24.414 41.791 1.00 44.16 321 MET B N 1
ATOM 5060 C CA . MET B 2 321 ? 62.939 24.600 40.745 1.00 44.05 321 MET B CA 1
ATOM 5061 C C . MET B 2 321 ? 63.549 26.004 40.866 1.00 44.28 321 MET B C 1
ATOM 5062 O O . MET B 2 321 ? 64.746 26.188 40.604 1.00 43.28 321 MET B O 1
ATOM 5067 N N . MET B 2 322 ? 62.718 26.954 41.289 1.00 43.38 322 MET B N 1
ATOM 5068 C CA . MET B 2 322 ? 63.182 28.306 41.435 1.00 46.40 322 MET B CA 1
ATOM 5069 C C . MET B 2 322 ? 64.240 28.479 42.554 1.00 47.89 322 MET B C 1
ATOM 5070 O O . MET B 2 322 ? 65.336 29.045 42.321 1.00 49.40 322 MET B O 1
ATOM 5075 N N . ALA B 2 323 ? 63.940 27.949 43.724 1.00 48.53 323 ALA B N 1
ATOM 5076 C CA . ALA B 2 323 ? 64.832 28.072 44.867 1.00 49.77 323 ALA B CA 1
ATOM 5077 C C . ALA B 2 323 ? 66.174 27.463 44.524 1.00 49.24 323 ALA B C 1
ATOM 5078 O O . ALA B 2 323 ? 67.225 28.022 44.879 1.00 50.98 323 ALA B O 1
ATOM 5080 N N . ALA B 2 324 ? 66.143 26.399 43.768 1.00 48.23 324 ALA B N 1
ATOM 5081 C CA . ALA B 2 324 ? 67.366 25.758 43.406 1.00 49.40 324 ALA B CA 1
ATOM 5082 C C . ALA B 2 324 ? 68.154 26.608 42.460 1.00 49.69 324 ALA B C 1
ATOM 5083 O O . ALA B 2 324 ? 69.327 26.545 42.447 1.00 52.42 324 ALA B O 1
ATOM 5085 N N . ALA B 2 325 ? 67.535 27.463 41.715 1.00 49.52 325 ALA B N 1
ATOM 5086 C CA . ALA B 2 325 ? 68.291 28.401 40.892 1.00 49.96 325 ALA B CA 1
ATOM 5087 C C . ALA B 2 325 ? 68.646 29.715 41.608 1.00 49.39 325 ALA B C 1
ATOM 5088 O O . ALA B 2 325 ? 69.057 30.683 41.011 1.00 50.80 325 ALA B O 1
ATOM 5090 N N . GLY B 2 326 ? 68.463 29.746 42.901 1.00 50.64 326 GLY B N 1
ATOM 5091 C CA . GLY B 2 326 ? 68.744 30.897 43.731 1.00 48.40 326 GLY B CA 1
ATOM 5092 C C . GLY B 2 326 ? 67.572 31.844 43.894 1.00 49.41 326 GLY B C 1
ATOM 5093 O O . GLY B 2 326 ? 67.829 32.932 44.322 1.00 50.12 326 GLY B O 1
ATOM 5094 N N . ILE B 2 327 ? 66.328 31.512 43.509 1.00 49.02 327 ILE B N 1
ATOM 5095 C CA . ILE B 2 327 ? 65.246 32.456 43.739 1.00 48.58 327 ILE B CA 1
ATOM 5096 C C . ILE B 2 327 ? 64.282 31.932 44.720 1.00 50.05 327 ILE B C 1
ATOM 5097 O O . ILE B 2 327 ? 63.519 30.976 44.457 1.00 50.78 327 ILE B O 1
ATOM 5102 N N . SER B 2 328 ? 64.292 32.498 45.907 1.00 49.85 328 SER B N 1
ATOM 5103 C CA . SER B 2 328 ? 63.405 31.900 46.862 1.00 50.00 328 SER B CA 1
ATOM 5104 C C . SER B 2 328 ? 62.077 32.504 46.682 1.00 49.34 328 SER B C 1
ATOM 5105 O O . SER B 2 328 ? 61.975 33.595 46.059 1.00 50.50 328 SER B O 1
ATOM 5108 N N . LEU B 2 329 ? 61.109 31.847 47.318 1.00 46.43 329 LEU B N 1
ATOM 5109 C CA . LEU B 2 329 ? 59.713 32.155 47.230 1.00 45.63 329 LEU B CA 1
ATOM 5110 C C . LEU B 2 329 ? 59.456 33.667 47.355 1.00 45.98 329 LEU B C 1
ATOM 5111 O O . LEU B 2 329 ? 58.850 34.259 46.499 1.00 45.27 329 LEU B O 1
ATOM 5116 N N . PRO B 2 330 ? 59.923 34.313 48.417 1.00 46.64 330 PRO B N 1
ATOM 5117 C CA . PRO B 2 330 ? 59.587 35.743 48.554 1.00 46.74 330 PRO B CA 1
ATOM 5118 C C . PRO B 2 330 ? 60.000 36.566 47.357 1.00 47.14 330 PRO B C 1
ATOM 5119 O O . PRO B 2 330 ? 59.227 37.406 46.898 1.00 46.91 330 PRO B O 1
ATOM 5123 N N . GLU B 2 331 ? 61.213 36.357 46.892 1.00 48.58 331 GLU B N 1
ATOM 5124 C CA . GLU B 2 331 ? 61.722 37.072 45.765 1.00 50.33 331 GLU B CA 1
ATOM 5125 C C . GLU B 2 331 ? 60.878 36.637 44.552 1.00 49.92 331 GLU B C 1
ATOM 5126 O O . GLU B 2 331 ? 60.649 37.467 43.707 1.00 50.29 331 GLU B O 1
ATOM 5132 N N . LEU B 2 332 ? 60.463 35.351 44.476 1.00 47.16 332 LEU B N 1
ATOM 5133 C CA . LEU B 2 332 ? 59.695 34.873 43.385 1.00 46.19 332 LEU B CA 1
ATOM 5134 C C . LEU B 2 332 ? 58.408 35.668 43.296 1.00 46.24 332 LEU B C 1
ATOM 5135 O O . LEU B 2 332 ? 58.033 36.183 42.213 1.00 43.84 332 LEU B O 1
ATOM 5140 N N . ILE B 2 333 ? 57.666 35.628 44.411 1.00 45.19 333 ILE B N 1
ATOM 5141 C CA . ILE B 2 333 ? 56.431 36.315 44.479 1.00 46.52 333 ILE B CA 1
ATOM 5142 C C . ILE B 2 333 ? 56.581 37.777 44.015 1.00 47.11 333 ILE B C 1
ATOM 5143 O O . ILE B 2 333 ? 55.815 38.241 43.174 1.00 47.86 333 ILE B O 1
ATOM 5148 N N . ASP B 2 334 ? 57.633 38.446 44.492 1.00 45.90 334 ASP B N 1
ATOM 5149 C CA . ASP B 2 334 ? 57.854 39.807 44.170 1.00 45.94 334 ASP B CA 1
ATOM 5150 C C . ASP B 2 334 ? 58.103 40.044 42.721 1.00 46.56 334 ASP B C 1
ATOM 5151 O O . ASP B 2 334 ? 57.546 40.991 42.158 1.00 45.90 334 ASP B O 1
ATOM 5156 N N . ARG B 2 335 ? 58.966 39.244 42.101 1.00 47.61 335 ARG B N 1
ATOM 5157 C CA . ARG B 2 335 ? 59.179 39.429 40.672 1.00 49.66 335 ARG B CA 1
ATOM 5158 C C . ARG B 2 335 ? 57.919 39.153 39.813 1.00 48.71 335 ARG B C 1
ATOM 5159 O O . ARG B 2 335 ? 57.678 39.876 38.864 1.00 48.56 335 ARG B O 1
ATOM 5167 N N . LEU B 2 336 ? 57.138 38.144 40.180 1.00 47.02 336 LEU B N 1
ATOM 5168 C CA . LEU B 2 336 ? 55.898 37.895 39.494 1.00 46.08 336 LEU B CA 1
ATOM 5169 C C . LEU B 2 336 ? 54.979 39.115 39.589 1.00 46.16 336 LEU B C 1
ATOM 5170 O O . LEU B 2 336 ? 54.389 39.550 38.591 1.00 46.80 336 LEU B O 1
ATOM 5175 N N . ILE B 2 337 ? 54.810 39.651 40.797 1.00 45.80 337 ILE B N 1
ATOM 5176 C CA . ILE B 2 337 ? 53.979 40.830 40.948 1.00 46.03 337 ILE B CA 1
ATOM 5177 C C . ILE B 2 337 ? 54.559 42.013 40.152 1.00 47.04 337 ILE B C 1
ATOM 5178 O O . ILE B 2 337 ? 53.843 42.716 39.481 1.00 44.80 337 ILE B O 1
ATOM 5183 N N . VAL B 2 338 ? 55.881 42.175 40.158 1.00 48.47 338 VAL B N 1
ATOM 5184 C CA . VAL B 2 338 ? 56.470 43.322 39.465 1.00 47.47 338 VAL B CA 1
ATOM 5185 C C . VAL B 2 338 ? 56.330 43.138 37.981 1.00 49.74 338 VAL B C 1
ATOM 5186 O O . VAL B 2 338 ? 56.149 44.115 37.173 1.00 50.59 338 VAL B O 1
ATOM 5190 N N . LEU B 2 339 ? 56.364 41.883 37.574 1.00 49.87 339 LEU B N 1
ATOM 5191 C CA . LEU B 2 339 ? 56.169 41.630 36.144 1.00 50.08 339 LEU B CA 1
ATOM 5192 C C . LEU B 2 339 ? 54.698 41.947 35.816 1.00 48.90 339 LEU B C 1
ATOM 5193 O O . LEU B 2 339 ? 54.424 42.474 34.734 1.00 48.70 339 LEU B O 1
ATOM 5198 N N . ALA B 2 340 ? 53.766 41.654 36.727 1.00 48.50 340 ALA B N 1
ATOM 5199 C CA . ALA B 2 340 ? 52.417 42.031 36.391 1.00 48.24 340 ALA B CA 1
ATOM 5200 C C . ALA B 2 340 ? 52.480 43.554 36.297 1.00 50.75 340 ALA B C 1
ATOM 5201 O O . ALA B 2 340 ? 51.811 44.180 35.533 1.00 51.72 340 ALA B O 1
ATOM 5203 N N . LEU B 2 341 ? 53.166 44.248 37.226 1.00 52.73 341 LEU B N 1
ATOM 5204 C CA . LEU B 2 341 ? 53.073 45.712 37.086 1.00 53.54 341 LEU B CA 1
ATOM 5205 C C . LEU B 2 341 ? 54.003 46.334 36.037 1.00 53.95 341 LEU B C 1
ATOM 5206 O O . LEU B 2 341 ? 53.467 47.207 35.329 1.00 57.22 341 LEU B O 1
#

Sequence (681 aa):
NRIKVAILFGGCSEEHDVSVKSAIEIAANINKEKYEPLYIGITKSGVWKMCEKPCAEWENENCYSAVLSPDKKMHGLLVKKNHEYEINHVDVAFSALHGKSGEDGSIQGLFELSGIPFVGCDIQSSAICMDKSLTYIVAKNAGIATPAFWVINKDDRPVAATFTYPVFVKPARSGSSFGVKKVNSADELDYAIESARQYDSKILIEQAVSGCEVGCAVLGNSAALVVGEVDQIRLQYGIFRIHQEVEPEKGSENAVITVPADLSAEERGRIQETVKKIYKTLGCRGLARVDMFLQDNGRIVLNEVNTLPGFTSYSRYPRMMAAAGISLPELIDRLIVLALKNRIKVAILFGGCSEEHDVSVKSAIEIAANINKEKYEPLYIGITKSGVWKMCEKPCAEWENENCYSAVLSPDKKMHGLLVKKNHEYEINHVDVAFSALHGKSGEDGSIQGLFELSGIPFVGCDIQSSAICMDKSLTYIVAKNAGIATPAFWVINKDDRPVAATFTYPVFVKPARSGSSFGVKKVNSADELDYAIESARQYDSKILIEQAVSGCEVGCAVLGNSAALVVGEVDQIRLQYGIFRIHQEVEPEKGSENAVITVPADLSAEERGRIQETVKKIYKTLGCRGLARVDMFLQDRGRIVLNEVNTLPGFTSYSRYPRMMAAAGISLPELIDRLIVLAL

Organism: Enterococcus faecium (NCBI:txid1352)

GO terms:
  GO:0008716 D-alanine-D-alanine ligase activity (F, IDA)
  GO:0005886 plasma membrane (C, EXP)

Foldseek 3Di:
DAAFEEEEAQELAVCSVLLLQLFQVLVVQADVVRYDYWYWYAYVVGFIWTFPGRDPPGDDVRTWRKDFALDQVLCGMQTQDPNHTDGDHHAEYEYSYFFPCGLQQNVLVSCVSHVHQYFKFHNQLSNQQQQQVSLCVLVVVLPFAAWDKDKAAQVDDDQLVPDDDFKWKAARGHDLCQLIWTRGGSVCVVVSNVSRCVRHRMMMITDDDDAWKKKWKWFFAPDPIDIFAIKIKDFQDIDPRLVVDPPSVVHDDTMDMDPNDPDDPVLRVVVNVSVVSSCVSSRIGRIKMWMWGQHPVRGIYGPGIGGSFRNRPVTDRQVRRVNRPQHSNRSSVSRRVNSVD/DAAEEEEEAQDLAPCSVLRLQLQQVLQVFADCVRHPYWYWYAYNVGFTWTADGRDPPRDDPQIFHKDQALAQVLCAIQTCRDPGTDRDHHQEYEYSYFFPCPQQQNVLVSCVSNVRQYFKFHRQLSNQQQQQVSLVVLCVVVPAAAFDKDKAALVDDDQQVPDDDFKWKAARGDDLCQLIWGRGGRVCVVVSNVRRVVHHRMMMITDDDDAWKKKWKWFFADPDIDIFAIKTKDFQDIDDRLVVDPPSVVPDPTIDMDPNDPDDPVLRVVVVVSQSVSCVSSRMGRIKMWMWGQHPVRDIHGDGITTSFRNRPVTDHQVSHVRRVQHSNNSSVSSRVNSD